Protein AF-0000000072272542 (afdb_homodimer)

pLDDT: mean 90.24, std 10.64, range [23.32, 98.63]

Sequence (536 aa):
MTAILLLPTVELMIVGALCGIVGVFAVLKGRVFFTESITHATFPGAILGVVIAGRNGLFLGALLMCVGMSWLMRRLTRLSTQTAQASAGVVLTVGFALGYFLNKWFAPLPIRIEGFLAGSVLSVRLIDVIVSAVVLVVVVGIVNSFHTSLMLYCFDEPGFVAAGGKQHRAEALILGMIVATVVCVIPAIGTILSIALIAAPAAGLKTVVASPRQLIVAAPVAGVVISLAGLFIAVYFKLSVGGTIAIVAGVFYCLCMSLSCLKSPRTTMTAILLLPTVELMIVGALCGIVGVFAVLKGRVFFTESITHATFPGAILGVVIAGRNGLFLGALLMCVGMSWLMRRLTRLSTQTAQASAGVVLTVGFALGYFLNKWFAPLPIRIEGFLAGSVLSVRLIDVIVSAVVLVVVVGIVNSFHTSLMLYCFDEPGFVAAGGKQHRAEALILGMIVATVVCVIPAIGTILSIALIAAPAAGLKTVVASPRQLIVAAPVAGVVISLAGLFIAVYFKLSVGGTIAIVAGVFYCLCMSLSCLKSPRTT

Radius of gyration: 22.28 Å; Cα contacts (8 Å, |Δi|>4): 931; chains: 2; bounding box: 59×62×60 Å

Organism: Corynebacterium diphtheriae (strain ATCC 700971 / NCTC 13129 / Biotype gravis) (NCBI:txid257309)

Secondary structure (DSSP, 8-state):
--GGGHHHHHHHHHHHHHHHHHHHHHHHTT-HHHHHHHHHHHHHHHHHHHHHHGGGGHHHHHHHHHHHHHHHHHHHHHH-SS-HHHHHHHHHHHHHHHHHHHHHHT-S-S--HHHHHH--GGG--HHHHHHHHHHHHHHHHHHHHSHHHHHHHHH-HHHHHHTT--HHHHHHHHHHHHHHHHHHHHHHHHHHHHHHHHHHHHHHHHTT-SSHHHHHHHHHHHHHHHHHHHHHHHHHTT--HHHHHHHHHHHHHHHHHHHHHHHS----/--GGGHHHHHHHHHHHHHHHHHHHHHHHTT-HHHHHHHHHHHHHHHHHHHHHHGGGGHHHHHHHHHHHHHHHHHHHHHH-SS-HHHHHHHHHHHHHHHHHHHHHHT-S-S--HHHHHH--GGG--HHHHHHHHHHHHHHHHHHHHSHHHHHHHHH-HHHHHHTT--HHHHHHHHHHHHHHHHHHHHHHHHHHHHHHHHHHHHHHHHTT-SSHHHHHHHHHHHHHHHHHHHHHHHHHTT--HHHHHHHHHHHHHHHHHHHHHHHS----

InterPro domains:
  IPR001626 ABC transporter, TroCD-like [PF00950] (11-257)
  IPR001626 ABC transporter, TroCD-like [PTHR30477] (12-260)
  IPR037294 ABC transporter, BtuC-like [G3DSA:1.10.3470.10] (4-260)
  IPR037294 ABC transporter, BtuC-like [SSF81345] (5-255)

Structure (mmCIF, N/CA/C/O backbone):
data_AF-0000000072272542-model_v1
#
loop_
_entity.id
_entity.type
_entity.pdbx_description
1 polymer 'ABC transport system membrane protein'
#
loop_
_atom_site.group_PDB
_atom_site.id
_atom_site.type_symbol
_atom_site.label_atom_id
_atom_site.label_alt_id
_atom_site.label_comp_id
_atom_site.label_asym_id
_atom_site.label_entity_id
_atom_site.label_seq_id
_atom_site.pdbx_PDB_ins_code
_atom_site.Cartn_x
_atom_site.Cartn_y
_atom_site.Cartn_z
_atom_site.occupancy
_atom_site.B_iso_or_equiv
_atom_site.auth_seq_id
_atom_site.auth_comp_id
_atom_site.auth_asym_id
_atom_site.auth_atom_id
_atom_site.pdbx_PDB_model_num
ATOM 1 N N . MET A 1 1 ? 31.711 -17.889 -0.58 1 45.99 1 MET A N 1
ATOM 2 C CA . MET A 1 1 ? 30.53 -17.468 -1.329 1 45.99 1 MET A CA 1
ATOM 3 C C . MET A 1 1 ? 30.507 -18.107 -2.713 1 45.99 1 MET A C 1
ATOM 5 O O . MET A 1 1 ? 31.489 -18.028 -3.454 1 45.99 1 MET A O 1
ATOM 9 N N . THR A 1 2 ? 29.698 -19.112 -3.013 1 60.68 2 THR A N 1
ATOM 10 C CA . THR A 1 2 ? 29.671 -19.786 -4.307 1 60.68 2 THR A CA 1
ATOM 11 C C . THR A 1 2 ? 29.432 -18.784 -5.433 1 60.68 2 THR A C 1
ATOM 13 O O . THR A 1 2 ? 28.866 -17.712 -5.208 1 60.68 2 THR A O 1
ATOM 16 N N . ALA A 1 3 ? 30.134 -18.97 -6.562 1 71.03 3 ALA A N 1
ATOM 17 C CA . ALA A 1 3 ? 30.036 -18.178 -7.786 1 71.03 3 ALA A CA 1
ATOM 18 C C . ALA A 1 3 ? 28.592 -17.766 -8.058 1 71.03 3 ALA A C 1
ATOM 20 O O . ALA A 1 3 ? 28.338 -16.673 -8.57 1 71.03 3 ALA A O 1
ATOM 21 N N . ILE A 1 4 ? 27.691 -18.439 -7.447 1 78.89 4 ILE A N 1
ATOM 22 C CA . ILE A 1 4 ? 26.275 -18.24 -7.739 1 78.89 4 ILE A CA 1
ATOM 23 C C . ILE A 1 4 ? 25.73 -17.093 -6.893 1 78.89 4 ILE A C 1
ATOM 25 O O . ILE A 1 4 ? 24.772 -16.424 -7.286 1 78.89 4 ILE A O 1
ATOM 29 N N . LEU A 1 5 ? 26.471 -16.726 -5.846 1 88.61 5 LEU A N 1
ATOM 30 C CA . LEU A 1 5 ? 25.927 -15.731 -4.928 1 88.61 5 LEU A CA 1
ATOM 31 C C . LEU A 1 5 ? 26.574 -14.37 -5.157 1 88.61 5 LEU A C 1
ATOM 33 O O . LEU A 1 5 ? 26.199 -13.384 -4.518 1 88.61 5 LEU A O 1
ATOM 37 N N . LEU A 1 6 ? 27.473 -14.236 -6.082 1 90.61 6 LEU A N 1
ATOM 38 C CA . LEU A 1 6 ? 28.19 -12.988 -6.313 1 90.61 6 LEU A CA 1
ATOM 39 C C . LEU A 1 6 ? 27.251 -11.912 -6.849 1 90.61 6 LEU A C 1
ATOM 41 O O . LEU A 1 6 ? 27.174 -10.815 -6.291 1 90.61 6 LEU A O 1
ATOM 45 N N . LEU A 1 7 ? 26.507 -12.226 -7.916 1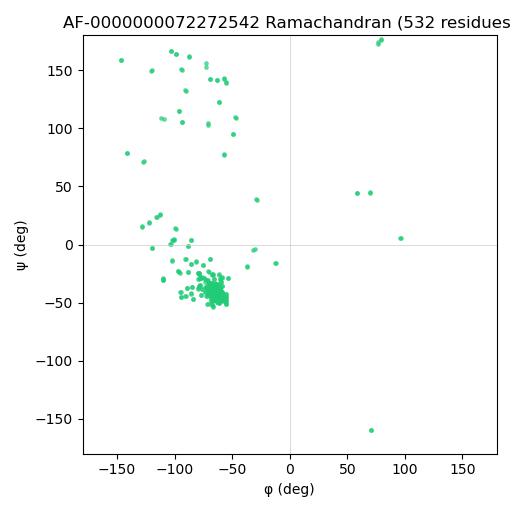 93.19 7 LEU A N 1
ATOM 46 C CA . LEU A 1 7 ? 25.648 -11.233 -8.553 1 93.19 7 LEU A CA 1
ATOM 47 C C . LEU A 1 7 ? 24.538 -10.789 -7.606 1 93.19 7 LEU A C 1
ATOM 49 O O . LEU A 1 7 ? 24.297 -9.59 -7.444 1 93.19 7 LEU A O 1
ATOM 53 N N . PRO A 1 8 ? 23.899 -11.764 -6.931 1 94.58 8 PRO A N 1
ATOM 54 C CA . PRO A 1 8 ? 22.88 -11.356 -5.961 1 94.58 8 PRO A CA 1
ATOM 55 C C . PRO A 1 8 ? 23.446 -10.491 -4.838 1 94.58 8 PRO A C 1
ATOM 57 O O . PRO A 1 8 ? 22.79 -9.548 -4.388 1 94.58 8 PRO A O 1
ATOM 60 N N . THR A 1 9 ? 24.618 -10.81 -4.405 1 96.64 9 THR A N 1
ATOM 61 C CA . THR A 1 9 ? 25.243 -10.049 -3.329 1 96.64 9 THR A CA 1
ATOM 62 C C . THR A 1 9 ? 25.527 -8.617 -3.773 1 96.64 9 THR A C 1
ATOM 64 O O . THR A 1 9 ? 25.222 -7.666 -3.051 1 96.64 9 THR A O 1
ATOM 67 N N . VAL A 1 10 ? 26.08 -8.443 -4.93 1 96.96 10 VAL A N 1
ATOM 68 C CA . VAL A 1 10 ? 26.385 -7.122 -5.469 1 96.96 10 VAL A CA 1
ATOM 69 C C . VAL A 1 10 ? 25.09 -6.343 -5.69 1 96.96 10 VAL A C 1
ATOM 71 O O . VAL A 1 10 ? 25.006 -5.159 -5.355 1 96.96 10 VAL A O 1
ATOM 74 N N . GLU A 1 11 ? 24.111 -6.989 -6.257 1 96.73 11 GLU A N 1
ATOM 75 C CA . GLU A 1 11 ? 22.812 -6.367 -6.494 1 96.73 11 GLU A CA 1
ATOM 76 C C . GLU A 1 11 ? 22.199 -5.857 -5.193 1 96.73 11 GLU A C 1
ATOM 78 O O . GLU A 1 11 ? 21.709 -4.727 -5.132 1 96.73 11 GLU A O 1
ATOM 83 N N . LEU A 1 12 ? 22.264 -6.658 -4.145 1 97.57 12 LEU A N 1
ATOM 84 C CA . LEU A 1 12 ? 21.641 -6.31 -2.873 1 97.57 12 LEU A CA 1
ATOM 85 C C . LEU A 1 12 ? 22.406 -5.186 -2.183 1 97.57 12 LEU A C 1
ATOM 87 O O . LEU A 1 12 ? 21.812 -4.365 -1.479 1 97.57 12 LEU A O 1
ATOM 91 N N . MET A 1 13 ? 23.694 -5.122 -2.406 1 98.24 13 MET A N 1
ATOM 92 C CA . MET A 1 13 ? 24.463 -3.999 -1.879 1 98.24 13 MET A CA 1
ATOM 93 C C . MET A 1 13 ? 24.053 -2.694 -2.554 1 98.24 13 MET A C 1
ATOM 95 O O . MET A 1 13 ? 23.848 -1.681 -1.883 1 98.24 13 MET A O 1
ATOM 99 N N . ILE A 1 14 ? 23.925 -2.748 -3.822 1 98.36 14 ILE A N 1
ATOM 100 C CA . ILE A 1 14 ? 23.574 -1.567 -4.604 1 98.36 14 ILE A CA 1
ATOM 101 C C . ILE A 1 14 ? 22.149 -1.132 -4.269 1 98.36 14 ILE A C 1
ATOM 103 O O . ILE A 1 14 ? 21.907 0.038 -3.962 1 98.36 14 ILE A O 1
ATOM 107 N N . VAL A 1 15 ? 21.249 -2.081 -4.258 1 98.1 15 VAL A N 1
ATOM 108 C CA . VAL A 1 15 ? 19.834 -1.805 -4.034 1 98.1 15 VAL A CA 1
ATOM 109 C C . VAL A 1 15 ? 19.618 -1.341 -2.596 1 98.1 15 VAL A C 1
ATOM 111 O O . VAL A 1 15 ? 18.814 -0.441 -2.341 1 98.1 15 VAL A O 1
ATOM 114 N N . GLY A 1 16 ? 20.322 -2.028 -1.676 1 98.48 16 GLY A N 1
ATOM 115 C CA . GLY A 1 16 ? 20.235 -1.599 -0.289 1 98.48 16 GLY A CA 1
ATOM 116 C C . GLY A 1 16 ? 20.655 -0.156 -0.083 1 98.48 16 GLY A C 1
ATOM 117 O O . GLY A 1 16 ? 19.984 0.596 0.626 1 98.48 16 GLY A O 1
ATOM 118 N N . ALA A 1 17 ? 21.726 0.205 -0.686 1 98.61 17 ALA A N 1
ATOM 119 C CA . ALA A 1 17 ? 22.22 1.576 -0.598 1 98.61 17 ALA A CA 1
ATOM 120 C C . ALA A 1 17 ? 21.256 2.551 -1.268 1 98.61 17 ALA A C 1
ATOM 122 O O . ALA A 1 17 ? 20.95 3.61 -0.714 1 98.61 17 ALA A O 1
ATOM 123 N N . LEU A 1 18 ? 20.84 2.181 -2.42 1 98.63 18 LEU A N 1
ATOM 124 C CA . LEU A 1 18 ? 19.952 3.021 -3.217 1 98.63 18 LEU A CA 1
ATOM 125 C C . LEU A 1 18 ? 18.635 3.266 -2.488 1 98.63 18 LEU A C 1
ATOM 127 O O . LEU A 1 18 ? 18.198 4.411 -2.355 1 98.63 18 LEU A O 1
ATOM 131 N N . CYS A 1 19 ? 17.999 2.248 -1.993 1 98.5 19 CYS A N 1
ATOM 132 C CA . CYS A 1 19 ? 16.737 2.358 -1.269 1 98.5 19 CYS A CA 1
ATOM 133 C C . CYS A 1 19 ? 16.922 3.123 0.036 1 98.5 19 CYS A C 1
ATOM 135 O O . CYS A 1 19 ? 16.041 3.88 0.446 1 98.5 19 CYS A O 1
ATOM 137 N N . GLY A 1 20 ? 18.067 2.896 0.651 1 98.1 20 GLY A N 1
ATOM 138 C CA . GLY A 1 20 ? 18.356 3.642 1.865 1 98.1 20 GLY A CA 1
ATOM 139 C C . GLY A 1 20 ? 18.394 5.143 1.649 1 98.1 20 GLY A C 1
ATOM 140 O O . GLY A 1 20 ? 17.814 5.903 2.428 1 98.1 20 GLY A O 1
ATOM 141 N N . ILE A 1 21 ? 19.026 5.589 0.604 1 97.78 21 ILE A N 1
ATOM 142 C CA . ILE A 1 21 ? 19.161 7.012 0.309 1 97.78 21 ILE A CA 1
ATOM 143 C C . ILE A 1 21 ? 17.796 7.598 -0.043 1 97.78 21 ILE A C 1
ATOM 145 O O . ILE A 1 21 ? 17.396 8.629 0.504 1 97.78 21 ILE A O 1
ATOM 149 N N . VAL A 1 22 ? 17.117 6.97 -0.906 1 97.78 22 VAL A N 1
ATOM 150 C CA . VAL A 1 22 ? 15.824 7.462 -1.371 1 97.78 22 VAL A CA 1
ATOM 151 C C . VAL A 1 22 ? 14.807 7.397 -0.234 1 97.78 22 VAL A C 1
ATOM 153 O O . VAL A 1 22 ? 13.934 8.261 -0.123 1 97.78 22 VAL A O 1
ATOM 156 N N . GLY A 1 23 ? 15.006 6.385 0.593 1 96.95 23 GLY A N 1
ATOM 157 C CA . GLY A 1 23 ? 14.137 6.224 1.748 1 96.95 23 GLY A CA 1
ATOM 158 C C . GLY A 1 23 ? 14.171 7.412 2.691 1 96.95 23 GLY A C 1
ATOM 159 O O . GLY A 1 23 ? 13.166 7.735 3.329 1 96.95 23 GLY A O 1
ATOM 160 N N . VAL A 1 24 ? 15.27 8.083 2.811 1 95.89 24 VAL A N 1
ATOM 161 C CA . VAL A 1 24 ? 15.399 9.257 3.668 1 95.89 24 VAL A CA 1
ATOM 162 C C . VAL A 1 24 ? 14.412 10.333 3.221 1 95.89 24 VAL A C 1
ATOM 164 O O . VAL A 1 24 ? 13.676 10.888 4.041 1 95.89 24 VAL A O 1
ATOM 167 N N . PHE A 1 25 ? 14.325 10.56 1.978 1 95.25 25 PHE A N 1
ATOM 168 C CA . PHE A 1 25 ? 13.454 11.603 1.448 1 95.25 25 PHE A CA 1
ATOM 169 C C . PHE A 1 25 ? 11.997 11.158 1.476 1 95.25 25 PHE A C 1
ATOM 171 O O . PHE A 1 25 ? 11.102 11.96 1.748 1 95.25 25 PHE A O 1
ATOM 178 N N . ALA A 1 26 ? 11.8 9.888 1.183 1 94.65 26 ALA A N 1
ATOM 179 C CA . ALA A 1 26 ? 10.438 9.36 1.217 1 94.65 26 ALA A CA 1
ATOM 180 C C . ALA A 1 26 ? 9.842 9.472 2.617 1 94.65 26 ALA A C 1
ATOM 182 O O . ALA A 1 26 ? 8.674 9.834 2.774 1 94.65 26 ALA A O 1
ATOM 183 N N . VAL A 1 27 ? 10.666 9.204 3.603 1 93.28 27 VAL A N 1
ATOM 184 C CA . VAL A 1 27 ? 10.209 9.205 4.989 1 93.28 27 VAL A CA 1
ATOM 185 C C . VAL A 1 27 ? 10.072 10.642 5.487 1 93.28 27 VAL A C 1
ATOM 187 O O . VAL A 1 27 ? 9.062 11 6.097 1 93.28 27 VAL A O 1
ATOM 190 N N . LEU A 1 28 ? 10.974 11.519 5.218 1 91.27 28 LEU A N 1
ATOM 191 C CA . LEU A 1 28 ? 10.979 12.883 5.737 1 91.27 28 LEU A CA 1
ATOM 192 C C . LEU A 1 28 ? 9.849 13.702 5.122 1 91.27 28 LEU A C 1
ATOM 194 O O . LEU A 1 28 ? 9.254 14.549 5.792 1 91.27 28 LEU A O 1
ATOM 198 N N . LYS A 1 29 ? 9.525 13.407 3.885 1 91.42 29 LYS A N 1
ATOM 199 C CA . LYS A 1 29 ? 8.514 14.228 3.224 1 91.42 29 LYS A CA 1
ATOM 200 C C . LYS A 1 29 ? 7.164 13.517 3.19 1 91.42 29 LYS A C 1
ATOM 202 O O . LYS A 1 29 ? 6.217 14 2.567 1 91.42 29 LYS A O 1
ATOM 207 N N . GLY A 1 30 ? 7.136 12.376 3.813 1 90.34 30 GLY A N 1
ATOM 208 C CA . GLY A 1 30 ? 5.859 11.687 3.916 1 90.34 30 GLY A CA 1
ATOM 209 C C . GLY A 1 30 ? 5.369 11.139 2.589 1 90.34 30 GLY A C 1
ATOM 210 O O . GLY A 1 30 ? 4.209 11.338 2.22 1 90.34 30 GLY A O 1
ATOM 211 N N . ARG A 1 31 ? 6.274 10.51 1.854 1 92.12 31 ARG A N 1
ATOM 212 C CA . ARG A 1 31 ? 5.933 10.002 0.53 1 92.12 31 ARG A CA 1
ATOM 213 C C . ARG A 1 31 ? 6.035 8.481 0.484 1 92.12 31 ARG A C 1
ATOM 215 O O . ARG A 1 31 ? 6.263 7.9 -0.579 1 92.12 31 ARG A O 1
ATOM 222 N N . VAL A 1 32 ? 5.921 7.825 1.627 1 93.93 32 VAL A N 1
ATOM 223 C CA . VAL A 1 32 ? 6.038 6.372 1.687 1 93.93 32 VAL A CA 1
ATOM 224 C C . VAL A 1 32 ? 4.844 5.728 0.985 1 93.93 32 VAL A C 1
ATOM 226 O O . VAL A 1 32 ? 5.005 4.767 0.23 1 93.93 32 VAL A O 1
ATOM 229 N N . PHE A 1 33 ? 3.668 6.291 1.235 1 92.37 33 PHE A N 1
ATOM 230 C CA . PHE A 1 33 ? 2.494 5.721 0.584 1 92.37 33 PHE A CA 1
ATOM 231 C C . PHE A 1 33 ? 2.515 6.004 -0.913 1 92.37 33 PHE A C 1
ATOM 233 O O . PHE A 1 33 ? 2.075 5.176 -1.713 1 92.37 33 PHE A O 1
ATOM 240 N N . PHE A 1 34 ? 2.994 7.165 -1.282 1 91.62 34 PHE A N 1
ATOM 241 C CA . PHE A 1 34 ? 3.217 7.441 -2.696 1 91.62 34 PHE A CA 1
ATOM 242 C C . PHE A 1 34 ? 4.116 6.381 -3.32 1 91.62 34 PHE A C 1
ATOM 244 O O . PHE A 1 34 ? 3.814 5.856 -4.394 1 91.62 34 PHE A O 1
ATOM 251 N N . THR A 1 35 ? 5.185 6.08 -2.668 1 94.07 35 THR A N 1
ATOM 252 C CA . THR A 1 35 ? 6.145 5.086 -3.134 1 94.07 35 THR A CA 1
ATOM 253 C C . THR A 1 35 ? 5.475 3.725 -3.303 1 94.07 35 THR A C 1
ATOM 255 O O . THR A 1 35 ? 5.64 3.07 -4.334 1 94.07 35 THR A O 1
ATOM 258 N N . GLU A 1 36 ? 4.731 3.34 -2.325 1 93.21 36 GLU A N 1
ATOM 259 C CA . GLU A 1 36 ? 4.003 2.076 -2.371 1 93.21 36 GLU A CA 1
ATOM 260 C C . GLU A 1 36 ? 3.04 2.036 -3.555 1 93.21 36 GLU A C 1
ATOM 262 O O . GLU A 1 36 ? 2.93 1.016 -4.238 1 93.21 36 GLU A O 1
ATOM 267 N N . SER A 1 37 ? 2.342 3.121 -3.764 1 93.44 37 SER A N 1
ATOM 268 C CA . SER A 1 37 ? 1.363 3.201 -4.844 1 93.44 37 SER A CA 1
ATOM 269 C C . SER A 1 37 ? 2.031 3.062 -6.208 1 93.44 37 SER A C 1
ATOM 271 O O . SER A 1 37 ? 1.521 2.364 -7.086 1 93.44 37 SER A O 1
ATOM 273 N N . ILE A 1 38 ? 3.165 3.64 -6.357 1 92.94 38 ILE A N 1
ATOM 274 C CA . ILE A 1 38 ? 3.835 3.664 -7.653 1 92.94 38 ILE A CA 1
ATOM 275 C C . ILE A 1 38 ? 4.424 2.288 -7.955 1 92.94 38 ILE A C 1
ATOM 277 O O . ILE A 1 38 ? 4.539 1.897 -9.119 1 92.94 38 ILE A O 1
ATOM 281 N N . THR A 1 39 ? 4.784 1.534 -6.95 1 92.83 39 THR A N 1
ATOM 282 C CA . THR A 1 39 ? 5.282 0.182 -7.177 1 92.83 39 THR A CA 1
ATOM 283 C C . THR A 1 39 ? 4.241 -0.663 -7.906 1 92.83 39 THR A C 1
ATOM 285 O O . THR A 1 39 ? 4.586 -1.489 -8.753 1 92.83 39 THR A O 1
ATOM 288 N N . HIS A 1 40 ? 3.028 -0.473 -7.635 1 91.72 40 HIS A N 1
ATOM 289 C CA . HIS A 1 40 ? 1.962 -1.231 -8.28 1 91.72 40 HIS A CA 1
ATOM 290 C C . HIS A 1 40 ? 1.677 -0.698 -9.68 1 91.72 40 HIS A C 1
ATOM 292 O O . HIS A 1 40 ? 1.235 -1.446 -10.555 1 91.72 40 HIS A O 1
ATOM 298 N N . ALA A 1 41 ? 1.996 0.547 -9.86 1 89.27 41 ALA A N 1
ATOM 299 C CA . ALA A 1 41 ? 1.854 1.146 -11.184 1 89.27 41 ALA A CA 1
ATOM 300 C C . ALA A 1 41 ? 2.903 0.601 -12.149 1 89.27 41 ALA A C 1
ATOM 302 O O . ALA A 1 41 ? 2.726 0.663 -13.368 1 89.27 41 ALA A O 1
ATOM 303 N N . THR A 1 42 ? 3.963 0.119 -11.647 1 92.66 42 THR A N 1
ATOM 304 C CA . THR A 1 42 ? 5.013 -0.443 -12.49 1 92.66 42 THR A CA 1
ATOM 305 C C . THR A 1 42 ? 4.531 -1.718 -13.176 1 92.66 42 THR A C 1
ATOM 307 O O . THR A 1 42 ? 4.992 -2.054 -14.269 1 92.66 42 THR A O 1
ATOM 310 N N . PHE A 1 43 ? 3.601 -2.407 -12.626 1 93.68 43 PHE A N 1
ATOM 311 C CA . PHE A 1 43 ? 3.224 -3.747 -13.06 1 93.68 43 PHE A CA 1
ATOM 312 C C . PHE A 1 43 ? 2.602 -3.711 -14.451 1 93.68 43 PHE A C 1
ATOM 314 O O . PHE A 1 43 ? 3.077 -4.387 -15.367 1 93.68 43 PHE A O 1
ATOM 321 N N . PRO A 1 44 ? 1.574 -2.88 -14.693 1 94.77 44 PRO A N 1
ATOM 322 C CA . PRO A 1 44 ? 1.005 -2.843 -16.042 1 94.77 44 PRO A CA 1
ATOM 323 C C . PRO A 1 44 ? 1.995 -2.33 -17.086 1 94.77 44 PRO A C 1
ATOM 325 O O . PRO A 1 44 ? 1.972 -2.776 -18.236 1 94.77 44 PRO A O 1
ATOM 328 N N . GLY A 1 45 ? 2.838 -1.414 -16.732 1 95.72 45 GLY A N 1
ATOM 329 C CA . GLY A 1 45 ? 3.862 -0.927 -17.642 1 95.72 45 GLY A CA 1
ATOM 330 C C . GLY A 1 45 ? 4.886 -1.984 -18.009 1 95.72 45 GLY A C 1
ATOM 331 O O . GLY A 1 45 ? 5.28 -2.097 -19.171 1 95.72 45 GLY A O 1
ATOM 332 N N . ALA A 1 46 ? 5.309 -2.722 -16.996 1 94.43 46 ALA A N 1
ATOM 333 C CA . ALA A 1 46 ? 6.251 -3.812 -17.236 1 94.43 46 ALA A CA 1
ATOM 334 C C . ALA A 1 46 ? 5.668 -4.837 -18.205 1 94.43 46 ALA A C 1
ATOM 336 O O . ALA A 1 46 ? 6.353 -5.289 -19.126 1 94.43 46 ALA A O 1
ATOM 337 N N . ILE A 1 47 ? 4.402 -5.198 -18.004 1 94.97 47 ILE A N 1
ATOM 338 C CA . ILE A 1 47 ? 3.733 -6.181 -18.849 1 94.97 47 ILE A CA 1
ATOM 339 C C . ILE A 1 47 ? 3.651 -5.659 -20.282 1 94.97 47 ILE A C 1
ATOM 341 O O . ILE A 1 47 ? 4.021 -6.36 -21.227 1 94.9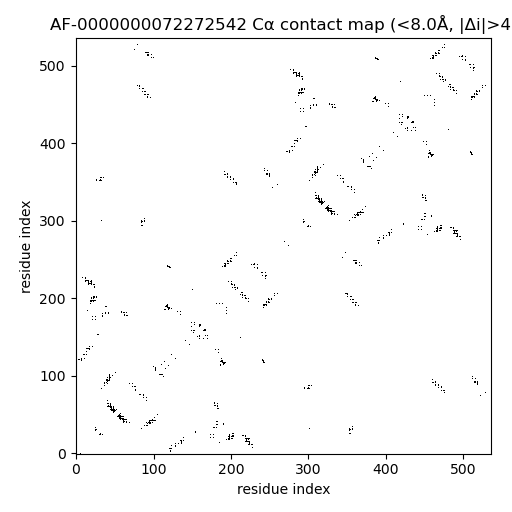7 47 ILE A O 1
ATOM 345 N N . LEU A 1 48 ? 3.22 -4.444 -20.424 1 95.12 48 LEU A N 1
ATOM 346 C CA . LEU A 1 48 ? 3.082 -3.867 -21.757 1 95.12 48 LEU A CA 1
ATOM 347 C C . LEU A 1 48 ? 4.442 -3.736 -22.436 1 95.12 48 LEU A C 1
ATOM 349 O O . LEU A 1 48 ? 4.56 -3.951 -23.644 1 95.12 48 LEU A O 1
ATOM 353 N N . GLY A 1 49 ? 5.423 -3.342 -21.69 1 95.3 49 GLY A N 1
ATOM 354 C CA . GLY A 1 49 ? 6.771 -3.266 -22.231 1 95.3 49 GLY A CA 1
ATOM 355 C C . GLY A 1 49 ? 7.274 -4.593 -22.767 1 95.3 49 GLY A C 1
ATOM 356 O O . GLY A 1 49 ? 7.845 -4.651 -23.859 1 95.3 49 GLY A O 1
ATOM 357 N N . VAL A 1 50 ? 7.039 -5.629 -22.032 1 93.69 50 VAL A N 1
ATOM 358 C CA . VAL A 1 50 ? 7.504 -6.955 -22.422 1 93.69 50 VAL A CA 1
ATOM 359 C C . VAL A 1 50 ? 6.715 -7.443 -23.635 1 93.69 50 VAL A C 1
ATOM 361 O O . VAL A 1 50 ? 7.272 -8.088 -24.527 1 93.69 50 VAL A O 1
ATOM 364 N N . VAL A 1 51 ? 5.443 -7.182 -23.649 1 94.23 51 VAL A N 1
ATOM 365 C CA . VAL A 1 51 ? 4.592 -7.611 -24.754 1 94.23 51 VAL A CA 1
ATOM 366 C C . VAL A 1 51 ? 5.025 -6.914 -26.041 1 94.23 51 VAL A C 1
ATOM 368 O O . VAL A 1 51 ? 5.058 -7.531 -27.108 1 94.23 51 VAL A O 1
ATOM 371 N N . ILE A 1 52 ? 5.413 -5.677 -25.97 1 94.37 52 ILE A N 1
ATOM 372 C CA . ILE A 1 52 ? 5.702 -4.867 -27.148 1 94.37 52 ILE A CA 1
ATOM 373 C C . ILE A 1 52 ? 7.148 -5.09 -27.586 1 94.37 52 ILE A C 1
ATOM 375 O O . ILE A 1 52 ? 7.427 -5.235 -28.779 1 94.37 52 ILE A O 1
ATOM 379 N N . ALA A 1 53 ? 8.068 -5.145 -26.64 1 93.71 53 ALA A N 1
ATOM 380 C CA . ALA A 1 53 ? 9.483 -5.125 -27.001 1 93.71 53 ALA A CA 1
ATOM 381 C C . ALA A 1 53 ? 10.231 -6.285 -26.351 1 93.71 53 ALA A C 1
ATOM 383 O O . ALA A 1 53 ? 11.463 -6.281 -26.288 1 93.71 53 ALA A O 1
ATOM 384 N N . GLY A 1 54 ? 9.484 -7.253 -25.866 1 88.58 54 GLY A N 1
ATOM 385 C CA . GLY A 1 54 ? 10.138 -8.369 -25.201 1 88.58 54 GLY A CA 1
ATOM 386 C C . GLY A 1 54 ? 10.735 -7.997 -23.857 1 88.58 54 GLY A C 1
ATOM 387 O O . GLY A 1 54 ? 10.295 -7.036 -23.222 1 88.58 54 GLY A O 1
ATOM 388 N N . ARG A 1 55 ? 11.66 -8.77 -23.389 1 84.5 55 ARG A N 1
ATOM 389 C CA . ARG A 1 55 ? 12.258 -8.6 -22.069 1 84.5 55 ARG A CA 1
ATOM 390 C C . ARG A 1 55 ? 12.961 -7.251 -21.955 1 84.5 55 ARG A C 1
ATOM 392 O O . ARG A 1 55 ? 13.012 -6.661 -20.874 1 84.5 55 ARG A O 1
ATOM 399 N N . ASN A 1 56 ? 13.389 -6.708 -23.051 1 84.92 56 ASN A N 1
ATOM 400 C CA . ASN A 1 56 ? 14.114 -5.442 -23.062 1 84.92 56 ASN A CA 1
ATOM 401 C C . ASN A 1 56 ? 13.178 -4.258 -22.833 1 84.92 56 ASN A C 1
ATOM 403 O O . ASN A 1 56 ? 13.63 -3.156 -22.515 1 84.92 56 ASN A O 1
ATOM 407 N N . GLY A 1 57 ? 11.952 -4.476 -23.015 1 92.29 57 GLY A N 1
ATOM 408 C CA . GLY A 1 57 ? 10.972 -3.411 -22.871 1 92.29 57 GLY A CA 1
ATOM 409 C C . GLY A 1 57 ? 10.455 -3.263 -21.452 1 92.29 57 GLY A C 1
ATOM 410 O O . GLY A 1 57 ? 9.688 -2.344 -21.158 1 92.29 57 GLY A O 1
ATOM 411 N N . LEU A 1 58 ? 10.907 -4.081 -20.602 1 92.2 58 LEU A N 1
ATOM 412 C CA . LEU A 1 58 ? 10.394 -4.136 -19.237 1 92.2 58 LEU A CA 1
ATOM 413 C C . LEU A 1 58 ? 10.619 -2.81 -18.519 1 92.2 58 LEU A C 1
ATOM 415 O O . LEU A 1 58 ? 9.669 -2.198 -18.024 1 92.2 58 LEU A O 1
ATOM 419 N N . PHE A 1 59 ? 11.831 -2.293 -18.554 1 93.67 59 PHE A N 1
ATOM 420 C CA . PHE A 1 59 ? 12.199 -1.099 -17.803 1 93.67 59 PHE A CA 1
ATOM 421 C C . PHE A 1 59 ? 11.544 0.14 -18.401 1 93.67 59 PHE A C 1
ATOM 423 O O . PHE A 1 59 ? 10.998 0.973 -17.674 1 93.67 59 PHE A O 1
ATOM 430 N N . LEU A 1 60 ? 11.548 0.202 -19.688 1 94.4 60 LEU A N 1
ATOM 431 C CA . LEU A 1 60 ? 10.965 1.364 -20.351 1 94.4 60 LEU A CA 1
ATOM 432 C C . LEU A 1 60 ? 9.453 1.398 -20.157 1 94.4 60 LEU A C 1
ATOM 434 O O . LEU A 1 60 ? 8.877 2.463 -19.92 1 94.4 60 LEU A O 1
ATOM 438 N N . GLY A 1 61 ? 8.84 0.264 -20.381 1 95.82 61 GLY A N 1
ATOM 439 C CA . GLY A 1 61 ? 7.407 0.191 -20.14 1 95.82 61 GLY A CA 1
ATOM 440 C C . GLY A 1 61 ? 7.021 0.569 -18.722 1 95.82 61 GLY A C 1
ATOM 441 O O . GLY A 1 61 ? 6.086 1.344 -18.514 1 95.82 61 GLY A O 1
ATOM 442 N N . ALA A 1 62 ? 7.727 0.058 -17.741 1 95.89 62 ALA A N 1
ATOM 443 C CA . ALA A 1 62 ? 7.488 0.366 -16.334 1 95.89 62 ALA A CA 1
ATOM 444 C C . ALA A 1 62 ? 7.682 1.855 -16.058 1 95.89 62 ALA A C 1
ATOM 446 O O . ALA A 1 62 ? 6.873 2.474 -15.362 1 95.89 62 ALA A O 1
ATOM 447 N N . LEU A 1 63 ? 8.747 2.402 -16.634 1 96.17 63 LEU A N 1
ATOM 448 C CA . LEU A 1 63 ? 9.05 3.815 -16.427 1 96.17 63 LEU A CA 1
ATOM 449 C C . LEU A 1 63 ? 7.935 4.696 -16.98 1 96.17 63 LEU A C 1
ATOM 451 O O . LEU A 1 63 ? 7.469 5.614 -16.302 1 96.17 63 LEU A O 1
ATOM 455 N N . LEU A 1 64 ? 7.508 4.452 -18.15 1 96.51 64 LEU A N 1
ATOM 456 C CA . LEU A 1 64 ? 6.479 5.258 -18.798 1 96.51 64 LEU A CA 1
ATOM 457 C C . LEU A 1 64 ? 5.17 5.196 -18.017 1 96.51 64 LEU A C 1
ATOM 459 O O . LEU A 1 64 ? 4.517 6.221 -17.81 1 96.51 64 LEU A O 1
ATOM 463 N N . MET A 1 65 ? 4.845 4.053 -17.615 1 95.84 65 MET A N 1
ATOM 464 C CA . MET A 1 65 ? 3.617 3.895 -16.841 1 95.84 65 MET A CA 1
ATOM 465 C C . MET A 1 65 ? 3.723 4.613 -15.5 1 95.84 65 MET A C 1
ATOM 467 O O . MET A 1 65 ? 2.765 5.245 -15.051 1 95.84 65 MET A O 1
ATOM 471 N N . CYS A 1 66 ? 4.828 4.517 -14.811 1 95.81 66 CYS A N 1
ATOM 472 C CA . CYS A 1 66 ? 5.025 5.164 -13.519 1 95.81 66 CYS A CA 1
ATOM 473 C C . CYS A 1 66 ? 4.956 6.681 -13.652 1 95.81 66 CYS A C 1
ATOM 475 O O . CYS A 1 66 ? 4.386 7.358 -12.795 1 95.81 66 CYS A O 1
ATOM 477 N N . VAL A 1 67 ? 5.564 7.182 -14.686 1 95.16 67 VAL A N 1
ATOM 478 C CA . VAL A 1 67 ? 5.519 8.621 -14.926 1 95.16 67 VAL A CA 1
ATOM 479 C C . VAL A 1 67 ? 4.077 9.06 -15.169 1 95.16 67 VAL A C 1
ATOM 481 O O . VAL A 1 67 ? 3.625 10.063 -14.613 1 95.16 67 VAL A O 1
ATOM 484 N N . GLY A 1 68 ? 3.367 8.323 -16.001 1 94.87 68 GLY A N 1
ATOM 485 C CA . GLY A 1 68 ? 1.967 8.626 -16.251 1 94.87 68 GLY A CA 1
ATOM 486 C C . GLY A 1 68 ? 1.113 8.582 -14.997 1 94.87 68 GLY A C 1
ATOM 487 O O . GLY A 1 68 ? 0.316 9.489 -14.75 1 94.87 68 GLY A O 1
ATOM 488 N N . MET A 1 69 ? 1.262 7.596 -14.168 1 92.32 69 MET A N 1
ATOM 489 C CA . MET A 1 69 ? 0.466 7.426 -12.956 1 92.32 69 MET A CA 1
ATOM 490 C C . MET A 1 69 ? 0.849 8.461 -11.904 1 92.32 69 MET A C 1
ATOM 492 O O . MET A 1 69 ? 0.001 8.908 -11.129 1 92.32 69 MET A O 1
ATOM 496 N N . SER A 1 70 ? 2.182 8.727 -11.832 1 91.63 70 SER A N 1
ATOM 497 C CA . SER A 1 70 ? 2.613 9.792 -10.933 1 91.63 70 SER A CA 1
ATOM 498 C C . SER A 1 70 ? 1.973 11.124 -11.307 1 91.63 70 SER A C 1
ATOM 500 O O . SER A 1 70 ? 1.578 11.897 -10.432 1 91.63 70 SER A O 1
ATOM 502 N N . TRP A 1 71 ? 1.952 11.376 -12.584 1 90.62 71 TRP A N 1
ATOM 503 C CA . TRP A 1 71 ? 1.293 12.584 -13.071 1 90.62 71 TRP A CA 1
ATOM 504 C C . TRP A 1 71 ? -0.19 12.576 -12.715 1 90.62 71 TRP A C 1
ATOM 506 O O . TRP A 1 71 ? -0.733 13.589 -12.268 1 90.62 71 TRP A O 1
ATOM 516 N N . LEU A 1 72 ? -0.835 11.5 -12.891 1 88.52 72 LEU A N 1
ATOM 517 C CA . LEU A 1 72 ? -2.246 11.357 -12.551 1 88.52 72 LEU A CA 1
ATOM 518 C C . LEU A 1 72 ? -2.474 11.601 -11.063 1 88.52 72 LEU A C 1
ATOM 520 O O . LEU A 1 72 ? -3.408 12.309 -10.681 1 88.52 72 LEU A O 1
ATOM 524 N N . MET A 1 73 ? -1.655 11.007 -10.282 1 86.85 73 MET A N 1
ATOM 525 C CA . MET A 1 73 ? -1.768 11.167 -8.835 1 86.85 73 MET A CA 1
ATOM 526 C C . MET A 1 73 ? -1.62 12.632 -8.437 1 86.85 73 MET A C 1
ATOM 528 O O . MET A 1 73 ? -2.358 13.125 -7.583 1 86.85 73 MET A O 1
ATOM 532 N N . ARG A 1 74 ? -0.661 13.262 -9.044 1 83.91 74 ARG A N 1
ATOM 533 C CA . ARG A 1 74 ? -0.449 14.68 -8.773 1 83.91 74 ARG A CA 1
ATOM 534 C C . ARG A 1 74 ? -1.674 15.501 -9.161 1 83.91 74 ARG A C 1
ATOM 536 O O . ARG A 1 74 ? -2.079 16.406 -8.428 1 83.91 74 ARG A O 1
ATOM 543 N N . ARG A 1 75 ? -2.181 15.256 -10.251 1 84.12 75 ARG A N 1
ATOM 544 C CA . ARG A 1 75 ? -3.369 15.963 -10.721 1 84.12 75 ARG A CA 1
ATOM 545 C C . ARG A 1 75 ? -4.552 15.724 -9.789 1 84.12 75 ARG A C 1
ATOM 547 O O . ARG A 1 75 ? -5.315 16.647 -9.496 1 84.12 75 ARG A O 1
ATOM 554 N N . LEU A 1 76 ? -4.705 14.542 -9.334 1 82.75 76 LEU A N 1
ATOM 555 C CA . LEU A 1 76 ? -5.811 14.175 -8.456 1 82.75 76 LEU A CA 1
ATOM 556 C C . LEU A 1 76 ? -5.674 14.854 -7.097 1 82.75 76 LEU A C 1
ATOM 558 O O . LEU A 1 76 ? -6.673 15.251 -6.493 1 82.75 76 LEU A O 1
ATOM 562 N N . THR A 1 77 ? -4.46 14.988 -6.618 1 78.22 77 THR A N 1
ATOM 563 C CA . THR A 1 77 ? -4.198 15.593 -5.316 1 78.22 77 THR A CA 1
ATOM 564 C C . THR A 1 77 ? -4.451 17.097 -5.358 1 78.22 77 THR A C 1
ATOM 566 O O . THR A 1 77 ? -4.84 17.695 -4.353 1 78.22 77 THR A O 1
ATOM 569 N N . ARG A 1 78 ? -4.155 17.761 -6.445 1 75.43 78 ARG A N 1
ATOM 570 C CA . ARG A 1 78 ? -4.34 19.202 -6.584 1 75.43 78 ARG A CA 1
ATOM 571 C C . ARG A 1 78 ? -5.821 19.564 -6.606 1 75.43 78 ARG A C 1
ATOM 573 O O . ARG A 1 78 ? -6.207 20.65 -6.168 1 75.43 78 ARG A O 1
ATOM 580 N N . LEU A 1 79 ? -6.547 18.772 -7.214 1 65.15 79 LEU A N 1
ATOM 581 C CA . LEU A 1 79 ? -7.968 19.055 -7.381 1 65.15 79 LEU A CA 1
ATOM 582 C C . LEU A 1 79 ? -8.718 18.864 -6.067 1 65.15 79 LEU A C 1
ATOM 584 O O . LEU A 1 79 ? -9.809 19.411 -5.885 1 65.15 79 LEU A O 1
ATOM 588 N N . SER A 1 80 ? -8.338 18.074 -5.288 1 54.67 80 SER A N 1
ATOM 589 C CA . SER A 1 80 ? -9.172 17.714 -4.146 1 54.67 80 SER A CA 1
ATOM 590 C C . SER A 1 80 ? -8.564 18.211 -2.839 1 54.67 80 SER A C 1
ATOM 592 O O . SER A 1 80 ? -7.34 18.255 -2.694 1 54.67 80 SER A O 1
ATOM 594 N N . THR A 1 81 ? -9.19 19.238 -2.227 1 51.41 81 THR A N 1
ATOM 595 C CA . THR A 1 81 ? -8.829 19.397 -0.823 1 51.41 81 THR A CA 1
ATOM 596 C C . THR A 1 81 ? -8.504 18.047 -0.191 1 51.41 81 THR A C 1
ATOM 598 O O . THR A 1 81 ? -8.388 17.94 1.032 1 51.41 81 THR A O 1
ATOM 601 N N . GLN A 1 82 ? -8.719 16.927 -1.03 1 55.23 82 GLN A N 1
ATOM 602 C CA . GLN A 1 82 ? -8.732 15.548 -0.555 1 55.23 82 GLN A CA 1
ATOM 603 C C . GLN A 1 82 ? -7.325 15.074 -0.203 1 55.23 82 GLN A C 1
ATOM 605 O O . GLN A 1 82 ? -6.337 15.643 -0.672 1 55.23 82 GLN A O 1
ATOM 610 N N . THR A 1 83 ? -7.305 14.013 0.728 1 63.3 83 THR A N 1
ATOM 611 C CA . THR A 1 83 ? -6.101 13.534 1.398 1 63.3 83 THR A CA 1
ATOM 612 C C . THR A 1 83 ? -5.198 12.789 0.419 1 63.3 83 THR A C 1
ATOM 614 O O . THR A 1 83 ? -5.683 12.114 -0.492 1 63.3 83 THR A O 1
ATOM 617 N N . ALA A 1 84 ? -4.155 13.228 -0.113 1 81.15 84 ALA A N 1
ATOM 618 C CA . ALA A 1 84 ? -3.026 12.612 -0.807 1 81.15 84 ALA A CA 1
ATOM 619 C C . ALA A 1 84 ? -3.031 11.097 -0.624 1 81.15 84 ALA A C 1
ATOM 621 O O . ALA A 1 84 ? -2.687 10.353 -1.546 1 81.15 84 ALA A O 1
ATOM 622 N N . GLN A 1 85 ? -3.763 10.61 0.313 1 87.15 85 GLN A N 1
ATOM 623 C CA . GLN A 1 85 ? -3.759 9.184 0.618 1 87.15 85 GLN A CA 1
ATOM 624 C C . GLN A 1 85 ? -4.798 8.439 -0.215 1 87.15 85 GLN A C 1
ATOM 626 O O . GLN A 1 85 ? -4.545 7.327 -0.683 1 87.15 85 GLN A O 1
ATOM 631 N N . ALA A 1 86 ? -5.929 9.096 -0.415 1 87.87 86 ALA A N 1
ATOM 632 C CA . ALA A 1 86 ? -6.974 8.45 -1.204 1 87.87 86 ALA A CA 1
ATOM 633 C C . ALA A 1 86 ? -6.542 8.289 -2.659 1 87.87 86 ALA A C 1
ATOM 635 O O . ALA A 1 86 ? -6.747 7.232 -3.26 1 87.87 86 ALA A O 1
ATOM 636 N N . SER A 1 87 ? -5.958 9.358 -3.205 1 89.91 87 SER A N 1
ATOM 637 C CA . SER A 1 87 ? -5.458 9.293 -4.574 1 89.91 87 SER A CA 1
ATOM 638 C C . SER A 1 87 ? -4.405 8.2 -4.728 1 89.91 87 SER A C 1
ATOM 640 O O . SER A 1 87 ? -4.415 7.456 -5.71 1 89.91 87 SER A O 1
ATOM 642 N N . ALA A 1 88 ? -3.561 8.077 -3.742 1 92.21 88 ALA A N 1
ATOM 643 C CA . ALA A 1 88 ? -2.53 7.042 -3.763 1 92.21 88 ALA A CA 1
ATOM 644 C C . ALA A 1 88 ? -3.15 5.649 -3.722 1 92.21 88 ALA A C 1
ATOM 646 O O . ALA A 1 88 ? -2.703 4.742 -4.429 1 92.21 88 ALA A O 1
ATOM 647 N N . GLY A 1 89 ? -4.189 5.514 -2.921 1 91.48 89 GLY A N 1
ATOM 648 C CA . GLY A 1 89 ? -4.887 4.241 -2.835 1 91.48 89 GLY A CA 1
ATOM 649 C C . GLY A 1 89 ? -5.545 3.832 -4.139 1 91.48 89 GLY A C 1
ATOM 650 O O . GLY A 1 89 ? -5.462 2.671 -4.546 1 91.48 89 GLY A O 1
ATOM 651 N N . VAL A 1 90 ? -6.132 4.741 -4.787 1 90.93 90 VAL A N 1
ATOM 652 C CA . VAL A 1 90 ? -6.818 4.463 -6.045 1 90.93 90 VAL A CA 1
ATOM 653 C C . VAL A 1 90 ? -5.796 4.127 -7.128 1 90.93 90 VAL A C 1
ATOM 655 O O . VAL A 1 90 ? -5.974 3.168 -7.883 1 90.93 90 VAL A O 1
ATOM 658 N N . VAL A 1 91 ? -4.764 4.906 -7.168 1 91.57 91 VAL A N 1
ATOM 659 C CA . VAL A 1 91 ? -3.724 4.67 -8.164 1 91.57 91 VAL A CA 1
ATOM 660 C C . VAL A 1 91 ? -3.096 3.296 -7.94 1 91.57 91 VAL A C 1
ATOM 662 O O . VAL A 1 91 ? -2.84 2.561 -8.896 1 91.57 91 VAL A O 1
ATOM 665 N N . LEU A 1 92 ? -2.845 2.966 -6.711 1 93.86 92 LEU A N 1
ATOM 666 C CA . LEU A 1 92 ? -2.295 1.665 -6.347 1 93.86 92 LEU A CA 1
ATOM 667 C C . LEU A 1 92 ? -3.184 0.536 -6.86 1 93.86 92 LEU A C 1
ATOM 669 O O . LEU A 1 92 ? -2.704 -0.383 -7.527 1 93.86 92 LEU A O 1
ATOM 673 N N . THR A 1 93 ? -4.467 0.623 -6.64 1 92.52 93 THR A N 1
ATOM 674 C CA . THR A 1 93 ? -5.39 -0.458 -6.97 1 92.52 93 THR A CA 1
ATOM 675 C C . THR A 1 93 ? -5.601 -0.548 -8.479 1 92.52 93 THR A C 1
ATOM 677 O O . THR A 1 93 ? -5.647 -1.644 -9.04 1 92.52 93 THR A O 1
ATOM 680 N N . VAL A 1 94 ? -5.716 0.602 -9.114 1 91.98 94 VAL A N 1
ATOM 681 C CA . VAL A 1 94 ? -5.893 0.613 -10.562 1 91.98 94 VAL A CA 1
ATOM 682 C C . VAL A 1 94 ? -4.638 0.068 -11.24 1 91.98 94 VAL A C 1
ATOM 684 O O . VAL A 1 94 ? -4.728 -0.709 -12.193 1 91.98 94 VAL A O 1
ATOM 687 N N . GLY A 1 95 ? -3.545 0.548 -10.792 1 93.72 95 GLY A N 1
ATOM 688 C CA . GLY A 1 95 ? -2.295 0.051 -11.344 1 93.72 95 GLY A CA 1
ATOM 689 C C . GLY A 1 95 ? -2.159 -1.456 -11.25 1 93.72 95 GLY A C 1
ATOM 690 O O . GLY A 1 95 ? -1.9 -2.126 -12.252 1 93.72 95 GLY A O 1
ATOM 691 N N . PHE A 1 96 ? -2.37 -1.984 -10.081 1 93.1 96 PHE A N 1
ATOM 692 C CA . PHE A 1 96 ? -2.216 -3.421 -9.884 1 93.1 96 PHE A CA 1
ATOM 693 C C . PHE A 1 96 ? -3.287 -4.19 -10.649 1 93.1 96 PHE A C 1
ATOM 695 O O . PHE A 1 96 ? -2.999 -5.218 -11.264 1 93.1 96 PHE A O 1
ATOM 702 N N . ALA A 1 97 ? -4.546 -3.735 -10.597 1 93.22 97 ALA A N 1
ATOM 703 C CA . ALA A 1 97 ? -5.647 -4.398 -11.291 1 93.22 97 ALA A CA 1
ATOM 704 C C . ALA A 1 97 ? -5.396 -4.449 -12.795 1 93.22 97 ALA A C 1
ATOM 706 O O . ALA A 1 97 ? -5.635 -5.475 -13.436 1 93.22 97 ALA A O 1
ATOM 707 N N . LEU A 1 98 ? -4.963 -3.381 -13.334 1 93.21 98 LEU A N 1
ATOM 708 C CA . LEU A 1 98 ? -4.648 -3.341 -14.758 1 93.21 98 LEU A CA 1
ATOM 709 C C . LEU A 1 98 ? -3.516 -4.307 -15.091 1 93.21 98 LEU A C 1
ATOM 711 O O . LEU A 1 98 ? -3.568 -5.004 -16.106 1 93.21 98 LEU A O 1
ATOM 715 N N . GLY A 1 99 ? -2.481 -4.274 -14.303 1 92.89 99 GLY A N 1
ATOM 716 C CA . GLY A 1 99 ? -1.403 -5.23 -14.498 1 92.89 99 GLY A CA 1
ATOM 717 C C . GLY A 1 99 ? -1.867 -6.673 -14.438 1 92.89 99 GLY A C 1
ATOM 718 O O . GLY A 1 99 ? -1.473 -7.492 -15.272 1 92.89 99 GLY A O 1
ATOM 719 N N . TYR A 1 100 ? -2.627 -6.935 -13.423 1 88.93 100 TYR A N 1
ATOM 720 C CA . TYR A 1 100 ? -3.183 -8.275 -13.263 1 88.93 100 TYR A CA 1
ATOM 721 C C . TYR A 1 100 ? -4.007 -8.672 -14.481 1 88.93 100 TYR A C 1
ATOM 723 O O . TYR A 1 100 ? -3.879 -9.789 -14.988 1 88.93 100 TYR A O 1
ATOM 731 N N . PHE A 1 101 ? -4.838 -7.791 -14.96 1 87.88 101 PHE A N 1
ATOM 732 C CA . PHE A 1 101 ? -5.674 -8.018 -16.133 1 87.88 101 PHE A CA 1
ATOM 733 C C . PHE A 1 101 ? -4.817 -8.281 -17.366 1 87.88 101 PHE A C 1
ATOM 735 O O . PHE A 1 101 ? -5.039 -9.256 -18.086 1 87.88 101 PHE A O 1
ATOM 742 N N . LEU A 1 102 ? -3.871 -7.483 -17.605 1 90.75 102 LEU A N 1
ATOM 743 C CA . LEU A 1 102 ? -3.013 -7.618 -18.777 1 90.75 102 LEU A CA 1
ATOM 744 C C . LEU A 1 102 ? -2.199 -8.906 -18.71 1 90.75 102 LEU A C 1
ATOM 746 O O . LEU A 1 102 ? -1.963 -9.55 -19.735 1 90.75 102 LEU A O 1
ATOM 750 N N . ASN A 1 103 ? -1.765 -9.226 -17.5 1 90.35 103 ASN A N 1
ATOM 751 C CA . ASN A 1 103 ? -1.006 -10.457 -17.305 1 90.35 103 ASN A CA 1
ATOM 752 C C . ASN A 1 103 ? -1.825 -11.687 -17.684 1 90.35 103 ASN A C 1
ATOM 754 O O . ASN A 1 103 ? -1.3 -12.627 -18.283 1 90.35 103 ASN A O 1
ATOM 758 N N . LYS A 1 104 ? -3.052 -11.698 -17.393 1 85.57 104 LYS A N 1
ATOM 759 C CA . LYS A 1 104 ? -3.939 -12.808 -17.731 1 85.57 104 LYS A CA 1
ATOM 760 C C . LYS A 1 104 ? -4.335 -12.766 -19.204 1 85.57 104 LYS A C 1
ATOM 762 O O . LYS A 1 104 ? -4.427 -13.808 -19.857 1 85.57 104 LYS A O 1
ATOM 767 N N . TRP A 1 105 ? -4.487 -11.626 -19.713 1 86.19 105 TRP A N 1
ATOM 768 C CA . TRP A 1 105 ? -4.935 -11.447 -21.09 1 86.19 105 TRP A CA 1
ATOM 769 C C . TRP A 1 105 ? -3.864 -11.906 -22.075 1 86.19 105 TRP A C 1
ATOM 771 O O . TRP A 1 105 ? -4.174 -12.54 -23.086 1 86.19 105 TRP A O 1
ATOM 781 N N . PHE A 1 106 ? -2.624 -11.624 -21.784 1 89.46 106 PHE A N 1
ATOM 782 C CA . PHE A 1 106 ? -1.54 -11.922 -22.713 1 89.46 106 PHE A CA 1
ATOM 783 C C . PHE A 1 106 ? -0.835 -13.216 -22.325 1 89.46 106 PHE A C 1
ATOM 785 O O . PHE A 1 106 ? 0.252 -13.512 -22.827 1 89.46 106 PHE A O 1
ATOM 792 N N . ALA A 1 107 ? -1.377 -13.975 -21.491 1 83.55 107 ALA A N 1
ATOM 793 C CA . ALA A 1 107 ? -0.761 -15.222 -21.046 1 83.55 107 ALA A CA 1
ATOM 794 C C . ALA A 1 107 ? -0.467 -16.14 -22.229 1 83.55 107 ALA A C 1
ATOM 796 O O . ALA A 1 107 ? -1.203 -16.145 -23.218 1 83.55 107 ALA A O 1
ATOM 797 N N . PRO A 1 108 ? 0.568 -16.749 -22.068 1 82.91 108 PRO A N 1
ATOM 798 C CA . PRO A 1 108 ? 1.555 -16.888 -20.995 1 82.91 108 PRO A CA 1
ATOM 799 C C . PRO A 1 108 ? 2.673 -15.852 -21.083 1 82.91 108 PRO A C 1
ATOM 801 O O . PRO A 1 108 ? 3.125 -15.518 -22.181 1 82.91 108 PRO A O 1
ATOM 804 N N . LEU A 1 109 ? 3.007 -15.217 -20.052 1 84.11 109 LEU A N 1
ATOM 805 C CA . LEU A 1 109 ? 4.096 -14.249 -19.987 1 84.11 109 LEU A CA 1
ATOM 806 C C . LEU A 1 109 ? 5.15 -14.683 -18.974 1 84.11 109 LEU A C 1
ATOM 808 O O . LEU A 1 109 ? 4.85 -15.435 -18.044 1 84.11 109 LEU A O 1
ATOM 812 N N . PRO A 1 110 ? 6.362 -14.311 -19.214 1 78.4 110 PRO A N 1
ATOM 813 C CA . PRO A 1 110 ? 7.43 -14.649 -18.272 1 78.4 110 PRO A CA 1
ATOM 814 C C . PRO A 1 110 ? 7.316 -13.889 -16.952 1 78.4 110 PRO A C 1
ATOM 816 O O . PRO A 1 110 ? 7.978 -14.243 -15.973 1 78.4 110 PRO A O 1
ATOM 819 N N . ILE A 1 111 ? 6.563 -12.973 -16.898 1 79.49 111 ILE A N 1
ATOM 820 C CA . ILE A 1 111 ? 6.378 -12.203 -15.673 1 79.49 111 ILE A CA 1
ATOM 821 C C . ILE A 1 111 ? 5.204 -12.771 -14.879 1 79.49 111 ILE A C 1
ATOM 823 O O . ILE A 1 111 ? 4.047 -12.623 -15.279 1 79.49 111 ILE A O 1
ATOM 827 N N . ARG A 1 112 ? 5.555 -13.445 -13.83 1 83.94 112 ARG A N 1
ATOM 828 C CA . ARG A 1 112 ? 4.534 -13.964 -12.925 1 83.94 112 ARG A CA 1
ATOM 829 C C . ARG A 1 112 ? 4.285 -13 -11.771 1 83.94 112 ARG A C 1
ATOM 831 O O . ARG A 1 112 ? 5.191 -12.278 -11.351 1 83.94 112 ARG A O 1
ATOM 838 N N . ILE A 1 113 ? 3.1 -12.993 -11.229 1 84.43 113 ILE A N 1
ATOM 839 C CA . ILE A 1 113 ? 2.693 -12.105 -10.146 1 84.43 113 ILE A CA 1
ATOM 840 C C . ILE A 1 113 ? 3.594 -12.324 -8.933 1 84.43 113 ILE A C 1
ATOM 842 O O . ILE A 1 113 ? 4.009 -11.364 -8.279 1 84.43 113 ILE A O 1
ATOM 846 N N . GLU A 1 114 ? 3.886 -13.537 -8.686 1 84.92 114 GLU A N 1
ATOM 847 C CA . GLU A 1 114 ? 4.745 -13.862 -7.551 1 84.92 114 GLU A CA 1
ATOM 848 C C . GLU A 1 114 ? 6.13 -13.24 -7.712 1 84.92 114 GLU A C 1
ATOM 850 O O . GLU A 1 114 ? 6.707 -12.74 -6.744 1 84.92 114 GLU A O 1
ATOM 855 N N . GLY A 1 115 ? 6.645 -13.375 -8.931 1 84.94 115 GLY A N 1
ATOM 856 C CA . GLY A 1 115 ? 7.933 -12.762 -9.215 1 84.94 115 GLY A CA 1
ATOM 857 C C . GLY A 1 115 ? 7.917 -11.251 -9.081 1 84.94 115 GLY A C 1
ATOM 858 O O . GLY A 1 115 ? 8.897 -10.652 -8.634 1 84.94 115 GLY A O 1
ATOM 859 N N . PHE A 1 116 ? 6.834 -10.655 -9.421 1 87.26 116 PHE A N 1
ATOM 860 C CA . PHE A 1 116 ? 6.681 -9.208 -9.322 1 87.26 116 PHE A CA 1
ATOM 861 C C . PHE A 1 116 ? 6.596 -8.77 -7.865 1 87.26 116 PHE A C 1
ATOM 863 O O . PHE A 1 116 ? 7.124 -7.719 -7.496 1 87.26 116 PHE A O 1
ATOM 870 N N . LEU A 1 117 ? 6.011 -9.56 -7.029 1 85.75 117 LEU A N 1
ATOM 871 C CA . LEU A 1 117 ? 5.809 -9.208 -5.628 1 85.75 117 LEU A CA 1
ATOM 872 C C . LEU A 1 117 ? 7.051 -9.526 -4.803 1 85.75 117 LEU A C 1
ATOM 874 O O . LEU A 1 117 ? 7.499 -8.701 -4.004 1 85.75 117 LEU A O 1
ATOM 878 N N . ALA A 1 118 ? 7.591 -10.709 -4.996 1 86.68 118 ALA A N 1
ATOM 879 C CA . ALA A 1 118 ? 8.655 -11.193 -4.12 1 86.68 118 ALA A CA 1
ATOM 880 C C . ALA A 1 118 ? 10.019 -11.069 -4.792 1 86.68 118 ALA A C 1
ATOM 882 O O . ALA A 1 118 ? 11.055 -11.142 -4.127 1 86.68 118 ALA A O 1
ATOM 883 N N . GLY A 1 119 ? 10.02 -10.847 -6.049 1 83.25 119 GLY A N 1
ATOM 884 C CA . GLY A 1 119 ? 11.264 -10.695 -6.788 1 83.25 119 GLY A CA 1
ATOM 885 C C . GLY A 1 119 ? 11.964 -12.014 -7.055 1 83.25 119 GLY A C 1
ATOM 886 O O . GLY A 1 119 ? 11.479 -13.073 -6.651 1 83.25 119 GLY A O 1
ATOM 887 N N . SER A 1 120 ? 13.051 -12.015 -7.823 1 85.95 120 SER A N 1
ATOM 888 C CA . SER A 1 120 ? 13.94 -13.127 -8.143 1 85.95 120 SER A CA 1
ATOM 889 C C . SER A 1 120 ? 15.395 -12.773 -7.851 1 85.95 120 SER A C 1
ATOM 891 O O . SER A 1 120 ? 16.223 -12.727 -8.763 1 85.95 120 SER A O 1
ATOM 893 N N . VAL A 1 121 ? 15.636 -12.705 -6.595 1 88.39 121 VAL A N 1
ATOM 894 C CA . VAL A 1 121 ? 16.917 -12.16 -6.157 1 88.39 121 VAL A CA 1
ATOM 895 C C . VAL A 1 121 ? 18.049 -13.091 -6.586 1 88.39 121 VAL A C 1
ATOM 897 O O . VAL A 1 121 ? 19.106 -12.631 -7.024 1 88.39 121 VAL A O 1
ATOM 900 N N . LEU A 1 122 ? 17.85 -14.396 -6.571 1 89.45 122 LEU A N 1
ATOM 901 C CA . LEU A 1 122 ? 18.895 -15.373 -6.859 1 89.45 122 LEU A CA 1
ATOM 902 C C . LEU A 1 122 ? 19.076 -15.547 -8.363 1 89.45 122 LEU A C 1
ATOM 904 O O . LEU A 1 122 ? 20.084 -16.097 -8.812 1 89.45 122 LEU A O 1
ATOM 908 N N . SER A 1 123 ? 18.108 -15.056 -9.139 1 87.73 123 SER A N 1
ATOM 909 C CA . SER A 1 123 ? 18.183 -15.194 -10.59 1 87.73 123 SER A CA 1
ATOM 910 C C . SER A 1 123 ? 18.382 -13.841 -11.264 1 87.73 123 SER A C 1
ATOM 912 O O . SER A 1 123 ? 17.939 -13.634 -12.396 1 87.73 123 SER A O 1
ATOM 914 N N . VAL A 1 124 ? 18.936 -12.988 -10.538 1 90.83 124 VAL A N 1
ATOM 915 C CA . VAL A 1 124 ? 19.167 -11.644 -11.056 1 90.83 124 VAL A CA 1
ATOM 916 C C . VAL A 1 124 ? 20.123 -11.706 -12.245 1 90.83 124 VAL A C 1
ATOM 918 O O . VAL A 1 124 ? 21.093 -12.468 -12.231 1 90.83 124 VAL A O 1
ATOM 921 N N . ARG A 1 125 ? 19.884 -10.909 -13.222 1 89.52 125 ARG A N 1
ATOM 922 C CA . ARG A 1 125 ? 20.718 -10.838 -14.417 1 89.52 125 ARG A CA 1
ATOM 923 C C . ARG A 1 125 ? 21.698 -9.672 -14.333 1 89.52 125 ARG A C 1
ATOM 925 O O . ARG A 1 125 ? 21.491 -8.734 -13.56 1 89.52 125 ARG A O 1
ATOM 932 N N . LEU A 1 126 ? 22.692 -9.68 -15.152 1 93.01 126 LEU A N 1
ATOM 933 C CA . LEU A 1 126 ? 23.701 -8.627 -15.192 1 93.01 126 LEU A CA 1
ATOM 934 C C . LEU A 1 126 ? 23.072 -7.284 -15.547 1 93.01 126 LEU A C 1
ATOM 936 O O . LEU A 1 126 ? 23.484 -6.244 -15.027 1 93.01 126 LEU A O 1
ATOM 940 N N . ILE A 1 127 ? 22.092 -7.244 -16.383 1 91.97 127 ILE A N 1
ATOM 941 C CA . ILE A 1 127 ? 21.444 -6.007 -16.805 1 91.97 127 ILE A CA 1
ATOM 942 C C . ILE A 1 127 ? 20.753 -5.352 -15.611 1 91.97 127 ILE A C 1
ATOM 944 O O . ILE A 1 127 ? 20.706 -4.124 -15.51 1 91.97 127 ILE A O 1
ATOM 948 N N . ASP A 1 128 ? 20.177 -6.151 -14.772 1 92.58 128 ASP A N 1
ATOM 949 C CA . ASP A 1 128 ? 19.55 -5.613 -13.568 1 92.58 128 ASP A CA 1
ATOM 950 C C . ASP A 1 128 ? 20.568 -4.874 -12.702 1 92.58 128 ASP A C 1
ATOM 952 O O . ASP A 1 128 ? 20.286 -3.787 -12.195 1 92.58 128 ASP A O 1
ATOM 956 N N . VAL A 1 129 ? 21.756 -5.474 -12.549 1 95.22 129 VAL A N 1
ATOM 957 C CA . VAL A 1 129 ? 22.818 -4.899 -11.729 1 95.22 129 VAL A CA 1
ATOM 958 C C . VAL A 1 129 ? 23.299 -3.589 -12.35 1 95.22 129 VAL A C 1
ATOM 960 O O . VAL A 1 129 ? 23.49 -2.595 -11.646 1 95.22 129 VAL A O 1
ATOM 963 N N . ILE A 1 130 ? 23.456 -3.573 -13.603 1 96.27 130 ILE A N 1
ATOM 964 C CA . ILE A 1 130 ? 23.96 -2.401 -14.309 1 96.27 130 ILE A CA 1
ATOM 965 C C . ILE A 1 130 ? 22.956 -1.256 -14.191 1 96.27 130 ILE A C 1
ATOM 967 O O . ILE A 1 130 ? 23.332 -0.122 -13.886 1 96.27 130 ILE A O 1
ATOM 971 N N . VAL A 1 131 ? 21.713 -1.524 -14.4 1 95.85 131 VAL A N 1
ATOM 972 C CA . VAL A 1 131 ? 20.674 -0.501 -14.347 1 95.85 131 VAL A CA 1
ATOM 973 C C . VAL A 1 131 ? 20.6 0.088 -12.94 1 95.85 131 VAL A C 1
ATOM 975 O O . VAL A 1 131 ? 20.559 1.309 -12.773 1 95.85 131 VAL A O 1
ATOM 978 N N . SER A 1 132 ? 20.572 -0.776 -11.926 1 97.1 132 SER A N 1
ATOM 979 C CA . SER A 1 132 ? 20.525 -0.298 -10.548 1 97.1 132 SER A CA 1
ATOM 980 C C . SER A 1 132 ? 21.762 0.527 -10.207 1 97.1 132 SER A C 1
ATOM 982 O O . SER A 1 132 ? 21.672 1.519 -9.481 1 97.1 132 SER A O 1
ATOM 984 N N . ALA A 1 133 ? 22.924 0.098 -10.706 1 98.06 133 ALA A N 1
ATOM 985 C CA . ALA A 1 133 ? 24.163 0.829 -10.452 1 98.06 133 ALA A CA 1
ATOM 986 C C . ALA A 1 133 ? 24.113 2.224 -11.068 1 98.06 133 ALA A C 1
ATOM 988 O O . ALA A 1 133 ? 24.544 3.199 -10.449 1 98.06 133 ALA A O 1
ATOM 989 N N . VAL A 1 134 ? 23.633 2.299 -12.247 1 98.18 134 VAL A N 1
ATOM 990 C CA . VAL A 1 134 ? 23.525 3.583 -12.931 1 98.18 134 VAL A CA 1
ATOM 991 C C . VAL A 1 134 ? 22.583 4.503 -12.157 1 98.18 134 VAL A C 1
ATOM 993 O O . VAL A 1 134 ? 22.887 5.68 -11.948 1 98.18 134 VAL A O 1
ATOM 996 N N . VAL A 1 135 ? 21.458 3.984 -11.718 1 98.26 135 VAL A N 1
ATOM 997 C CA . VAL A 1 135 ? 20.493 4.784 -10.971 1 98.26 135 VAL A CA 1
ATOM 998 C C . VAL A 1 135 ? 21.103 5.224 -9.643 1 98.26 135 VAL A C 1
ATOM 1000 O O . VAL A 1 135 ? 20.89 6.355 -9.198 1 98.26 135 VAL A O 1
ATOM 1003 N N . LEU A 1 136 ? 21.867 4.314 -9.005 1 98.55 136 LEU A N 1
ATOM 1004 C CA . LEU A 1 136 ? 22.533 4.678 -7.76 1 98.55 136 LEU A CA 1
ATOM 1005 C C . LEU A 1 136 ? 23.479 5.855 -7.973 1 98.55 136 LEU A C 1
ATOM 1007 O O . LEU A 1 136 ? 23.485 6.803 -7.185 1 98.55 136 LEU A O 1
ATOM 1011 N N . VAL A 1 137 ? 24.269 5.789 -8.991 1 98.38 137 VAL A N 1
ATOM 1012 C CA . VAL A 1 137 ? 25.224 6.851 -9.289 1 98.38 137 VAL A CA 1
ATOM 1013 C C . VAL A 1 137 ? 24.48 8.161 -9.535 1 98.38 137 VAL A C 1
ATOM 1015 O O . VAL A 1 137 ? 24.886 9.215 -9.039 1 98.38 137 VAL A O 1
ATOM 1018 N N . VAL A 1 138 ? 23.395 8.109 -10.261 1 98.29 138 VAL A N 1
ATOM 1019 C CA . VAL A 1 138 ? 22.606 9.294 -10.58 1 98.29 138 VAL A CA 1
ATOM 1020 C C . VAL A 1 138 ? 22.001 9.871 -9.302 1 98.29 138 VAL A C 1
ATOM 1022 O O . VAL A 1 138 ? 22.051 11.083 -9.076 1 98.29 138 VAL A O 1
ATOM 1025 N N . VAL A 1 139 ? 21.435 9.017 -8.475 1 98.24 139 VAL A N 1
ATOM 1026 C CA . VAL A 1 139 ? 20.794 9.458 -7.241 1 98.24 139 VAL A CA 1
ATOM 1027 C C . VAL A 1 139 ? 21.836 10.069 -6.306 1 98.24 139 VAL A C 1
ATOM 1029 O O . VAL A 1 139 ? 21.603 11.124 -5.711 1 98.24 139 VAL A O 1
ATOM 1032 N N . VAL A 1 140 ? 22.994 9.422 -6.159 1 97.75 140 VAL A N 1
ATOM 1033 C CA . VAL A 1 140 ? 24.07 9.959 -5.333 1 97.75 140 VAL A CA 1
ATOM 1034 C C . VAL A 1 140 ? 24.52 11.31 -5.884 1 97.75 140 VAL A C 1
ATOM 1036 O O . VAL A 1 140 ? 24.772 12.246 -5.121 1 97.75 140 VAL A O 1
ATOM 1039 N N . GLY A 1 141 ? 24.63 11.373 -7.2 1 97.78 141 GLY A N 1
ATOM 1040 C CA . GLY A 1 141 ? 24.987 12.635 -7.83 1 97.78 141 GLY A CA 1
ATOM 1041 C C . GLY A 1 141 ? 23.998 13.747 -7.539 1 97.78 141 GLY A C 1
ATOM 1042 O O . GLY A 1 141 ? 24.394 14.868 -7.212 1 97.78 141 GLY A O 1
ATOM 1043 N N . ILE A 1 142 ? 22.734 13.5 -7.612 1 97.24 142 ILE A N 1
ATOM 1044 C CA . ILE A 1 142 ? 21.683 14.479 -7.36 1 97.24 142 ILE A CA 1
ATOM 1045 C C . ILE A 1 142 ? 21.722 14.913 -5.896 1 97.24 142 ILE A C 1
ATOM 1047 O O . ILE A 1 142 ? 21.675 16.108 -5.595 1 97.24 142 ILE A O 1
ATOM 1051 N N . VAL A 1 143 ? 21.856 13.96 -4.992 1 96.05 143 VAL A N 1
ATOM 1052 C CA . VAL A 1 143 ? 21.839 14.25 -3.562 1 96.05 143 VAL A CA 1
ATOM 1053 C C . VAL A 1 143 ? 23.076 15.062 -3.185 1 96.05 143 VAL A C 1
ATOM 1055 O O . VAL A 1 143 ? 22.995 15.989 -2.376 1 96.05 143 VAL A O 1
ATOM 1058 N N . ASN A 1 144 ? 24.216 14.714 -3.767 1 95.01 144 ASN A N 1
ATOM 1059 C CA . ASN A 1 144 ? 25.434 15.469 -3.492 1 95.01 144 ASN A CA 1
ATOM 1060 C C . ASN A 1 144 ? 25.353 16.887 -4.05 1 95.01 144 ASN A C 1
ATOM 1062 O O . ASN A 1 144 ? 25.848 17.831 -3.431 1 95.01 144 ASN A O 1
ATOM 1066 N N . SER A 1 145 ? 24.725 17.085 -5.166 1 95.41 145 SER A N 1
ATOM 1067 C CA . SER A 1 145 ? 24.645 18.384 -5.826 1 95.41 145 SER A CA 1
ATOM 1068 C C . SER A 1 145 ? 23.589 19.271 -5.175 1 95.41 145 SER A C 1
ATOM 1070 O O . SER A 1 145 ? 23.734 20.494 -5.141 1 95.41 145 SER A O 1
ATOM 1072 N N . PHE A 1 146 ? 22.56 18.641 -4.628 1 94.25 146 PHE A N 1
ATOM 1073 C CA . PHE A 1 146 ? 21.441 19.424 -4.116 1 94.25 146 PHE A CA 1
ATOM 1074 C C . PHE A 1 146 ? 21.214 19.141 -2.636 1 94.25 146 PHE A C 1
ATOM 1076 O O . PHE A 1 146 ? 20.107 19.323 -2.126 1 94.25 146 PHE A O 1
ATOM 1083 N N . HIS A 1 147 ? 22.154 18.63 -1.979 1 89.29 147 HIS A N 1
ATOM 1084 C CA . HIS A 1 147 ? 22.006 18.165 -0.604 1 89.29 147 HIS A CA 1
ATOM 1085 C C . HIS A 1 147 ? 21.478 19.275 0.299 1 89.29 147 HIS A C 1
ATOM 1087 O O . HIS A 1 147 ? 20.548 19.056 1.079 1 89.29 147 HIS A O 1
ATOM 1093 N N . THR A 1 148 ? 21.997 20.504 0.22 1 88.45 148 THR A N 1
ATOM 1094 C CA . THR A 1 148 ? 21.577 21.614 1.068 1 88.45 148 THR A CA 1
ATOM 1095 C C . THR A 1 148 ? 20.14 22.021 0.753 1 88.45 148 THR A C 1
ATOM 1097 O O . THR A 1 148 ? 19.329 22.205 1.663 1 88.45 148 THR A O 1
ATOM 1100 N N . SER A 1 149 ? 19.88 22.031 -0.51 1 91.94 149 SER A N 1
ATOM 1101 C CA . SER A 1 149 ? 18.552 22.441 -0.953 1 91.94 149 SER A CA 1
ATOM 1102 C C . SER A 1 149 ? 17.497 21.41 -0.565 1 91.94 149 SER A C 1
ATOM 1104 O O . SER A 1 149 ? 16.425 21.766 -0.071 1 91.94 149 SER A O 1
ATOM 1106 N N . LEU A 1 150 ? 17.823 20.163 -0.739 1 94.09 150 LEU A N 1
ATOM 1107 C CA . LEU A 1 150 ? 16.871 19.095 -0.453 1 94.09 150 LEU A CA 1
ATOM 1108 C C . LEU A 1 150 ? 16.641 18.96 1.048 1 94.09 150 LEU A C 1
ATOM 1110 O O . LEU A 1 150 ? 15.505 18.779 1.493 1 94.09 150 LEU A O 1
ATOM 1114 N N . MET A 1 151 ? 17.667 19.103 1.771 1 90.42 151 MET A N 1
ATOM 1115 C CA . MET A 1 151 ? 17.528 18.999 3.22 1 90.42 151 MET A CA 1
ATOM 1116 C C . MET A 1 151 ? 16.733 20.176 3.776 1 90.42 151 MET A C 1
ATOM 1118 O O . MET A 1 151 ? 15.888 20 4.656 1 90.42 151 MET A O 1
ATOM 1122 N N . LEU A 1 152 ? 17.021 21.357 3.252 1 90.86 152 LEU A N 1
ATOM 1123 C CA . LEU A 1 152 ? 16.265 22.53 3.677 1 90.86 152 LEU A CA 1
ATOM 1124 C C . LEU A 1 152 ? 14.787 22.379 3.331 1 90.86 152 LEU A C 1
ATOM 1126 O O . LEU A 1 152 ? 13.919 22.744 4.127 1 90.86 152 LEU A O 1
ATOM 1130 N N . TYR A 1 153 ? 14.538 21.839 2.205 1 92.81 153 TYR A N 1
ATOM 1131 C CA . TYR A 1 153 ? 13.162 21.605 1.782 1 92.81 153 TYR A CA 1
ATOM 1132 C C . TYR A 1 153 ? 12.468 20.614 2.709 1 92.81 153 TYR A C 1
ATOM 1134 O O . TYR A 1 153 ? 11.298 20.794 3.055 1 92.81 153 TYR A O 1
ATOM 1142 N N . CYS A 1 154 ? 13.152 19.613 3.146 1 89.86 154 CYS A N 1
ATOM 1143 C CA . CYS A 1 154 ? 12.575 18.557 3.969 1 89.86 154 CYS A CA 1
ATOM 1144 C C . CYS A 1 154 ? 12.381 19.029 5.405 1 89.86 154 CYS A C 1
ATOM 1146 O O . CYS A 1 154 ? 11.402 18.663 6.057 1 89.86 154 CYS A O 1
ATOM 1148 N N . PHE A 1 155 ? 13.167 19.961 5.921 1 86.75 155 PHE A N 1
ATOM 1149 C CA . PHE A 1 155 ? 13.145 20.282 7.344 1 86.75 155 PHE A CA 1
ATOM 1150 C C . PHE A 1 155 ? 12.544 21.662 7.578 1 86.75 155 PHE A C 1
ATOM 1152 O O . PHE A 1 155 ? 12.01 21.938 8.655 1 86.75 155 PHE A O 1
ATOM 1159 N N . ASP A 1 156 ? 12.741 22.571 6.559 1 88.41 156 ASP A N 1
ATOM 1160 C CA . ASP A 1 156 ? 12.246 23.939 6.685 1 88.41 156 ASP A CA 1
ATOM 1161 C C . ASP A 1 156 ? 11.703 24.451 5.353 1 88.41 156 ASP A C 1
ATOM 1163 O O . ASP A 1 156 ? 12.324 25.298 4.708 1 88.41 156 ASP A O 1
ATOM 1167 N N . GLU A 1 157 ? 10.485 23.952 5.141 1 89.22 157 GLU A N 1
ATOM 1168 C CA . GLU A 1 157 ? 9.895 24.277 3.846 1 89.22 157 GLU A CA 1
ATOM 1169 C C . GLU A 1 157 ? 9.681 25.781 3.699 1 89.22 157 GLU A C 1
ATOM 1171 O O . GLU A 1 157 ? 10.012 26.362 2.664 1 89.22 157 GLU A O 1
ATOM 1176 N N . PRO A 1 158 ? 9.153 26.448 4.719 1 89.94 158 PRO A N 1
ATOM 1177 C CA . PRO A 1 158 ? 9.036 27.903 4.595 1 89.94 158 PRO A CA 1
ATOM 1178 C C . PRO A 1 158 ? 10.382 28.586 4.365 1 89.94 158 PRO A C 1
ATOM 1180 O O . PRO A 1 158 ? 10.478 29.511 3.554 1 89.94 158 PRO A O 1
ATOM 1183 N N . GLY A 1 159 ? 11.374 28.129 5.081 1 92.1 159 GLY A N 1
ATOM 1184 C CA . GLY A 1 159 ? 12.707 28.676 4.886 1 92.1 159 GLY A CA 1
ATOM 1185 C C . GLY A 1 159 ? 13.26 28.421 3.497 1 92.1 159 GLY A C 1
ATOM 1186 O O . GLY A 1 159 ? 13.924 29.284 2.919 1 92.1 159 GLY A O 1
ATOM 1187 N N . PHE A 1 160 ? 12.929 27.282 2.999 1 93.4 160 PHE A N 1
ATOM 1188 C CA . PHE A 1 160 ? 13.35 26.916 1.652 1 93.4 160 PHE A CA 1
ATOM 1189 C C . PHE A 1 160 ? 12.74 27.856 0.619 1 93.4 160 PHE A C 1
ATOM 1191 O O . PHE A 1 160 ? 13.434 28.331 -0.282 1 93.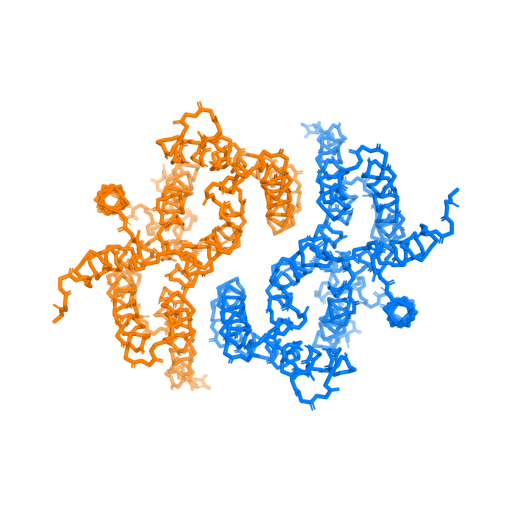4 160 PHE A O 1
ATOM 1198 N N . VAL A 1 161 ? 11.51 28.173 0.777 1 92.6 161 VAL A N 1
ATOM 1199 C CA . VAL A 1 161 ? 10.814 29.066 -0.144 1 92.6 161 VAL A CA 1
ATOM 1200 C C . VAL A 1 161 ? 11.335 30.492 0.026 1 92.6 161 VAL A C 1
ATOM 1202 O O . VAL A 1 161 ? 11.552 31.202 -0.959 1 92.6 161 VAL A O 1
ATOM 1205 N N . ALA A 1 162 ? 11.519 30.893 1.239 1 93.72 162 ALA A N 1
ATOM 1206 C CA . ALA A 1 162 ? 12.029 32.228 1.542 1 93.72 162 ALA A CA 1
ATOM 1207 C C . ALA A 1 162 ? 13.413 32.437 0.934 1 93.72 162 ALA A C 1
ATOM 1209 O O . ALA A 1 162 ? 13.761 33.552 0.537 1 93.72 162 ALA A O 1
ATOM 1210 N N . ALA A 1 163 ? 14.127 31.396 0.82 1 94.06 163 ALA A N 1
ATOM 1211 C CA . ALA A 1 163 ? 15.484 31.473 0.286 1 94.06 163 ALA A CA 1
ATOM 1212 C C . ALA A 1 163 ? 15.478 31.411 -1.239 1 94.06 163 ALA A C 1
ATOM 1214 O O . ALA A 1 163 ? 16.537 31.393 -1.87 1 94.06 163 ALA A O 1
ATOM 1215 N N . GLY A 1 164 ? 14.292 31.379 -1.822 1 92.06 164 GLY A N 1
ATOM 1216 C CA . GLY A 1 164 ? 14.157 31.405 -3.27 1 92.06 164 GLY A CA 1
ATOM 1217 C C . GLY A 1 164 ? 13.996 30.026 -3.88 1 92.06 164 GLY A C 1
ATOM 1218 O O . GLY A 1 164 ? 14.056 29.87 -5.101 1 92.06 164 GLY A O 1
ATOM 1219 N N . GLY A 1 165 ? 13.895 29.13 -3.012 1 92.51 165 GLY A N 1
ATOM 1220 C CA . GLY A 1 165 ? 13.718 27.776 -3.512 1 92.51 165 GLY A CA 1
ATOM 1221 C C . GLY A 1 165 ? 12.365 27.552 -4.16 1 92.51 165 GLY A C 1
ATOM 1222 O O . GLY A 1 165 ? 11.365 28.138 -3.741 1 92.51 165 GLY A O 1
ATOM 1223 N N . LYS A 1 166 ? 12.427 26.784 -5.203 1 94.42 166 LYS A N 1
ATOM 1224 C CA . LYS A 1 166 ? 11.183 26.422 -5.875 1 94.42 166 LYS A CA 1
ATOM 1225 C C . LYS A 1 166 ? 10.677 25.063 -5.399 1 94.42 166 LYS A C 1
ATOM 1227 O O . LYS A 1 166 ? 11.244 24.026 -5.749 1 94.42 166 LYS A O 1
ATOM 1232 N N . GLN A 1 167 ? 9.622 25.023 -4.788 1 91.96 167 GLN A N 1
ATOM 1233 C CA . GLN A 1 167 ? 9.05 23.821 -4.19 1 91.96 167 GLN A CA 1
ATOM 1234 C C . GLN A 1 167 ? 8.812 22.743 -5.244 1 91.96 167 GLN A C 1
ATOM 1236 O O . GLN A 1 167 ? 9.117 21.57 -5.019 1 91.96 167 GLN A O 1
ATOM 1241 N N . HIS A 1 168 ? 8.329 23.184 -6.35 1 90.92 168 HIS A N 1
ATOM 1242 C CA . HIS A 1 168 ? 7.965 22.232 -7.394 1 90.92 168 HIS A CA 1
ATOM 1243 C C . HIS A 1 168 ? 9.192 21.494 -7.918 1 90.92 168 HIS A C 1
ATOM 1245 O O . HIS A 1 168 ? 9.111 20.313 -8.264 1 90.92 168 HIS A O 1
ATOM 1251 N N . ARG A 1 169 ? 10.298 22.133 -7.957 1 93.65 169 ARG A N 1
ATOM 1252 C CA . ARG A 1 169 ? 11.524 21.502 -8.436 1 93.65 169 ARG A CA 1
ATOM 1253 C C . ARG A 1 169 ? 12.048 20.487 -7.426 1 93.65 169 ARG A C 1
ATOM 1255 O O . ARG A 1 169 ? 12.466 19.39 -7.801 1 93.65 169 ARG A O 1
ATOM 1262 N N . ALA A 1 170 ? 12.045 20.869 -6.173 1 94.81 170 ALA A N 1
ATOM 1263 C CA . ALA A 1 170 ? 12.497 19.96 -5.123 1 94.81 170 ALA A CA 1
ATOM 1264 C C . ALA A 1 170 ? 11.607 18.723 -5.048 1 94.81 170 ALA A C 1
ATOM 1266 O O . ALA A 1 170 ? 12.104 17.599 -4.945 1 94.81 170 ALA A O 1
ATOM 1267 N N . GLU A 1 171 ? 10.382 18.951 -5.183 1 93.03 171 GLU A N 1
ATOM 1268 C CA . GLU A 1 171 ? 9.417 17.857 -5.163 1 93.03 171 GLU A CA 1
ATOM 1269 C C . GLU A 1 171 ? 9.602 16.936 -6.366 1 93.03 171 GLU A C 1
ATOM 1271 O O . GLU A 1 171 ? 9.555 15.712 -6.23 1 93.03 171 GLU A O 1
ATOM 1276 N N . ALA A 1 172 ? 9.772 17.541 -7.458 1 93.58 172 ALA A N 1
ATOM 1277 C CA . ALA A 1 172 ? 9.97 16.768 -8.681 1 93.58 172 ALA A CA 1
ATOM 1278 C C . ALA A 1 172 ? 11.227 15.907 -8.588 1 93.58 172 ALA A C 1
ATOM 1280 O O . ALA A 1 172 ? 11.25 14.775 -9.076 1 93.58 172 ALA A O 1
ATOM 1281 N N . LEU A 1 173 ? 12.249 16.44 -8.013 1 95.94 173 LEU A N 1
ATOM 1282 C CA . LEU A 1 173 ? 13.498 15.705 -7.85 1 95.94 173 LEU A CA 1
ATOM 1283 C C . LEU A 1 173 ? 13.308 14.509 -6.922 1 95.94 173 LEU A C 1
ATOM 1285 O O . LEU A 1 173 ? 13.775 13.407 -7.219 1 95.94 173 LEU A O 1
ATOM 1289 N N . ILE A 1 174 ? 12.637 14.732 -5.841 1 95.62 174 ILE A N 1
ATOM 1290 C CA . ILE A 1 174 ? 12.394 13.67 -4.872 1 95.62 174 ILE A CA 1
ATOM 1291 C C . ILE A 1 174 ? 11.53 12.582 -5.504 1 95.62 174 ILE A C 1
ATOM 1293 O O . ILE A 1 174 ? 11.871 11.398 -5.447 1 95.62 174 ILE A O 1
ATOM 1297 N N . LEU A 1 175 ? 10.474 13 -6.164 1 95.32 175 LEU A N 1
ATOM 1298 C CA . LEU A 1 175 ? 9.567 12.044 -6.79 1 95.32 175 LEU A CA 1
ATOM 1299 C C . LEU A 1 175 ? 10.255 11.313 -7.938 1 95.32 175 LEU A C 1
ATOM 1301 O O . LEU A 1 175 ? 10.029 10.119 -8.143 1 95.32 175 LEU A O 1
ATOM 1305 N N . GLY A 1 176 ? 11.052 12.057 -8.655 1 96.84 176 GLY A N 1
ATOM 1306 C CA . GLY A 1 176 ? 11.824 11.442 -9.723 1 96.84 176 GLY A CA 1
ATOM 1307 C C . GLY A 1 176 ? 12.774 10.367 -9.23 1 96.84 176 GLY A C 1
ATOM 1308 O O . GLY A 1 176 ? 12.896 9.308 -9.848 1 96.84 176 GLY A O 1
ATOM 1309 N N . MET A 1 177 ? 13.463 10.609 -8.147 1 97.73 177 MET A N 1
ATOM 1310 C CA . MET A 1 177 ? 14.365 9.623 -7.556 1 97.73 177 MET A CA 1
ATOM 1311 C C . MET A 1 177 ? 13.595 8.392 -7.09 1 97.73 177 MET A C 1
ATOM 1313 O O . MET A 1 177 ? 14.054 7.263 -7.27 1 97.73 177 MET A O 1
ATOM 1317 N N . ILE A 1 178 ? 12.44 8.584 -6.542 1 97.12 178 ILE A N 1
ATOM 1318 C CA . ILE A 1 178 ? 11.61 7.482 -6.068 1 97.12 178 ILE A CA 1
ATOM 1319 C C . ILE A 1 178 ? 11.183 6.613 -7.249 1 97.12 178 ILE A C 1
ATOM 1321 O O . ILE A 1 178 ? 11.341 5.39 -7.218 1 97.12 178 ILE A O 1
ATOM 1325 N N . VAL A 1 179 ? 10.714 7.248 -8.307 1 97.23 179 VAL A N 1
ATOM 1326 C CA . VAL A 1 179 ? 10.229 6.541 -9.488 1 97.23 179 VAL A CA 1
ATOM 1327 C C . VAL A 1 179 ? 11.369 5.747 -10.12 1 97.23 179 VAL A C 1
ATOM 1329 O O . VAL A 1 179 ? 11.221 4.557 -10.408 1 97.23 179 VAL A O 1
ATOM 1332 N N . ALA A 1 180 ? 12.486 6.415 -10.289 1 97.44 180 ALA A N 1
ATOM 1333 C CA . ALA A 1 180 ? 13.641 5.755 -10.891 1 97.44 180 ALA A CA 1
ATOM 1334 C C . ALA A 1 180 ? 14.08 4.552 -10.06 1 97.44 180 ALA A C 1
ATOM 1336 O O . ALA A 1 180 ? 14.426 3.504 -10.609 1 97.44 180 ALA A O 1
ATOM 1337 N N . THR A 1 181 ? 14.074 4.692 -8.807 1 97.87 181 THR A N 1
ATOM 1338 C CA . THR A 1 181 ? 14.493 3.626 -7.904 1 97.87 181 THR A CA 1
ATOM 1339 C C . THR A 1 181 ? 13.533 2.442 -7.984 1 97.87 181 THR A C 1
ATOM 1341 O O . THR A 1 181 ? 13.962 1.3 -8.162 1 97.87 181 THR A O 1
ATOM 1344 N N . VAL A 1 182 ? 12.247 2.688 -7.925 1 96.9 182 VAL A N 1
ATOM 1345 C CA . VAL A 1 182 ? 11.234 1.638 -7.924 1 96.9 182 VAL A CA 1
ATOM 1346 C C . VAL A 1 182 ? 11.294 0.861 -9.238 1 96.9 182 VAL A C 1
ATOM 1348 O O . VAL A 1 182 ? 11.277 -0.372 -9.238 1 96.9 182 VAL A O 1
ATOM 1351 N N . VAL A 1 183 ? 11.447 1.558 -10.317 1 96.02 183 VAL A N 1
ATOM 1352 C CA . VAL A 1 183 ? 11.452 0.952 -11.644 1 96.02 183 VAL A CA 1
ATOM 1353 C C . VAL A 1 183 ? 12.652 0.018 -11.782 1 96.02 183 VAL A C 1
ATOM 1355 O O . VAL A 1 183 ? 12.539 -1.068 -12.355 1 96.02 183 VAL A O 1
ATOM 1358 N N . CYS A 1 184 ? 13.767 0.349 -11.235 1 95.13 184 CYS A N 1
ATOM 1359 C CA . CYS A 1 184 ? 14.978 -0.42 -11.504 1 95.13 184 CYS A CA 1
ATOM 1360 C C . CYS A 1 184 ? 15.118 -1.578 -10.523 1 95.13 184 CYS A C 1
ATOM 1362 O O . CYS A 1 184 ? 15.787 -2.569 -10.819 1 95.13 184 CYS A O 1
ATOM 1364 N N . VAL A 1 185 ? 14.487 -1.468 -9.347 1 95.26 185 VAL A N 1
ATOM 1365 C CA . VAL A 1 185 ? 14.795 -2.476 -8.339 1 95.26 185 VAL A CA 1
ATOM 1366 C C . VAL A 1 185 ? 13.727 -3.567 -8.356 1 95.26 185 VAL A C 1
ATOM 1368 O O . VAL A 1 185 ? 13.981 -4.7 -7.939 1 95.26 185 VAL A O 1
ATOM 1371 N N . ILE A 1 186 ? 12.578 -3.36 -8.818 1 92.97 186 ILE A N 1
ATOM 1372 C CA . ILE A 1 186 ? 11.434 -4.252 -8.67 1 92.97 186 ILE A CA 1
ATOM 1373 C C . ILE A 1 186 ? 11.69 -5.55 -9.433 1 92.97 186 ILE A C 1
ATOM 1375 O O . ILE A 1 186 ? 11.419 -6.64 -8.925 1 92.97 186 ILE A O 1
ATOM 1379 N N . PRO A 1 187 ? 12.278 -5.501 -10.678 1 89.38 187 PRO A N 1
ATOM 1380 C CA . PRO A 1 187 ? 12.534 -6.771 -11.362 1 89.38 187 PRO A CA 1
ATOM 1381 C C . PRO A 1 187 ? 13.444 -7.699 -10.561 1 89.38 187 PRO A C 1
ATOM 1383 O O . PRO A 1 187 ? 13.302 -8.923 -10.634 1 89.38 187 PRO A O 1
ATOM 1386 N N . ALA A 1 188 ? 14.292 -7.112 -9.759 1 90.02 188 ALA A N 1
ATOM 1387 C CA . ALA A 1 188 ? 15.268 -7.914 -9.026 1 90.02 188 ALA A CA 1
ATOM 1388 C C . ALA A 1 188 ? 14.717 -8.342 -7.668 1 90.02 188 ALA A C 1
ATOM 1390 O O . ALA A 1 188 ? 14.843 -9.505 -7.278 1 90.02 188 ALA A O 1
ATOM 1391 N N . ILE A 1 189 ? 14.081 -7.356 -6.981 1 92.79 189 ILE A N 1
ATOM 1392 C CA . ILE A 1 189 ? 13.822 -7.683 -5.583 1 92.79 189 ILE A CA 1
ATOM 1393 C C . ILE A 1 189 ? 12.319 -7.647 -5.315 1 92.79 189 ILE A C 1
ATOM 1395 O O . ILE A 1 189 ? 11.873 -7.947 -4.205 1 92.79 189 ILE A O 1
ATOM 1399 N N . GLY A 1 190 ? 11.552 -7.289 -6.299 1 91.92 190 GLY A N 1
ATOM 1400 C CA . GLY A 1 190 ? 10.106 -7.296 -6.143 1 91.92 190 GLY A CA 1
ATOM 1401 C C . GLY A 1 190 ? 9.581 -6.086 -5.392 1 91.92 190 GLY A C 1
ATOM 1402 O O . GLY A 1 190 ? 10.36 -5.297 -4.854 1 91.92 190 GLY A O 1
ATOM 1403 N N . THR A 1 191 ? 8.242 -5.949 -5.251 1 91.56 191 THR A N 1
ATOM 1404 C CA . THR A 1 191 ? 7.614 -4.764 -4.679 1 91.56 191 THR A CA 1
ATOM 1405 C C . THR A 1 191 ? 7.691 -4.793 -3.155 1 91.56 191 THR A C 1
ATOM 1407 O O . THR A 1 191 ? 7.9 -3.758 -2.519 1 91.56 191 THR A O 1
ATOM 1410 N N . ILE A 1 192 ? 7.539 -5.951 -2.568 1 89.11 192 ILE A N 1
ATOM 1411 C CA . ILE A 1 192 ? 7.496 -6.082 -1.115 1 89.11 192 ILE A CA 1
ATOM 1412 C C . ILE A 1 192 ? 8.832 -5.649 -0.518 1 89.11 192 ILE A C 1
ATOM 1414 O O . ILE A 1 192 ? 8.872 -4.821 0.395 1 89.11 192 ILE A O 1
ATOM 1418 N N . LEU A 1 193 ? 9.847 -6.189 -1.079 1 92.98 193 LEU A N 1
ATOM 1419 C CA . LEU A 1 193 ? 11.173 -5.904 -0.542 1 92.98 193 LEU A CA 1
ATOM 1420 C C . LEU A 1 193 ? 11.575 -4.46 -0.822 1 92.98 193 LEU A C 1
ATOM 1422 O O . LEU A 1 193 ? 12.265 -3.835 -0.014 1 92.98 193 LEU A O 1
ATOM 1426 N N . SER A 1 194 ? 11.161 -3.924 -1.906 1 95.57 194 SER A N 1
ATOM 1427 C CA . SER A 1 194 ? 11.497 -2.542 -2.235 1 95.57 194 SER A CA 1
ATOM 1428 C C . SER A 1 194 ? 10.954 -1.577 -1.187 1 95.57 194 SER A C 1
ATOM 1430 O O . SER A 1 194 ? 11.685 -0.717 -0.69 1 95.57 194 SER A O 1
ATOM 1432 N N . ILE A 1 195 ? 9.713 -1.736 -0.838 1 94.51 195 ILE A N 1
ATOM 1433 C CA . ILE A 1 195 ? 9.106 -0.845 0.144 1 94.51 195 ILE A CA 1
ATOM 1434 C C . ILE A 1 195 ? 9.75 -1.068 1.511 1 94.51 195 ILE A C 1
ATOM 1436 O O . ILE A 1 195 ? 9.939 -0.121 2.277 1 94.51 195 ILE A O 1
ATOM 1440 N N . ALA A 1 196 ? 10.093 -2.302 1.839 1 95.98 196 ALA A N 1
ATOM 1441 C CA . ALA A 1 196 ? 10.744 -2.608 3.11 1 95.98 196 ALA A CA 1
ATOM 1442 C C . ALA A 1 196 ? 12.071 -1.866 3.241 1 95.98 196 ALA A C 1
ATOM 1444 O O . ALA A 1 196 ? 12.357 -1.271 4.283 1 95.98 196 ALA A O 1
ATOM 1445 N N . LEU A 1 197 ? 12.811 -1.874 2.193 1 97.5 197 LEU A N 1
ATOM 1446 C CA . LEU A 1 197 ? 14.15 -1.296 2.232 1 97.5 197 LEU A CA 1
ATOM 1447 C C . LEU A 1 197 ? 14.09 0.223 2.113 1 97.5 197 LEU A C 1
ATOM 1449 O O . LEU A 1 197 ? 15.004 0.921 2.559 1 97.5 197 LEU A O 1
ATOM 1453 N N . ILE A 1 198 ? 13.038 0.714 1.53 1 97.12 198 ILE A N 1
ATOM 1454 C CA . ILE A 1 198 ? 12.897 2.161 1.405 1 97.12 198 ILE A CA 1
ATOM 1455 C C . ILE A 1 198 ? 12.416 2.749 2.729 1 97.12 198 ILE A C 1
ATOM 1457 O O . ILE A 1 198 ? 12.897 3.799 3.161 1 97.12 198 ILE A O 1
ATOM 1461 N N . ALA A 1 199 ? 11.59 2.061 3.427 1 95.63 199 ALA A N 1
ATOM 1462 C CA . ALA A 1 199 ? 10.923 2.625 4.597 1 95.63 199 ALA A CA 1
ATOM 1463 C C . ALA A 1 199 ? 11.689 2.299 5.876 1 95.63 199 ALA A C 1
ATOM 1465 O O . ALA A 1 199 ? 12.002 3.194 6.665 1 95.63 199 ALA A O 1
ATOM 1466 N N . ALA A 1 200 ? 12.113 1.124 6.07 1 96.05 200 ALA A N 1
ATOM 1467 C CA . ALA A 1 200 ? 12.528 0.618 7.376 1 96.05 200 ALA A CA 1
ATOM 1468 C C . ALA A 1 200 ? 13.848 1.245 7.813 1 96.05 200 ALA A C 1
ATOM 1470 O O . ALA A 1 200 ? 13.96 1.757 8.929 1 96.05 200 ALA A O 1
ATOM 1471 N N . PRO A 1 201 ? 14.884 1.216 6.94 1 96.77 201 PRO A N 1
ATOM 1472 C CA . PRO A 1 201 ? 16.153 1.766 7.422 1 96.77 201 PRO A CA 1
ATOM 1473 C C . PRO A 1 201 ? 16.056 3.247 7.781 1 96.77 201 PRO A C 1
ATOM 1475 O O . PRO A 1 201 ? 16.502 3.656 8.856 1 96.77 201 PRO A O 1
ATOM 1478 N N . ALA A 1 202 ? 15.471 4.016 6.864 1 95.49 202 ALA A N 1
ATOM 1479 C CA . ALA A 1 202 ? 15.368 5.458 7.078 1 95.49 202 ALA A CA 1
ATOM 1480 C C . ALA A 1 202 ? 14.444 5.774 8.25 1 95.49 202 ALA A C 1
ATOM 1482 O O . ALA A 1 202 ? 14.776 6.598 9.105 1 95.49 202 ALA A O 1
ATOM 1483 N N . ALA A 1 203 ? 13.341 5.147 8.342 1 93.3 203 ALA A N 1
ATOM 1484 C CA . ALA A 1 203 ? 12.376 5.399 9.409 1 93.3 203 ALA A CA 1
ATOM 1485 C C . ALA A 1 203 ? 12.928 4.961 10.763 1 93.3 203 ALA A C 1
ATOM 1487 O O . ALA A 1 203 ? 12.695 5.621 11.778 1 93.3 203 ALA A O 1
ATOM 1488 N N . GLY A 1 204 ? 13.56 3.833 10.758 1 93.43 204 GLY A N 1
ATOM 1489 C CA . GLY A 1 204 ? 14.16 3.361 11.996 1 93.43 204 GLY A CA 1
ATOM 1490 C C . GLY A 1 204 ? 15.239 4.286 12.526 1 93.43 204 GLY A C 1
ATOM 1491 O O . GLY A 1 204 ? 15.228 4.65 13.704 1 93.43 204 GLY A O 1
ATOM 1492 N N . LEU A 1 205 ? 16.105 4.699 11.713 1 94.33 205 LEU A N 1
ATOM 1493 C CA . LEU A 1 205 ? 17.27 5.468 12.135 1 94.33 205 LEU A CA 1
ATOM 1494 C C . LEU A 1 205 ? 16.898 6.926 12.383 1 94.33 205 LEU A C 1
ATOM 1496 O O . LEU A 1 205 ? 17.616 7.645 13.082 1 94.33 205 LEU A O 1
ATOM 1500 N N . LYS A 1 206 ? 15.813 7.376 11.726 1 90.29 206 LYS A N 1
ATOM 1501 C CA . LYS A 1 206 ? 15.367 8.752 11.928 1 90.29 206 LYS A CA 1
ATOM 1502 C C . LYS A 1 206 ? 15.163 9.051 13.411 1 90.29 206 LYS A C 1
ATOM 1504 O O . LYS A 1 206 ? 15.376 10.18 13.857 1 90.29 206 LYS A O 1
ATOM 1509 N N . THR A 1 207 ? 14.838 8.045 14.177 1 84.74 207 THR A N 1
ATOM 1510 C CA . THR A 1 207 ? 14.533 8.23 15.591 1 84.74 207 THR A CA 1
ATOM 1511 C C . THR A 1 207 ? 15.793 8.086 16.44 1 84.74 207 THR A C 1
ATOM 1513 O O . THR A 1 207 ? 15.801 8.453 17.616 1 84.74 207 THR A O 1
ATOM 1516 N N . VAL A 1 208 ? 16.792 7.603 15.809 1 87.75 208 VAL A N 1
ATOM 1517 C CA . VAL A 1 208 ? 17.977 7.25 16.585 1 87.75 208 VAL A CA 1
ATOM 1518 C C . VAL A 1 208 ? 19.108 8.226 16.274 1 87.75 208 VAL A C 1
ATOM 1520 O O . VAL A 1 208 ? 19.955 8.497 17.128 1 87.75 208 VAL A O 1
ATOM 1523 N N . VAL A 1 209 ? 19.059 8.719 15.072 1 88.01 209 VAL A N 1
ATOM 1524 C CA . VAL A 1 209 ? 20.17 9.569 14.66 1 88.01 209 VAL A CA 1
ATOM 1525 C C . VAL A 1 209 ? 19.895 11.014 15.068 1 88.01 209 VAL A C 1
ATOM 1527 O O . VAL A 1 209 ? 18.74 11.402 15.263 1 88.01 209 VAL A O 1
ATOM 1530 N N . ALA A 1 210 ? 20.934 11.85 15.108 1 81.89 210 ALA A N 1
ATOM 1531 C CA . ALA A 1 210 ? 20.878 13.18 15.709 1 81.89 210 ALA A CA 1
ATOM 1532 C C . ALA A 1 210 ? 20.609 14.249 14.654 1 81.89 210 ALA A C 1
ATOM 1534 O O . ALA A 1 210 ? 20.15 15.347 14.976 1 81.89 210 ALA A O 1
ATOM 1535 N N . SER A 1 211 ? 20.969 13.901 13.394 1 86.49 211 SER A N 1
ATOM 1536 C CA . SER A 1 211 ? 20.843 14.937 12.375 1 86.49 211 SER A CA 1
ATOM 1537 C C . SER A 1 211 ? 20.465 14.341 11.023 1 86.49 211 SER A C 1
ATOM 1539 O O . SER A 1 211 ? 20.717 13.162 10.767 1 86.49 211 SER A O 1
ATOM 1541 N N . PRO A 1 212 ? 19.935 15.111 10.201 1 85.25 212 PRO A N 1
ATOM 1542 C CA . PRO A 1 212 ? 19.596 14.669 8.846 1 85.25 212 PRO A CA 1
ATOM 1543 C C . PRO A 1 212 ? 20.821 14.246 8.039 1 85.25 212 PRO A C 1
ATOM 1545 O O . PRO A 1 212 ? 20.734 13.338 7.208 1 85.25 212 PRO A O 1
ATOM 1548 N N . ARG A 1 213 ? 21.914 14.91 8.284 1 87.4 213 ARG A N 1
ATOM 1549 C CA . ARG A 1 213 ? 23.146 14.557 7.586 1 87.4 213 ARG A CA 1
ATOM 1550 C C . ARG A 1 213 ? 23.597 13.146 7.952 1 87.4 213 ARG A C 1
ATOM 1552 O O . ARG A 1 213 ? 24.078 12.401 7.096 1 87.4 213 ARG A O 1
ATOM 1559 N N . GLN A 1 214 ? 23.436 12.794 9.164 1 93.29 214 GLN A N 1
ATOM 1560 C CA . GLN A 1 214 ? 23.768 11.445 9.611 1 93.29 214 GLN A CA 1
ATOM 1561 C C . GLN A 1 214 ? 22.805 10.418 9.022 1 93.29 214 GLN A C 1
ATOM 1563 O O . GLN A 1 214 ? 23.203 9.295 8.707 1 93.29 214 GLN A O 1
ATOM 1568 N N . LEU A 1 215 ? 21.623 10.85 8.879 1 94.06 215 LEU A N 1
ATOM 1569 C CA . LEU A 1 215 ? 20.602 9.944 8.365 1 94.06 215 LEU A CA 1
ATOM 1570 C C . LEU A 1 215 ? 20.893 9.562 6.917 1 94.06 215 LEU A C 1
ATOM 1572 O O . LEU A 1 215 ? 20.722 8.404 6.53 1 94.06 215 LEU A O 1
ATOM 1576 N N . ILE A 1 216 ? 21.403 10.566 6.167 1 94.32 216 ILE A N 1
ATOM 1577 C CA . ILE A 1 216 ? 21.652 10.367 4.743 1 94.32 216 ILE A CA 1
ATOM 1578 C C . ILE A 1 216 ? 22.775 9.35 4.553 1 94.32 216 ILE A C 1
ATOM 1580 O O . ILE A 1 216 ? 22.807 8.631 3.552 1 94.32 216 ILE A O 1
ATOM 1584 N N . VAL A 1 217 ? 23.626 9.213 5.5 1 95.12 217 VAL A N 1
ATOM 1585 C CA . VAL A 1 217 ? 24.751 8.287 5.413 1 95.12 217 VAL A CA 1
ATOM 1586 C C . VAL A 1 217 ? 24.381 6.962 6.076 1 95.12 217 VAL A C 1
ATOM 1588 O O . VAL A 1 217 ? 24.692 5.89 5.551 1 95.12 217 VAL A O 1
ATOM 1591 N N . ALA A 1 218 ? 23.726 7.005 7.164 1 97.55 218 ALA A N 1
ATOM 1592 C CA . ALA A 1 218 ? 23.442 5.821 7.972 1 97.55 218 ALA A CA 1
ATOM 1593 C C . ALA A 1 218 ? 22.382 4.946 7.309 1 97.55 218 ALA A C 1
ATOM 1595 O O . ALA A 1 218 ? 22.425 3.719 7.419 1 97.55 218 ALA A O 1
ATOM 1596 N N . ALA A 1 219 ? 21.413 5.559 6.683 1 97.8 219 ALA A N 1
ATOM 1597 C CA . ALA A 1 219 ? 20.294 4.806 6.123 1 97.8 219 ALA A CA 1
ATOM 1598 C C . ALA A 1 219 ? 20.765 3.867 5.015 1 97.8 219 ALA A C 1
ATOM 1600 O O . ALA A 1 219 ? 20.424 2.682 5.012 1 97.8 219 ALA A O 1
ATOM 1601 N N . PRO A 1 220 ? 21.584 4.404 4.068 1 98.28 220 PRO A N 1
ATOM 1602 C CA . PRO A 1 220 ? 22.09 3.481 3.049 1 98.28 220 PRO A CA 1
ATOM 1603 C C . PRO A 1 220 ? 22.967 2.378 3.635 1 98.28 220 PRO A C 1
ATOM 1605 O O . PRO A 1 220 ? 22.936 1.24 3.157 1 98.28 220 PRO A O 1
ATOM 1608 N N . VAL A 1 221 ? 23.725 2.678 4.571 1 98.45 221 VAL A N 1
ATOM 1609 C CA . VAL A 1 221 ? 24.56 1.67 5.217 1 98.45 221 VAL A CA 1
ATOM 1610 C C . VAL A 1 221 ? 23.677 0.607 5.867 1 98.45 221 VAL A C 1
ATOM 1612 O O . VAL A 1 221 ? 23.932 -0.591 5.725 1 98.45 221 VAL A O 1
ATOM 1615 N N . ALA A 1 222 ? 22.698 1.014 6.58 1 98.42 222 ALA A N 1
ATOM 1616 C CA . ALA A 1 222 ? 21.754 0.082 7.192 1 98.42 222 ALA A CA 1
ATOM 1617 C C . ALA A 1 222 ? 21.056 -0.765 6.132 1 98.42 222 ALA A C 1
ATOM 1619 O O . ALA A 1 222 ? 20.827 -1.96 6.335 1 98.42 222 ALA A O 1
ATOM 1620 N N . GLY A 1 223 ? 20.651 -0.09 5.01 1 98.58 223 GLY A N 1
ATOM 1621 C CA . GLY A 1 223 ? 20.047 -0.835 3.917 1 98.58 223 GLY A CA 1
ATOM 1622 C C . GLY A 1 223 ? 20.92 -1.968 3.413 1 98.58 223 GLY A C 1
ATOM 1623 O O . GLY A 1 223 ? 20.432 -3.073 3.17 1 98.58 223 GLY A O 1
ATOM 1624 N N . VAL A 1 224 ? 22.2 -1.675 3.291 1 98.62 224 VAL A N 1
ATOM 1625 C CA . VAL A 1 224 ? 23.151 -2.68 2.826 1 98.62 224 VAL A CA 1
ATOM 1626 C C . VAL A 1 224 ? 23.282 -3.788 3.868 1 98.62 224 VAL A C 1
ATOM 1628 O O . VAL A 1 224 ? 23.255 -4.974 3.529 1 98.62 224 VAL A O 1
ATOM 1631 N N . VAL A 1 225 ? 23.392 -3.445 5.083 1 98.58 225 VAL A N 1
ATOM 1632 C CA . VAL A 1 225 ? 23.572 -4.412 6.161 1 98.58 225 VAL A CA 1
ATOM 1633 C C . VAL A 1 225 ? 22.336 -5.302 6.269 1 98.58 225 VAL A C 1
ATOM 1635 O O . VAL A 1 225 ? 22.452 -6.522 6.409 1 98.58 225 VAL A O 1
ATOM 1638 N N . ILE A 1 226 ? 21.198 -4.726 6.227 1 98.45 226 ILE A N 1
ATOM 1639 C CA . ILE A 1 226 ? 19.94 -5.461 6.298 1 98.45 226 ILE A CA 1
ATOM 1640 C C . ILE A 1 226 ? 19.846 -6.439 5.13 1 98.45 226 ILE A C 1
ATOM 1642 O O . ILE A 1 226 ? 19.469 -7.599 5.312 1 98.45 226 ILE A O 1
ATOM 1646 N N . SER A 1 227 ? 20.175 -5.953 3.934 1 98.07 227 SER A N 1
ATOM 1647 C CA . SER A 1 227 ? 20.097 -6.775 2.731 1 98.07 227 SER A CA 1
ATOM 1648 C C . SER A 1 227 ? 21.049 -7.964 2.811 1 98.07 227 SER A C 1
ATOM 1650 O O . SER A 1 227 ? 20.672 -9.09 2.481 1 98.07 227 SER A O 1
ATOM 1652 N N . LEU A 1 228 ? 22.27 -7.688 3.254 1 97.66 228 LEU A N 1
ATOM 1653 C CA . LEU A 1 228 ? 23.269 -8.748 3.333 1 97.66 228 LEU A CA 1
ATOM 1654 C C . LEU A 1 228 ? 22.933 -9.73 4.451 1 97.66 228 LEU A C 1
ATOM 1656 O O . LEU A 1 228 ? 23.079 -10.943 4.282 1 97.66 228 LEU A O 1
ATOM 1660 N N . ALA A 1 229 ? 22.542 -9.229 5.574 1 97.83 229 ALA A N 1
ATOM 1661 C CA . ALA A 1 229 ? 22.133 -10.104 6.67 1 97.83 229 ALA A CA 1
ATOM 1662 C C . ALA A 1 229 ? 20.978 -11.008 6.247 1 97.83 229 ALA A C 1
ATOM 1664 O O . ALA A 1 229 ? 20.994 -12.212 6.514 1 97.83 229 ALA A O 1
ATOM 1665 N N . GLY A 1 230 ? 19.995 -10.377 5.615 1 96.47 230 GLY A N 1
ATOM 1666 C CA . GLY A 1 230 ? 18.862 -11.156 5.138 1 96.47 230 GLY A CA 1
ATOM 1667 C C . GLY A 1 230 ? 19.248 -12.204 4.112 1 96.47 230 GLY A C 1
ATOM 1668 O O . GLY A 1 230 ? 18.728 -13.321 4.133 1 96.47 230 GLY A O 1
ATOM 1669 N N . LEU A 1 231 ? 20.134 -11.839 3.202 1 95.94 231 LEU A N 1
ATOM 1670 C CA . LEU A 1 231 ? 20.591 -12.773 2.18 1 95.94 231 LEU A CA 1
ATOM 1671 C C . LEU A 1 231 ? 21.278 -13.979 2.812 1 95.94 231 LEU A C 1
ATOM 1673 O O . LEU A 1 231 ? 20.975 -15.123 2.467 1 95.94 231 LEU A O 1
ATOM 1677 N N . PHE A 1 232 ? 22.135 -13.76 3.729 1 95.68 232 PHE A N 1
ATOM 1678 C CA . PHE A 1 232 ? 22.894 -14.839 4.349 1 95.68 232 PHE A CA 1
ATOM 1679 C C . PHE A 1 232 ? 21.983 -15.732 5.183 1 95.68 232 PHE A C 1
ATOM 1681 O O . PHE A 1 232 ? 22.112 -16.958 5.155 1 95.68 232 PHE A O 1
ATOM 1688 N N . ILE A 1 233 ? 21.074 -15.148 5.888 1 95.55 233 ILE A N 1
ATOM 1689 C CA . ILE A 1 233 ? 20.113 -15.919 6.669 1 95.55 233 ILE A CA 1
ATOM 1690 C C . ILE A 1 233 ? 19.248 -16.763 5.735 1 95.55 233 ILE A C 1
ATOM 1692 O O . ILE A 1 233 ? 19.004 -17.942 6.001 1 95.55 233 ILE A O 1
ATOM 1696 N N . ALA A 1 234 ? 18.815 -16.116 4.64 1 93.56 234 ALA A N 1
ATOM 1697 C CA . ALA A 1 234 ? 17.938 -16.8 3.693 1 93.56 234 ALA A CA 1
ATOM 1698 C C . ALA A 1 234 ? 18.64 -17.998 3.061 1 93.56 234 ALA A C 1
ATOM 1700 O O . ALA A 1 234 ? 18.049 -19.072 2.926 1 93.56 234 ALA A O 1
ATOM 1701 N N . VAL A 1 235 ? 19.89 -17.854 2.676 1 91.91 235 VAL A N 1
ATOM 1702 C CA . VAL A 1 235 ? 20.648 -18.912 2.017 1 91.91 235 VAL A CA 1
ATOM 1703 C C . VAL A 1 235 ? 20.958 -20.025 3.016 1 91.91 235 VAL A C 1
ATOM 1705 O O . VAL A 1 235 ? 20.857 -21.209 2.686 1 91.91 235 VAL A O 1
ATOM 1708 N N . TYR A 1 236 ? 21.278 -19.63 4.113 1 92.82 236 TYR A N 1
ATOM 1709 C CA . TYR A 1 236 ? 21.636 -20.611 5.132 1 92.82 236 TYR A CA 1
ATOM 1710 C C . TYR A 1 236 ? 20.434 -21.469 5.509 1 92.82 236 TYR A C 1
ATOM 1712 O O . TYR A 1 236 ? 20.556 -22.687 5.661 1 92.82 236 TYR A O 1
ATOM 1720 N N . PHE A 1 237 ? 19.307 -20.926 5.633 1 91.74 237 PHE A N 1
ATOM 1721 C CA . PHE A 1 237 ? 18.127 -21.648 6.096 1 91.74 237 PHE A CA 1
ATOM 1722 C C . PHE A 1 237 ? 17.24 -22.045 4.921 1 91.74 237 PHE A C 1
ATOM 1724 O O . PHE A 1 237 ? 16.121 -22.523 5.116 1 91.74 237 PHE A O 1
ATOM 1731 N N . LYS A 1 238 ? 17.693 -21.772 3.671 1 89.52 238 LYS A N 1
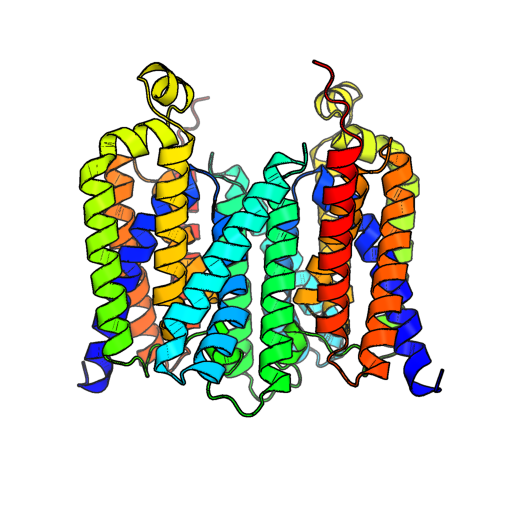ATOM 1732 C CA . LYS A 1 238 ? 16.961 -22.134 2.461 1 89.52 238 LYS A CA 1
ATOM 1733 C C . LYS A 1 238 ? 15.569 -21.508 2.453 1 89.52 238 LYS A C 1
ATOM 1735 O O . LYS A 1 238 ? 14.573 -22.199 2.227 1 89.52 238 LYS A O 1
ATOM 1740 N N . LEU A 1 239 ? 15.59 -20.249 2.819 1 89.48 239 LEU A N 1
ATOM 1741 C CA . LEU A 1 239 ? 14.354 -19.474 2.847 1 89.48 239 LEU A CA 1
ATOM 1742 C C . LEU A 1 239 ? 14.266 -18.548 1.639 1 89.48 239 LEU A C 1
ATOM 1744 O O . LEU A 1 239 ? 15.24 -18.391 0.899 1 89.48 239 LEU A O 1
ATOM 1748 N N . SER A 1 240 ? 13.032 -18.011 1.423 1 87.42 240 SER A N 1
ATOM 1749 C CA . SER A 1 240 ? 12.874 -16.984 0.399 1 87.42 240 SER A CA 1
ATOM 1750 C C . SER A 1 240 ? 13.714 -15.751 0.718 1 87.42 240 SER A C 1
ATOM 1752 O O . SER A 1 240 ? 13.589 -15.172 1.799 1 87.42 240 SER A O 1
ATOM 1754 N N . VAL A 1 241 ? 14.564 -15.377 -0.157 1 90.09 241 VAL A N 1
ATOM 1755 C CA . VAL A 1 241 ? 15.508 -14.289 0.078 1 90.09 241 VAL A CA 1
ATOM 1756 C C . VAL A 1 241 ? 14.748 -12.983 0.3 1 90.09 241 VAL A C 1
ATOM 1758 O O . VAL A 1 241 ? 14.991 -12.275 1.28 1 90.09 241 VAL A O 1
ATOM 1761 N N . GLY A 1 242 ? 13.803 -12.639 -0.566 1 89.25 242 GLY A N 1
ATOM 1762 C CA . GLY A 1 242 ? 13.028 -11.415 -0.447 1 89.25 242 GLY A CA 1
ATOM 1763 C C . GLY A 1 242 ? 12.257 -11.322 0.857 1 89.25 242 GLY A C 1
ATOM 1764 O O . GLY A 1 242 ? 12.294 -10.292 1.533 1 89.25 242 GLY A O 1
ATOM 1765 N N . GLY A 1 243 ? 11.592 -12.381 1.17 1 90.16 243 GLY A N 1
ATOM 1766 C CA . GLY A 1 243 ? 10.836 -12.405 2.412 1 90.16 243 GLY A CA 1
ATOM 1767 C C . GLY A 1 243 ? 11.708 -12.259 3.644 1 90.16 243 GLY A C 1
ATOM 1768 O O . GLY A 1 243 ? 11.362 -11.524 4.571 1 90.16 243 GLY A O 1
ATOM 1769 N N . THR A 1 244 ? 12.801 -12.918 3.677 1 93.17 244 THR A N 1
ATOM 1770 C CA . THR A 1 244 ? 13.695 -12.881 4.829 1 93.17 244 THR A CA 1
ATOM 1771 C C . THR A 1 244 ? 14.273 -11.482 5.02 1 93.17 244 THR A C 1
ATOM 1773 O O . THR A 1 244 ? 14.336 -10.979 6.144 1 93.17 244 THR A O 1
ATOM 1776 N N . ILE A 1 245 ? 14.676 -10.855 3.975 1 95.88 245 ILE A N 1
ATOM 1777 C CA . ILE A 1 245 ? 15.231 -9.509 4.066 1 95.88 245 ILE A CA 1
ATOM 1778 C C . ILE A 1 245 ? 14.167 -8.546 4.59 1 95.88 245 ILE A C 1
ATOM 1780 O O . ILE A 1 245 ? 14.457 -7.684 5.422 1 95.88 245 ILE A O 1
ATOM 1784 N N . ALA A 1 246 ? 12.967 -8.686 4.111 1 95.24 246 ALA A N 1
ATOM 1785 C CA . ALA A 1 246 ? 11.875 -7.827 4.561 1 95.24 246 ALA A CA 1
ATOM 1786 C C . ALA A 1 246 ? 11.631 -7.988 6.058 1 95.24 246 ALA A C 1
ATOM 1788 O O . ALA A 1 246 ? 11.382 -7.007 6.762 1 95.24 246 ALA A O 1
ATOM 1789 N N . ILE A 1 247 ? 11.703 -9.191 6.529 1 94.59 247 ILE A N 1
ATOM 1790 C CA . ILE A 1 247 ? 11.507 -9.456 7.95 1 94.59 247 ILE A CA 1
ATOM 1791 C C . ILE A 1 247 ? 12.654 -8.846 8.752 1 94.59 247 ILE A C 1
ATOM 1793 O O . ILE A 1 247 ? 12.431 -8.233 9.798 1 94.59 247 ILE A O 1
ATOM 1797 N N . VAL A 1 248 ? 13.826 -8.992 8.263 1 97.12 248 VAL A N 1
ATOM 1798 C CA . VAL A 1 248 ? 14.988 -8.407 8.924 1 97.12 248 VAL A CA 1
ATOM 1799 C C . VAL A 1 248 ? 14.838 -6.888 8.984 1 97.12 248 VAL A C 1
ATOM 1801 O O . VAL A 1 248 ? 15.173 -6.265 9.994 1 97.12 248 VAL A O 1
ATOM 1804 N N . ALA A 1 249 ? 14.367 -6.304 7.916 1 97.29 249 ALA A N 1
ATOM 1805 C CA . ALA A 1 249 ? 14.117 -4.865 7.882 1 97.29 249 ALA A CA 1
ATOM 1806 C C . ALA A 1 249 ? 13.102 -4.46 8.948 1 97.29 249 ALA A C 1
ATOM 1808 O O . ALA A 1 249 ? 13.276 -3.443 9.623 1 97.29 249 ALA A O 1
ATOM 1809 N N . GLY A 1 250 ? 12.07 -5.254 9.045 1 95.16 250 GLY A N 1
ATOM 1810 C CA . GLY A 1 250 ? 11.068 -4.99 10.065 1 95.16 250 GLY A CA 1
ATOM 1811 C C . GLY A 1 250 ? 11.614 -5.09 11.477 1 95.16 250 GLY A C 1
ATOM 1812 O O . GLY A 1 250 ? 11.304 -4.254 12.328 1 95.16 250 GLY A O 1
ATOM 1813 N N . VAL A 1 251 ? 12.358 -6.075 11.712 1 95.55 251 VAL A N 1
ATOM 1814 C CA . VAL A 1 251 ? 12.972 -6.262 13.023 1 95.55 251 VAL A CA 1
ATOM 1815 C C . VAL A 1 251 ? 13.896 -5.087 13.334 1 95.55 251 VAL A C 1
ATOM 1817 O O . VAL A 1 251 ? 13.904 -4.576 14.456 1 95.55 251 VAL A O 1
ATOM 1820 N N . PHE A 1 252 ? 14.676 -4.703 12.365 1 96.51 252 PHE A N 1
ATOM 1821 C CA . PHE A 1 252 ? 15.554 -3.55 12.521 1 96.51 252 PHE A CA 1
ATOM 1822 C C . PHE A 1 252 ? 14.756 -2.311 12.914 1 96.51 252 PHE A C 1
ATOM 1824 O O . PHE A 1 252 ? 15.129 -1.596 13.845 1 96.51 252 PHE A O 1
ATOM 1831 N N . TYR A 1 253 ? 13.708 -2.038 12.215 1 94.73 253 TYR A N 1
ATOM 1832 C CA . TYR A 1 253 ? 12.847 -0.894 12.494 1 94.73 253 TYR A CA 1
ATOM 1833 C C . TYR A 1 253 ? 12.313 -0.947 13.92 1 94.73 253 TYR A C 1
ATOM 1835 O O . TYR A 1 253 ? 12.34 0.055 14.638 1 94.73 253 TYR A O 1
ATOM 1843 N N . CYS A 1 254 ? 11.846 -2.103 14.323 1 91.49 254 CYS A N 1
ATOM 1844 C CA . CYS A 1 254 ? 11.294 -2.271 15.663 1 91.49 254 CYS A CA 1
ATOM 1845 C C . CYS A 1 254 ? 12.365 -2.053 16.725 1 91.49 254 CYS A C 1
ATOM 1847 O O . CYS A 1 254 ? 12.094 -1.466 17.774 1 91.49 254 CYS A O 1
ATOM 1849 N N . LEU A 1 255 ? 13.497 -2.523 16.488 1 92.74 255 LEU A N 1
ATOM 1850 C CA . LEU A 1 255 ? 14.598 -2.345 17.428 1 92.74 255 LEU A CA 1
ATOM 1851 C C . LEU A 1 255 ? 14.954 -0.869 17.575 1 92.74 255 LEU A C 1
ATOM 1853 O O . LEU A 1 255 ? 15.176 -0.388 18.688 1 92.74 255 LEU A O 1
ATOM 1857 N N . CYS A 1 256 ? 15.045 -0.157 16.495 1 92.49 256 CYS A N 1
ATOM 1858 C CA . CYS A 1 256 ? 15.351 1.269 16.528 1 92.49 256 CYS A CA 1
ATOM 1859 C C . CYS A 1 256 ? 14.283 2.038 17.297 1 92.49 256 CYS A C 1
ATOM 1861 O O . CYS A 1 256 ? 14.599 2.953 18.06 1 92.49 256 CYS A O 1
ATOM 1863 N N . MET A 1 257 ? 13.058 1.632 17.052 1 88.17 257 MET A N 1
ATOM 1864 C CA . MET A 1 257 ? 11.959 2.302 17.741 1 88.17 257 MET A CA 1
ATOM 1865 C C . MET A 1 257 ? 12.026 2.052 19.244 1 88.17 257 MET A C 1
ATOM 1867 O O . MET A 1 257 ? 11.74 2.949 20.04 1 88.17 257 MET A O 1
ATOM 1871 N N . SER A 1 258 ? 12.366 0.874 19.601 1 86.27 258 SER A N 1
ATOM 1872 C CA . SER A 1 258 ? 12.494 0.538 21.015 1 86.27 258 SER A CA 1
ATOM 1873 C C . SER A 1 258 ? 13.644 1.303 21.663 1 86.27 258 SER A C 1
ATOM 1875 O O . SER A 1 258 ? 13.55 1.708 22.824 1 86.27 258 SER A O 1
ATOM 1877 N N . LEU A 1 259 ? 14.67 1.525 20.96 1 86.33 259 LEU A N 1
ATOM 1878 C CA . LEU A 1 259 ? 15.826 2.253 21.473 1 86.33 259 LEU A CA 1
ATOM 1879 C C . LEU A 1 259 ? 15.508 3.736 21.63 1 86.33 259 LEU A C 1
ATOM 1881 O O . LEU A 1 259 ? 16.035 4.396 22.529 1 86.33 259 LEU A O 1
ATOM 1885 N N . SER A 1 260 ? 14.748 4.236 20.733 1 81.94 260 SER A N 1
ATOM 1886 C CA . SER A 1 260 ? 14.375 5.645 20.803 1 81.94 260 SER A CA 1
ATOM 1887 C C . SER A 1 260 ? 13.527 5.933 22.037 1 81.94 260 SER A C 1
ATOM 1889 O O . SER A 1 260 ? 13.558 7.043 22.573 1 81.94 260 SER A O 1
ATOM 1891 N N . CYS A 1 261 ? 12.704 5.031 22.396 1 76.2 261 CYS A N 1
ATOM 1892 C CA . CYS A 1 261 ? 11.884 5.18 23.593 1 76.2 261 CYS A CA 1
ATOM 1893 C C . CYS A 1 261 ? 12.749 5.199 24.848 1 76.2 261 CYS A C 1
ATOM 1895 O O . CYS A 1 261 ? 12.383 5.815 25.85 1 76.2 261 CYS A O 1
ATOM 1897 N N . LEU A 1 262 ? 13.794 4.503 24.657 1 70.48 262 LEU A N 1
ATOM 1898 C CA . LEU A 1 262 ? 14.681 4.453 25.814 1 70.48 262 LEU A CA 1
ATOM 1899 C C . LEU A 1 262 ? 15.491 5.739 25.934 1 70.48 262 LEU A C 1
ATOM 1901 O O . LEU A 1 262 ? 15.895 6.123 27.034 1 70.48 262 LEU A O 1
ATOM 1905 N N . LYS A 1 263 ? 15.803 6.452 24.839 1 63.92 263 LYS A N 1
ATOM 1906 C CA . LYS A 1 263 ? 16.606 7.671 24.849 1 63.92 263 LYS A CA 1
ATOM 1907 C C . LYS A 1 263 ? 15.744 8.894 25.154 1 63.92 263 LYS A C 1
ATOM 1909 O O . LYS A 1 263 ? 16.267 9.972 25.444 1 63.92 263 LYS A O 1
ATOM 1914 N N . SER A 1 264 ? 14.462 8.992 24.677 1 56.81 264 SER A N 1
ATOM 1915 C CA . SER A 1 264 ? 13.661 10.161 25.026 1 56.81 264 SER A CA 1
ATOM 1916 C C . SER A 1 264 ? 13.697 10.428 26.527 1 56.81 264 SER A C 1
ATOM 1918 O O . SER A 1 264 ? 13.309 9.572 27.325 1 56.81 264 SER A O 1
ATOM 1920 N N . PRO A 1 265 ? 14.526 11.235 26.914 1 45.74 265 PRO A N 1
ATOM 1921 C CA . PRO A 1 265 ? 14.503 11.665 28.314 1 45.74 265 PRO A CA 1
ATOM 1922 C C . PRO A 1 265 ? 13.101 12.034 28.794 1 45.74 265 PRO A C 1
ATOM 1924 O O . PRO A 1 265 ? 12.302 12.573 28.024 1 45.74 265 PRO A O 1
ATOM 1927 N N . ARG A 1 266 ? 12.381 11.264 29.677 1 39.24 266 ARG A N 1
ATOM 1928 C CA . ARG A 1 266 ? 11.367 11.774 30.594 1 39.24 266 ARG A CA 1
ATOM 1929 C C . ARG A 1 266 ? 11.654 13.223 30.976 1 39.24 266 ARG A C 1
ATOM 1931 O O . ARG A 1 266 ? 12.374 13.485 31.941 1 39.24 266 ARG A O 1
ATOM 1938 N N . THR A 1 267 ? 12.097 14.225 30.337 1 29.94 267 THR A N 1
ATOM 1939 C CA . THR A 1 267 ? 11.962 15.473 31.081 1 29.94 267 THR A CA 1
ATOM 1940 C C . THR A 1 267 ? 10.504 15.723 31.457 1 29.94 267 THR A C 1
ATOM 1942 O O . THR A 1 267 ? 9.658 15.926 30.583 1 29.94 267 THR A O 1
ATOM 1945 N N . THR A 1 268 ? 10.028 15.084 32.416 1 23.4 268 THR A N 1
ATOM 1946 C CA . THR A 1 268 ? 9.299 15.891 33.388 1 23.4 268 THR A CA 1
ATOM 1947 C C . THR A 1 268 ? 10.012 17.218 33.632 1 23.4 268 THR A C 1
ATOM 1949 O O . THR A 1 268 ? 11.231 17.25 33.813 1 23.4 268 THR A O 1
ATOM 1952 N N . MET B 1 1 ? -30.024 -14.023 -14.703 1 46.16 1 MET B N 1
ATOM 1953 C CA . MET B 1 1 ? -28.833 -14.252 -13.89 1 46.16 1 MET B CA 1
ATOM 1954 C C . MET B 1 1 ? -28.69 -15.729 -13.538 1 46.16 1 MET B C 1
ATOM 1956 O O . MET B 1 1 ? -29.63 -16.345 -13.034 1 46.16 1 MET B O 1
ATOM 1960 N N . THR B 1 2 ? -27.793 -16.501 -14.12 1 60.99 2 THR B N 1
ATOM 1961 C CA . THR B 1 2 ? -27.651 -17.927 -13.852 1 60.99 2 THR B CA 1
ATOM 1962 C C . THR B 1 2 ? -27.44 -18.179 -12.361 1 60.99 2 THR B C 1
ATOM 1964 O O . THR B 1 2 ? -26.952 -17.305 -11.642 1 60.99 2 THR B O 1
ATOM 1967 N N . ALA B 1 3 ? -28.097 -19.238 -11.842 1 71.3 3 ALA B N 1
ATOM 1968 C CA . ALA B 1 3 ? -28.009 -19.702 -10.459 1 71.3 3 ALA B CA 1
ATOM 1969 C C . ALA B 1 3 ? -26.592 -19.545 -9.917 1 71.3 3 ALA B C 1
ATOM 1971 O O . ALA B 1 3 ? -26.402 -19.25 -8.735 1 71.3 3 ALA B O 1
ATOM 1972 N N . ILE B 1 4 ? -25.67 -19.42 -10.787 1 79.19 4 ILE B N 1
ATOM 1973 C CA . ILE B 1 4 ? -24.263 -19.413 -10.402 1 79.19 4 ILE B CA 1
ATOM 1974 C C . ILE B 1 4 ? -23.842 -17.999 -10.009 1 79.19 4 ILE B C 1
ATOM 1976 O O . ILE B 1 4 ? -22.923 -17.818 -9.207 1 79.19 4 ILE B O 1
ATOM 1980 N N . LEU B 1 5 ? -24.648 -17.014 -10.405 1 88.66 5 LEU B N 1
ATOM 1981 C CA . LEU B 1 5 ? -24.222 -15.637 -10.178 1 88.66 5 LEU B CA 1
ATOM 1982 C C . LEU B 1 5 ? -24.962 -15.027 -8.992 1 88.66 5 LEU B C 1
ATOM 1984 O O . LEU B 1 5 ? -24.689 -13.889 -8.604 1 88.66 5 LEU B O 1
ATOM 1988 N N . LEU B 1 6 ? -25.826 -15.736 -8.343 1 90.66 6 LEU B N 1
ATOM 1989 C CA . LEU B 1 6 ? -26.629 -15.203 -7.247 1 90.66 6 LEU B CA 1
ATOM 1990 C C . LEU B 1 6 ? -25.755 -14.884 -6.039 1 90.66 6 LEU B C 1
ATOM 1992 O O . LEU B 1 6 ? -25.784 -13.763 -5.525 1 90.66 6 LEU B O 1
ATOM 1996 N N . LEU B 1 7 ? -24.95 -15.857 -5.59 1 93.18 7 LEU B N 1
ATOM 1997 C CA . LEU B 1 7 ? -24.144 -15.673 -4.389 1 93.18 7 LEU B CA 1
ATOM 1998 C C . LEU B 1 7 ? -23.112 -14.569 -4.59 1 93.18 7 LEU B C 1
ATOM 2000 O O . LEU B 1 7 ? -22.973 -13.681 -3.746 1 93.18 7 LEU B O 1
ATOM 2004 N N . PRO B 1 8 ? -22.419 -14.587 -5.748 1 94.52 8 PRO B N 1
ATOM 2005 C CA . PRO B 1 8 ? -21.475 -13.495 -5.995 1 94.52 8 PRO B CA 1
ATOM 2006 C C . PRO B 1 8 ? -22.153 -12.127 -6.036 1 94.52 8 PRO B C 1
ATOM 2008 O O . PRO B 1 8 ? -21.59 -11.14 -5.555 1 94.52 8 PRO B O 1
ATOM 2011 N N . THR B 1 9 ? -23.319 -12.081 -6.597 1 96.61 9 THR B N 1
ATOM 2012 C CA . THR B 1 9 ? -24.044 -10.819 -6.692 1 96.61 9 THR B CA 1
ATOM 2013 C C . THR B 1 9 ? -24.419 -10.305 -5.305 1 96.61 9 THR B C 1
ATOM 2015 O O . THR B 1 9 ? -24.218 -9.128 -4.998 1 96.61 9 THR B O 1
ATOM 2018 N N . VAL B 1 10 ? -24.938 -11.138 -4.472 1 96.94 10 VAL B N 1
ATOM 2019 C CA . VAL B 1 10 ? -25.323 -10.767 -3.114 1 96.94 10 VAL B CA 1
ATOM 2020 C C . VAL B 1 10 ? -24.084 -10.357 -2.32 1 96.94 10 VAL B C 1
ATOM 2022 O O . VAL B 1 10 ? -24.105 -9.357 -1.599 1 96.94 10 VAL B O 1
ATOM 2025 N N . GLU B 1 11 ? -23.038 -11.117 -2.432 1 96.71 11 GLU B N 1
ATOM 2026 C CA . GLU B 1 11 ? -21.781 -10.816 -1.753 1 96.71 11 GLU B CA 1
ATOM 2027 C C . GLU B 1 11 ? -21.263 -9.434 -2.14 1 96.71 11 GLU B C 1
ATOM 2029 O O . GLU B 1 11 ? -20.863 -8.65 -1.276 1 96.71 11 GLU B O 1
ATOM 2034 N N . LEU B 1 12 ? -21.306 -9.121 -3.425 1 97.57 12 LEU B N 1
ATOM 2035 C CA . LEU B 1 12 ? -20.764 -7.86 -3.921 1 97.57 12 LEU B CA 1
ATOM 2036 C C . LEU B 1 12 ? -21.641 -6.687 -3.496 1 97.57 12 LEU B C 1
ATOM 2038 O O . LEU B 1 12 ? -21.14 -5.584 -3.267 1 97.57 12 LEU B O 1
ATOM 2042 N N . MET B 1 13 ? -22.916 -6.917 -3.353 1 98.24 13 MET B N 1
ATOM 2043 C CA . MET B 1 13 ? -23.79 -5.872 -2.829 1 98.24 13 MET B CA 1
ATOM 2044 C C . MET B 1 13 ? -23.455 -5.56 -1.374 1 98.24 13 MET B C 1
ATOM 2046 O O . MET B 1 13 ? -23.358 -4.393 -0.991 1 98.24 13 MET B O 1
ATOM 2050 N N . ILE B 1 14 ? -23.277 -6.579 -0.624 1 98.36 14 ILE B N 1
ATOM 2051 C CA . ILE B 1 14 ? -22.988 -6.432 0.799 1 98.36 14 ILE B CA 1
ATOM 2052 C C . ILE B 1 14 ? -21.616 -5.788 0.983 1 98.36 14 ILE B C 1
ATOM 2054 O O . ILE B 1 14 ? -21.477 -4.807 1.717 1 98.36 14 ILE B O 1
ATOM 2058 N N . VAL B 1 15 ? -20.648 -6.297 0.267 1 98.1 15 VAL B N 1
ATOM 2059 C CA . VAL B 1 15 ? -19.268 -5.838 0.392 1 98.1 15 VAL B CA 1
ATOM 2060 C C . VAL B 1 15 ? -19.15 -4.408 -0.13 1 98.1 15 VAL B C 1
ATOM 2062 O O . VAL B 1 15 ? -18.432 -3.588 0.447 1 98.1 15 VAL B O 1
ATOM 2065 N N . GLY B 1 16 ? -19.834 -4.164 -1.27 1 98.48 16 GLY B N 1
ATOM 2066 C CA . GLY B 1 16 ? -19.838 -2.807 -1.792 1 98.48 16 GLY B CA 1
ATOM 2067 C C . GLY B 1 16 ? -20.377 -1.789 -0.804 1 98.48 16 GLY B C 1
ATOM 2068 O O . GLY B 1 16 ? -19.796 -0.715 -0.633 1 98.48 16 GLY B O 1
ATOM 2069 N N . ALA B 1 17 ? -21.439 -2.126 -0.18 1 98.61 17 ALA B N 1
ATOM 2070 C CA . ALA B 1 17 ? -22.043 -1.249 0.82 1 98.61 17 ALA B C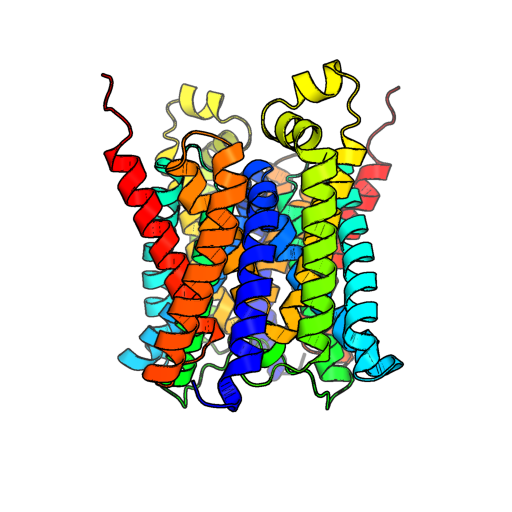A 1
ATOM 2071 C C . ALA B 1 17 ? -21.132 -1.093 2.034 1 98.61 17 ALA B C 1
ATOM 2073 O O . ALA B 1 17 ? -20.93 0.018 2.529 1 98.61 17 ALA B O 1
ATOM 2074 N N . LEU B 1 18 ? -20.644 -2.192 2.475 1 98.62 18 LEU B N 1
ATOM 2075 C CA . LEU B 1 18 ? -19.793 -2.225 3.659 1 98.62 18 LEU B CA 1
ATOM 2076 C C . LEU B 1 18 ? -18.529 -1.399 3.444 1 98.62 18 LEU B C 1
ATOM 2078 O O . LEU B 1 18 ? -18.186 -0.554 4.274 1 98.62 18 LEU B O 1
ATOM 2082 N N . CYS B 1 19 ? -17.841 -1.592 2.359 1 98.49 19 CYS B N 1
ATOM 2083 C CA . CYS B 1 19 ? -16.622 -0.857 2.04 1 98.49 19 CYS B CA 1
ATOM 2084 C C . CYS B 1 19 ? -16.918 0.622 1.822 1 98.49 19 CYS B C 1
ATOM 2086 O O . CYS B 1 19 ? -16.112 1.481 2.186 1 98.49 19 CYS B O 1
ATOM 2088 N N . GLY B 1 20 ? -18.067 0.879 1.23 1 98.11 20 GLY B N 1
ATOM 2089 C CA . GLY B 1 20 ? -18.462 2.267 1.05 1 98.11 20 GLY B CA 1
ATOM 2090 C C . GLY B 1 20 ? -18.604 3.022 2.359 1 98.11 20 GLY B C 1
ATOM 2091 O O . GLY B 1 20 ? -18.113 4.145 2.49 1 98.11 20 GLY B O 1
ATOM 2092 N N . ILE B 1 21 ? -19.223 2.428 3.332 1 97.77 21 ILE B N 1
ATOM 2093 C CA . ILE B 1 21 ? -19.456 3.066 4.624 1 97.77 21 ILE B CA 1
ATOM 2094 C C . ILE B 1 21 ? -18.128 3.256 5.352 1 97.77 21 ILE B C 1
ATOM 2096 O O . ILE B 1 21 ? -17.83 4.351 5.837 1 97.77 21 ILE B O 1
ATOM 2100 N N . VAL B 1 22 ? -17.376 2.25 5.422 1 97.79 22 VAL B N 1
ATOM 2101 C CA . VAL B 1 22 ? -16.106 2.289 6.14 1 97.79 22 VAL B CA 1
ATOM 2102 C C . VAL B 1 22 ? -15.133 3.219 5.42 1 97.79 22 VAL B C 1
ATOM 2104 O O . VAL B 1 22 ? -14.335 3.909 6.059 1 97.79 22 VAL B O 1
ATOM 2107 N N . GLY B 1 23 ? -15.281 3.23 4.103 1 96.98 23 GLY B N 1
ATOM 2108 C CA . GLY B 1 23 ? -14.449 4.103 3.292 1 96.98 23 GLY B CA 1
ATOM 2109 C C . GLY B 1 23 ? -14.613 5.572 3.634 1 96.98 23 GLY B C 1
ATOM 2110 O O . GLY B 1 23 ? -13.662 6.35 3.53 1 96.98 23 GLY B O 1
ATOM 2111 N N . VAL B 1 24 ? -15.768 5.989 4.046 1 95.91 24 VAL B N 1
ATOM 2112 C CA . VAL B 1 24 ? -16.021 7.375 4.427 1 95.91 24 VAL B CA 1
ATOM 2113 C C . VAL B 1 24 ? -15.105 7.769 5.583 1 95.91 24 VAL B C 1
ATOM 2115 O O . VAL B 1 24 ? -14.446 8.81 5.533 1 95.91 24 VAL B O 1
ATOM 2118 N N . PHE B 1 25 ? -14.986 6.944 6.535 1 95.27 25 PHE B N 1
ATOM 2119 C CA . PHE B 1 25 ? -14.181 7.243 7.713 1 95.27 25 PHE B CA 1
ATOM 2120 C C . PHE B 1 25 ? -12.695 7.104 7.402 1 95.27 25 PHE B C 1
ATOM 2122 O O . PHE B 1 25 ? -11.877 7.884 7.895 1 95.27 25 PHE B O 1
ATOM 2129 N N . ALA B 1 26 ? -12.394 6.106 6.597 1 94.68 26 ALA B N 1
ATOM 2130 C CA . ALA B 1 26 ? -10.997 5.916 6.215 1 94.68 26 ALA B CA 1
ATOM 2131 C C . ALA B 1 26 ? -10.467 7.127 5.453 1 94.68 26 ALA B C 1
ATOM 2133 O O . ALA B 1 26 ? -9.338 7.567 5.683 1 94.68 26 ALA B O 1
ATOM 2134 N N . VAL B 1 27 ? -11.305 7.667 4.604 1 93.35 27 VAL B N 1
ATOM 2135 C CA . VAL B 1 27 ? -10.904 8.789 3.761 1 93.35 27 VAL B CA 1
ATOM 2136 C C . VAL B 1 27 ? -10.9 10.077 4.582 1 93.35 27 VAL B C 1
ATOM 2138 O O . VAL B 1 27 ? -9.946 10.855 4.522 1 93.35 27 VAL B O 1
ATOM 2141 N N . LEU B 1 28 ? -11.856 10.338 5.399 1 91.3 28 LEU B N 1
ATOM 2142 C CA . LEU B 1 28 ? -11.987 11.585 6.145 1 91.3 28 LEU B CA 1
ATOM 2143 C C . LEU B 1 28 ? -10.901 11.699 7.209 1 91.3 28 LEU B C 1
ATOM 2145 O O . LEU B 1 28 ? -10.4 12.793 7.475 1 91.3 28 LEU B O 1
ATOM 2149 N N . LYS B 1 29 ? -10.51 10.579 7.76 1 91.44 29 LYS B N 1
ATOM 2150 C CA . LYS B 1 29 ? -9.54 10.646 8.849 1 91.44 29 LYS B CA 1
ATOM 2151 C C . LYS B 1 29 ? -8.138 10.295 8.359 1 91.44 29 LYS B C 1
ATOM 2153 O O . LYS B 1 29 ? -7.206 10.178 9.157 1 91.44 29 LYS B O 1
ATOM 2158 N N . GLY B 1 30 ? -8.048 10.085 7.082 1 90.37 30 GLY B N 1
ATOM 2159 C CA . GLY B 1 30 ? -6.728 9.847 6.52 1 90.37 30 GLY B CA 1
ATOM 2160 C C . GLY B 1 30 ? -6.137 8.511 6.93 1 90.37 30 GLY B C 1
ATOM 2161 O O . GLY B 1 30 ? -4.98 8.44 7.348 1 90.37 30 GLY B O 1
ATOM 2162 N N . ARG B 1 31 ? -6.963 7.473 6.872 1 92.12 31 ARG B N 1
ATOM 2163 C CA . ARG B 1 31 ? -6.526 6.151 7.31 1 92.12 31 ARG B CA 1
ATOM 2164 C C . ARG B 1 31 ? -6.505 5.167 6.144 1 92.12 31 ARG B C 1
ATOM 2166 O O . ARG B 1 31 ? -6.636 3.958 6.344 1 92.12 31 ARG B O 1
ATOM 2173 N N . VAL B 1 32 ? -6.381 5.653 4.923 1 94.05 32 VAL B N 1
ATOM 2174 C CA . VAL B 1 32 ? -6.387 4.792 3.745 1 94.05 32 VAL B CA 1
ATOM 2175 C C . VAL B 1 32 ? -5.119 3.941 3.721 1 94.05 32 VAL B C 1
ATOM 2177 O O . VAL B 1 32 ? -5.173 2.744 3.429 1 94.05 32 VAL B O 1
ATOM 2180 N N . PHE B 1 33 ? -4.007 4.579 4.046 1 92.51 33 PHE B N 1
ATOM 2181 C CA . PHE B 1 33 ? -2.768 3.811 4.046 1 92.51 33 PHE B CA 1
ATOM 2182 C C . PHE B 1 33 ? -2.751 2.811 5.197 1 92.51 33 PHE B C 1
ATOM 2184 O O . PHE B 1 33 ? -2.218 1.708 5.06 1 92.51 33 PHE B O 1
ATOM 2191 N N . PHE B 1 34 ? -3.301 3.204 6.321 1 91.61 34 PHE B N 1
ATOM 2192 C CA . PHE B 1 34 ? -3.488 2.249 7.407 1 91.61 34 PHE B CA 1
ATOM 2193 C C . PHE B 1 34 ? -4.28 1.037 6.931 1 91.61 34 PHE B C 1
ATOM 2195 O O . PHE B 1 34 ? -3.898 -0.104 7.197 1 91.61 34 PHE B O 1
ATOM 2202 N N . THR B 1 35 ? -5.344 1.279 6.257 1 94.13 35 THR B N 1
ATOM 2203 C CA . THR B 1 35 ? -6.206 0.226 5.732 1 94.13 35 THR B CA 1
ATOM 2204 C C . THR B 1 35 ? -5.427 -0.696 4.798 1 94.13 35 THR B C 1
ATOM 2206 O O . THR B 1 35 ? -5.501 -1.92 4.921 1 94.13 35 THR B O 1
ATOM 2209 N N . GLU B 1 36 ? -4.695 -0.118 3.909 1 93.27 36 GLU B N 1
ATOM 2210 C CA . GLU B 1 36 ? -3.873 -0.879 2.974 1 93.27 36 GLU B CA 1
ATOM 2211 C C . GLU B 1 36 ? -2.864 -1.754 3.711 1 93.27 36 GLU B C 1
ATOM 2213 O O . GLU B 1 36 ? -2.651 -2.911 3.342 1 93.27 36 GLU B O 1
ATOM 2218 N N . SER B 1 37 ? -2.245 -1.189 4.718 1 93.46 37 SER B N 1
ATOM 2219 C CA . SER B 1 37 ? -1.232 -1.908 5.484 1 93.46 37 SER B CA 1
ATOM 2220 C C . SER B 1 37 ? -1.832 -3.113 6.2 1 93.46 37 SER B C 1
ATOM 2222 O O . SER B 1 37 ? -1.236 -4.192 6.217 1 93.46 37 SER B O 1
ATOM 2224 N N . ILE B 1 38 ? -2.997 -2.96 6.707 1 93.01 38 ILE B N 1
ATOM 2225 C CA . ILE B 1 38 ? -3.613 -4.011 7.51 1 93.01 38 ILE B CA 1
ATOM 2226 C C . ILE B 1 38 ? -4.081 -5.147 6.604 1 93.01 38 ILE B C 1
ATOM 2228 O O . ILE B 1 38 ? -4.12 -6.307 7.02 1 93.01 38 ILE B O 1
ATOM 2232 N N . THR B 1 39 ? -4.427 -4.856 5.373 1 93.02 39 THR B N 1
ATOM 2233 C CA . THR B 1 39 ? -4.812 -5.912 4.443 1 93.02 39 THR B CA 1
ATOM 2234 C C . THR B 1 39 ? -3.684 -6.925 4.277 1 93.02 39 THR B C 1
ATOM 2236 O O . THR B 1 39 ? -3.934 -8.126 4.149 1 93.02 39 THR B O 1
ATOM 2239 N N . HIS B 1 40 ? -2.496 -6.506 4.303 1 91.84 40 HIS B N 1
ATOM 2240 C CA . HIS B 1 40 ? -1.352 -7.398 4.148 1 91.84 40 HIS B CA 1
ATOM 2241 C C . HIS B 1 40 ? -1.053 -8.14 5.447 1 91.84 40 HIS B C 1
ATOM 2243 O O . HIS B 1 40 ? -0.523 -9.253 5.423 1 91.84 40 HIS B O 1
ATOM 2249 N N . ALA B 1 41 ? -1.448 -7.535 6.521 1 89.51 41 ALA B N 1
ATOM 2250 C CA . ALA B 1 41 ? -1.301 -8.19 7.818 1 89.51 41 ALA B CA 1
ATOM 2251 C C . ALA B 1 41 ? -2.268 -9.362 7.953 1 89.51 41 ALA B C 1
ATOM 2253 O O . ALA B 1 41 ? -2.047 -10.268 8.761 1 89.51 41 ALA B O 1
ATOM 2254 N N . THR B 1 42 ? -3.315 -9.345 7.227 1 92.79 42 THR B N 1
ATOM 2255 C CA . THR B 1 42 ? -4.286 -10.432 7.273 1 92.79 42 THR B CA 1
ATOM 2256 C C . THR B 1 42 ? -3.684 -11.719 6.717 1 92.79 42 THR B C 1
ATOM 2258 O O . THR B 1 42 ? -4.076 -12.817 7.118 1 92.79 42 THR B O 1
ATOM 2261 N N . PHE B 1 43 ? -2.738 -11.648 5.87 1 93.78 43 PHE B N 1
ATOM 2262 C CA . PHE B 1 43 ? -2.242 -12.785 5.104 1 93.78 43 PHE B CA 1
ATOM 2263 C C . PHE B 1 43 ? -1.571 -13.802 6.018 1 93.78 43 PHE B C 1
ATOM 2265 O O . PHE B 1 43 ? -1.959 -14.972 6.045 1 93.78 43 PHE B O 1
ATOM 2272 N N . PRO B 1 44 ? -0.59 -13.396 6.848 1 94.77 44 PRO B N 1
ATOM 2273 C CA . PRO B 1 44 ? 0.027 -14.384 7.736 1 94.77 44 PRO B CA 1
ATOM 2274 C C . PRO B 1 44 ? -0.956 -14.957 8.755 1 94.77 44 PRO B C 1
ATOM 2276 O O . PRO B 1 44 ? -0.857 -16.131 9.121 1 94.77 44 PRO B O 1
ATOM 2279 N N . GLY B 1 45 ? -1.883 -14.177 9.222 1 95.78 45 GLY B N 1
ATOM 2280 C CA . GLY B 1 45 ? -2.904 -14.664 10.137 1 95.78 45 GLY B CA 1
ATOM 2281 C C . GLY B 1 45 ? -3.83 -15.688 9.507 1 95.78 45 GLY B C 1
ATOM 2282 O O . GLY B 1 45 ? -4.166 -16.696 10.132 1 95.78 45 GLY B O 1
ATOM 2283 N N . ALA B 1 46 ? -4.234 -15.392 8.286 1 94.51 46 ALA B N 1
ATOM 2284 C CA . ALA B 1 46 ? -5.083 -16.33 7.555 1 94.51 46 ALA B CA 1
ATOM 2285 C C . ALA B 1 46 ? -4.387 -17.676 7.378 1 94.51 46 ALA B C 1
ATOM 2287 O O . ALA B 1 46 ? -5 -18.729 7.573 1 94.51 46 ALA B O 1
ATOM 2288 N N . ILE B 1 47 ? -3.105 -17.642 7.009 1 94.94 47 ILE B N 1
ATOM 2289 C CA . ILE B 1 47 ? -2.332 -18.859 6.789 1 94.94 47 ILE B CA 1
ATOM 2290 C C . ILE B 1 47 ? -2.231 -19.649 8.092 1 94.94 47 ILE B C 1
ATOM 2292 O O . ILE B 1 47 ? -2.508 -20.85 8.121 1 94.94 47 ILE B O 1
ATOM 2296 N N . LEU B 1 48 ? -1.893 -18.968 9.149 1 95.12 48 LEU B N 1
ATOM 2297 C CA . LEU B 1 48 ? -1.747 -19.64 10.436 1 95.12 48 LEU B CA 1
ATOM 2298 C C . LEU B 1 48 ? -3.084 -20.197 10.913 1 95.12 48 LEU B C 1
ATOM 2300 O O . LEU B 1 48 ? -3.138 -21.285 11.491 1 95.12 48 LEU B O 1
ATOM 2304 N N . GLY B 1 49 ? -4.113 -19.445 10.717 1 95.33 49 GLY B N 1
ATOM 2305 C CA . GLY B 1 49 ? -5.439 -19.927 11.067 1 95.33 49 GLY B CA 1
ATOM 2306 C C . GLY B 1 49 ? -5.818 -21.207 10.347 1 95.33 49 GLY B C 1
ATOM 2307 O O . GLY B 1 49 ? -6.341 -22.14 10.961 1 95.33 49 GLY B O 1
ATOM 2308 N N . VAL B 1 50 ? -5.541 -21.264 9.078 1 93.67 50 VAL B N 1
ATOM 2309 C CA . VAL B 1 50 ? -5.889 -22.426 8.267 1 93.67 50 VAL B CA 1
ATOM 2310 C C . VAL B 1 50 ? -5.018 -23.615 8.667 1 93.67 50 VAL B C 1
ATOM 2312 O O . VAL B 1 50 ? -5.488 -24.755 8.696 1 93.67 50 VAL B O 1
ATOM 2315 N N . VAL B 1 51 ? -3.764 -23.357 8.935 1 94.22 51 VAL B N 1
ATOM 2316 C CA . VAL B 1 51 ? -2.84 -24.42 9.315 1 94.22 51 VAL B CA 1
ATOM 2317 C C . VAL B 1 51 ? -3.272 -25.03 10.647 1 94.22 51 VAL B C 1
ATOM 2319 O O . VAL B 1 51 ? -3.221 -26.249 10.825 1 94.22 51 VAL B O 1
ATOM 2322 N N . ILE B 1 52 ? -3.753 -24.237 11.556 1 94.33 52 ILE B N 1
ATOM 2323 C CA . ILE B 1 52 ? -4.056 -24.68 12.913 1 94.33 52 ILE B CA 1
ATOM 2324 C C . ILE B 1 52 ? -5.462 -25.273 12.959 1 94.33 52 ILE B C 1
ATOM 2326 O O . ILE B 1 52 ? -5.683 -26.314 13.582 1 94.33 52 ILE B O 1
ATOM 2330 N N . ALA B 1 53 ? -6.412 -24.65 12.289 1 93.68 53 ALA B N 1
ATOM 2331 C CA . ALA B 1 53 ? -7.809 -25.031 12.479 1 93.68 53 ALA B CA 1
ATOM 2332 C C . ALA B 1 53 ? -8.491 -25.299 11.14 1 93.68 53 ALA B C 1
ATOM 2334 O O . ALA B 1 53 ? -9.721 -25.334 11.059 1 93.68 53 ALA B O 1
ATOM 2335 N N . GLY B 1 54 ? -7.697 -25.465 10.113 1 88.6 54 GLY B N 1
ATOM 2336 C CA . GLY B 1 54 ? -8.29 -25.686 8.804 1 88.6 54 GLY B CA 1
ATOM 2337 C C . GLY B 1 54 ? -8.962 -24.45 8.236 1 88.6 54 GLY B C 1
ATOM 2338 O O . GLY B 1 54 ? -8.627 -23.326 8.614 1 88.6 54 GLY B O 1
ATOM 2339 N N . ARG B 1 55 ? -9.838 -24.634 7.301 1 84.51 55 ARG B N 1
ATOM 2340 C CA . ARG B 1 55 ? -10.495 -23.541 6.592 1 84.51 55 ARG B CA 1
ATOM 2341 C C . ARG B 1 55 ? -11.306 -22.675 7.552 1 84.51 55 ARG B C 1
ATOM 2343 O O . ARG B 1 55 ? -11.445 -21.469 7.341 1 84.51 55 ARG B O 1
ATOM 2350 N N . ASN B 1 56 ? -11.729 -23.231 8.639 1 85.05 56 ASN B N 1
ATOM 2351 C CA . ASN B 1 56 ? -12.55 -22.515 9.61 1 85.05 56 ASN B CA 1
ATOM 2352 C C . ASN B 1 56 ? -11.72 -21.532 10.429 1 85.05 56 ASN B C 1
ATOM 2354 O O . ASN B 1 56 ? -12.269 -20.639 11.078 1 85.05 56 ASN B O 1
ATOM 2358 N N . GLY B 1 57 ? -10.475 -21.7 10.417 1 92.39 57 GLY B N 1
ATOM 2359 C CA . GLY B 1 57 ? -9.588 -20.851 11.195 1 92.39 57 GLY B CA 1
ATOM 2360 C C . GLY B 1 57 ? -9.141 -19.61 10.446 1 92.39 57 GLY B C 1
ATOM 2361 O O . GLY B 1 57 ? -8.462 -18.749 11.01 1 92.39 57 GLY B O 1
ATOM 2362 N N . LEU B 1 58 ? -9.562 -19.491 9.263 1 92.28 58 LEU B N 1
ATOM 2363 C CA . LEU B 1 58 ? -9.1 -18.418 8.389 1 92.28 58 LEU B CA 1
ATOM 2364 C C . LEU B 1 58 ? -9.456 -17.053 8.97 1 92.28 58 LEU B C 1
ATOM 2366 O O . LEU B 1 58 ? -8.577 -16.213 9.175 1 92.28 58 LEU B O 1
ATOM 2370 N N . PHE B 1 59 ? -10.7 -16.861 9.347 1 93.74 59 PHE B N 1
ATOM 2371 C CA . PHE B 1 59 ? -11.19 -15.564 9.799 1 93.74 59 PHE B CA 1
ATOM 2372 C C . PHE B 1 59 ? -10.61 -15.213 11.164 1 93.74 59 PHE B C 1
ATOM 2374 O O . PHE B 1 59 ? -10.163 -14.085 11.383 1 93.74 59 PHE B O 1
ATOM 2381 N N . LEU B 1 60 ? -10.567 -16.176 12.012 1 94.52 60 LEU B N 1
ATOM 2382 C CA . LEU B 1 60 ? -10.051 -15.928 13.353 1 94.52 60 LEU B CA 1
ATOM 2383 C C . LEU B 1 60 ? -8.555 -15.634 13.314 1 94.52 60 LEU B C 1
ATOM 2385 O O . LEU B 1 60 ? -8.075 -14.743 14.019 1 94.52 60 LEU B O 1
ATOM 2389 N N . GLY B 1 61 ? -7.85 -16.464 12.597 1 95.87 61 GLY B N 1
ATOM 2390 C CA . GLY B 1 61 ? -6.426 -16.207 12.445 1 95.87 61 GLY B CA 1
ATOM 2391 C C . GLY B 1 61 ? -6.126 -14.835 11.871 1 95.87 61 GLY B C 1
ATOM 2392 O O . GLY B 1 61 ? -5.262 -14.119 12.381 1 95.87 61 GLY B O 1
ATOM 2393 N N . ALA B 1 62 ? -6.831 -14.441 10.83 1 95.95 62 ALA B N 1
ATOM 2394 C CA . ALA B 1 62 ? -6.672 -13.13 10.206 1 95.95 62 ALA B CA 1
ATOM 2395 C C . ALA B 1 62 ? -6.993 -12.01 11.192 1 95.95 62 ALA B C 1
ATOM 2397 O O . ALA B 1 62 ? -6.262 -11.02 11.276 1 95.95 62 ALA B O 1
ATOM 2398 N N . LEU B 1 63 ? -8.069 -12.207 11.937 1 96.19 63 LEU B N 1
ATOM 2399 C CA . LEU B 1 63 ? -8.491 -11.197 12.901 1 96.19 63 LEU B CA 1
ATOM 2400 C C . LEU B 1 63 ? -7.429 -10.996 13.978 1 96.19 63 LEU B C 1
ATOM 2402 O O . LEU B 1 63 ? -7.064 -9.861 14.291 1 96.19 63 LEU B O 1
ATOM 2406 N N . LEU B 1 64 ? -6.942 -12.023 14.539 1 96.5 64 LEU B N 1
ATOM 2407 C CA . LEU B 1 64 ? -5.953 -11.949 15.61 1 96.5 64 LEU B CA 1
ATOM 2408 C C . LEU B 1 64 ? -4.676 -11.271 15.124 1 96.5 64 LEU B C 1
ATOM 2410 O O . LEU B 1 64 ? -4.115 -10.423 15.821 1 96.5 64 LEU B O 1
ATOM 2414 N N . MET B 1 65 ? -4.274 -11.636 13.99 1 95.85 65 MET B N 1
ATOM 2415 C CA . MET B 1 65 ? -3.069 -11.03 13.431 1 95.85 65 MET B CA 1
ATOM 2416 C C . MET B 1 65 ? -3.284 -9.546 13.154 1 95.85 65 MET B C 1
ATOM 2418 O O . MET B 1 65 ? -2.399 -8.727 13.409 1 95.85 65 MET B O 1
ATOM 2422 N N . CYS B 1 66 ? -4.408 -9.156 12.6 1 95.89 66 CYS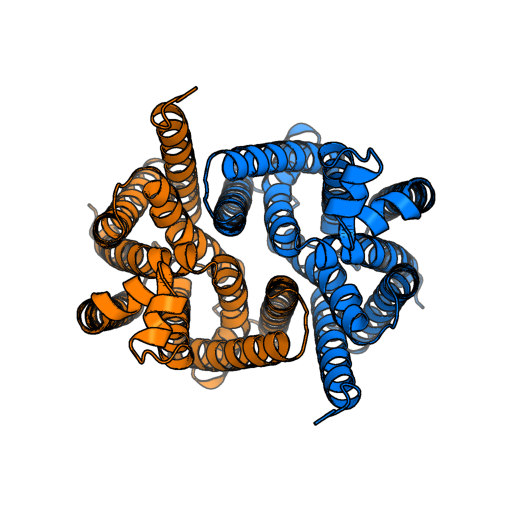 B N 1
ATOM 2423 C CA . CYS B 1 66 ? -4.705 -7.761 12.293 1 95.89 66 CYS B CA 1
ATOM 2424 C C . CYS B 1 66 ? -4.756 -6.922 13.565 1 95.89 66 CYS B C 1
ATOM 2426 O O . CYS B 1 66 ? -4.278 -5.787 13.584 1 95.89 66 CYS B O 1
ATOM 2428 N N . VAL B 1 67 ? -5.358 -7.469 14.574 1 95.16 67 VAL B N 1
ATOM 2429 C CA . VAL B 1 67 ? -5.422 -6.765 15.851 1 95.16 67 VAL B CA 1
ATOM 2430 C C . VAL B 1 67 ? -4.012 -6.568 16.403 1 95.16 67 VAL B C 1
ATOM 2432 O O . VAL B 1 67 ? -3.664 -5.476 16.859 1 95.16 67 VAL B O 1
ATOM 2435 N N . GLY B 1 68 ? -3.212 -7.615 16.377 1 94.83 68 GLY B N 1
ATOM 2436 C CA . GLY B 1 68 ? -1.833 -7.511 16.827 1 94.83 68 GLY B CA 1
ATOM 2437 C C . GLY B 1 68 ? -1.026 -6.491 16.046 1 94.83 68 GLY B C 1
ATOM 2438 O O . GLY B 1 68 ? -0.313 -5.675 16.633 1 94.83 68 GLY B O 1
ATOM 2439 N N . MET B 1 69 ? -1.13 -6.466 14.749 1 92.29 69 MET B N 1
ATOM 2440 C CA . MET B 1 69 ? -0.369 -5.56 13.893 1 92.29 69 MET B CA 1
ATOM 2441 C C . MET B 1 69 ? -0.874 -4.128 14.033 1 92.29 69 MET B C 1
ATOM 2443 O O . MET B 1 69 ? -0.095 -3.178 13.933 1 92.29 69 MET B O 1
ATOM 2447 N N . SER B 1 70 ? -2.231 -4.016 14.154 1 91.49 70 SER B N 1
ATOM 2448 C CA . SER B 1 70 ? -2.78 -2.688 14.409 1 91.49 70 SER B CA 1
ATOM 2449 C C . SER B 1 70 ? -2.236 -2.105 15.709 1 91.49 70 SER B C 1
ATOM 2451 O O . SER B 1 70 ? -1.936 -0.912 15.783 1 91.49 70 SER B O 1
ATOM 2453 N N . TRP B 1 71 ? -2.178 -2.939 16.688 1 90.48 71 TRP B N 1
ATOM 2454 C CA . TRP B 1 71 ? -1.6 -2.521 17.961 1 90.48 71 TRP B CA 1
ATOM 2455 C C . TRP B 1 71 ? -0.135 -2.134 17.793 1 90.48 71 TRP B C 1
ATOM 2457 O O . TRP B 1 71 ? 0.31 -1.116 18.329 1 90.48 71 TRP B O 1
ATOM 2467 N N . LEU B 1 72 ? 0.594 -2.886 17.091 1 88.16 72 LEU B N 1
ATOM 2468 C CA . LEU B 1 72 ? 1.999 -2.599 16.821 1 88.16 72 LEU B CA 1
ATOM 2469 C C . LEU B 1 72 ? 2.153 -1.267 16.096 1 88.16 72 LEU B C 1
ATOM 2471 O O . LEU B 1 72 ? 3.015 -0.459 16.449 1 88.16 72 LEU B O 1
ATOM 2475 N N . MET B 1 73 ? 1.355 -1.084 15.114 1 86.55 73 MET B N 1
ATOM 2476 C CA . MET B 1 73 ? 1.405 0.157 14.345 1 86.55 73 MET B CA 1
ATOM 2477 C C . MET B 1 73 ? 1.126 1.362 15.238 1 86.55 73 MET B C 1
ATOM 2479 O O . MET B 1 73 ? 1.792 2.392 15.122 1 86.55 73 MET B O 1
ATOM 2483 N N . ARG B 1 74 ? 0.141 1.196 16.075 1 83.65 74 ARG B N 1
ATOM 2484 C CA . ARG B 1 74 ? -0.194 2.267 17.008 1 83.65 74 ARG B CA 1
ATOM 2485 C C . ARG B 1 74 ? 0.977 2.569 17.938 1 83.65 74 ARG B C 1
ATOM 2487 O O . ARG B 1 74 ? 1.28 3.734 18.205 1 83.65 74 ARG B O 1
ATOM 2494 N N . ARG B 1 75 ? 1.541 1.607 18.446 1 83.92 75 ARG B N 1
ATOM 2495 C CA . ARG B 1 75 ? 2.685 1.771 19.336 1 83.92 75 ARG B CA 1
ATOM 2496 C C . ARG B 1 75 ? 3.849 2.442 18.615 1 83.92 75 ARG B C 1
ATOM 2498 O O . ARG B 1 75 ? 4.529 3.299 19.184 1 83.92 75 ARG B O 1
ATOM 2505 N N . LEU B 1 76 ? 4.076 2.07 17.41 1 82.36 76 LEU B N 1
ATOM 2506 C CA . LEU B 1 76 ? 5.174 2.613 16.618 1 82.36 76 LEU B CA 1
ATOM 2507 C C . LEU B 1 76 ? 4.933 4.084 16.293 1 82.36 76 LEU B C 1
ATOM 2509 O O . LEU B 1 76 ? 5.875 4.879 16.262 1 82.36 76 LEU B O 1
ATOM 2513 N N . THR B 1 77 ? 3.7 4.449 16.06 1 77.82 77 THR B N 1
ATOM 2514 C CA . THR B 1 77 ? 3.344 5.82 15.71 1 77.82 77 THR B CA 1
ATOM 2515 C C . THR B 1 77 ? 3.476 6.738 16.922 1 77.82 77 THR B C 1
ATOM 2517 O O . THR B 1 77 ? 3.779 7.924 16.778 1 77.82 77 THR B O 1
ATOM 2520 N N . ARG B 1 78 ? 3.159 6.283 18.098 1 74.96 78 ARG B N 1
ATOM 2521 C CA . ARG B 1 78 ? 3.232 7.082 19.317 1 74.96 78 ARG B CA 1
ATOM 2522 C C . ARG B 1 78 ? 4.679 7.41 19.67 1 74.96 78 ARG B C 1
ATOM 2524 O O . ARG B 1 78 ? 4.958 8.458 20.256 1 74.96 78 ARG B O 1
ATOM 2531 N N . LEU B 1 79 ? 5.482 6.509 19.46 1 64.68 79 LEU B N 1
ATOM 2532 C CA . LEU B 1 79 ? 6.882 6.671 19.837 1 64.68 79 LEU B CA 1
ATOM 2533 C C . LEU B 1 79 ? 7.592 7.634 18.892 1 64.68 79 LEU B C 1
ATOM 2535 O O . LEU B 1 79 ? 8.621 8.214 19.247 1 64.68 79 LEU B O 1
ATOM 2539 N N . SER B 1 80 ? 7.267 7.703 17.764 1 53.77 80 SER B N 1
ATOM 2540 C CA . SER B 1 80 ? 8.094 8.415 16.796 1 53.77 80 SER B CA 1
ATOM 2541 C C . SER B 1 80 ? 7.432 9.716 16.354 1 53.77 80 SER B C 1
ATOM 2543 O O . SER B 1 80 ? 6.206 9.789 16.246 1 53.77 80 SER B O 1
ATOM 2545 N N . THR B 1 81 ? 7.97 10.866 16.812 1 51.28 81 THR B N 1
ATOM 2546 C CA . THR B 1 81 ? 7.597 12.039 16.029 1 51.28 81 THR B CA 1
ATOM 2547 C C . THR B 1 81 ? 7.35 11.66 14.572 1 51.28 81 THR B C 1
ATOM 2549 O O . THR B 1 81 ? 7.268 12.532 13.704 1 51.28 81 THR B O 1
ATOM 2552 N N . GLN B 1 82 ? 7.618 10.289 14.255 1 55.26 82 GLN B N 1
ATOM 2553 C CA . GLN B 1 82 ? 7.696 9.764 12.896 1 55.26 82 GLN B CA 1
ATOM 2554 C C . GLN B 1 82 ? 6.312 9.686 12.256 1 55.26 82 GLN B C 1
ATOM 2556 O O . GLN B 1 82 ? 5.3 9.638 12.958 1 55.26 82 GLN B O 1
ATOM 2561 N N . THR B 1 83 ? 6.337 9.792 10.847 1 63.16 83 THR B N 1
ATOM 2562 C CA . THR B 1 83 ? 5.144 9.94 10.02 1 63.16 83 THR B CA 1
ATOM 2563 C C . THR B 1 83 ? 4.337 8.644 9.998 1 63.16 83 THR B C 1
ATOM 2565 O O . THR B 1 83 ? 4.906 7.552 10.057 1 63.16 83 THR B O 1
ATOM 2568 N N . ALA B 1 84 ? 3.284 8.409 10.597 1 80.89 84 ALA B N 1
ATOM 2569 C CA . ALA B 1 84 ? 2.233 7.4 10.493 1 80.89 84 ALA B CA 1
ATOM 2570 C C . ALA B 1 84 ? 2.361 6.608 9.194 1 80.89 84 ALA B C 1
ATOM 2572 O O . ALA B 1 84 ? 2.116 5.4 9.17 1 80.89 84 ALA B O 1
ATOM 2573 N N . GLN B 1 85 ? 3.083 7.073 8.265 1 86.69 85 GLN B N 1
ATOM 2574 C CA . GLN B 1 85 ? 3.187 6.431 6.959 1 86.69 85 GLN B CA 1
ATOM 2575 C C . GLN B 1 85 ? 4.312 5.401 6.94 1 86.69 85 GLN B C 1
ATOM 2577 O O . GLN B 1 85 ? 4.17 4.328 6.349 1 86.69 85 GLN B O 1
ATOM 2582 N N . ALA B 1 86 ? 5.398 5.747 7.631 1 87.51 86 ALA B N 1
ATOM 2583 C CA . ALA B 1 86 ? 6.521 4.813 7.661 1 87.51 86 ALA B CA 1
ATOM 2584 C C . ALA B 1 86 ? 6.157 3.542 8.423 1 87.51 86 ALA B C 1
ATOM 2586 O O . ALA B 1 86 ? 6.467 2.434 7.978 1 87.51 86 ALA B O 1
ATOM 2587 N N . SER B 1 87 ? 5.509 3.731 9.572 1 89.77 87 SER B N 1
ATOM 2588 C CA . SER B 1 87 ? 5.065 2.58 10.351 1 89.77 87 SER B CA 1
ATOM 2589 C C . SER B 1 87 ? 4.109 1.705 9.547 1 89.77 87 SER B C 1
ATOM 2591 O O . SER B 1 87 ? 4.215 0.477 9.571 1 89.77 87 SER B O 1
ATOM 2593 N N . ALA B 1 88 ? 3.241 2.335 8.813 1 92.06 88 ALA B N 1
ATOM 2594 C CA . ALA B 1 88 ? 2.297 1.602 7.974 1 92.06 88 ALA B CA 1
ATOM 2595 C C . ALA B 1 88 ? 3.024 0.823 6.882 1 92.06 88 ALA B C 1
ATOM 2597 O O . ALA B 1 88 ? 2.675 -0.324 6.591 1 92.06 88 ALA B O 1
ATOM 2598 N N . GLY B 1 89 ? 4.039 1.443 6.315 1 91.41 89 GLY B N 1
ATOM 2599 C CA . GLY B 1 89 ? 4.832 0.78 5.292 1 91.41 89 GLY B CA 1
ATOM 2600 C C . GLY B 1 89 ? 5.566 -0.444 5.807 1 91.41 89 GLY B C 1
ATOM 2601 O O . GLY B 1 89 ? 5.589 -1.484 5.146 1 91.41 89 GLY B O 1
ATOM 2602 N N . VAL B 1 90 ? 6.105 -0.344 6.941 1 90.78 90 VAL B N 1
ATOM 2603 C CA . VAL B 1 90 ? 6.855 -1.449 7.53 1 90.78 90 VAL B CA 1
ATOM 2604 C C . VAL B 1 90 ? 5.902 -2.583 7.898 1 90.78 90 VAL B C 1
ATOM 2606 O O . VAL B 1 90 ? 6.182 -3.752 7.622 1 90.78 90 VAL B O 1
ATOM 2609 N N . VAL B 1 91 ? 4.814 -2.213 8.492 1 91.53 91 VAL B N 1
ATOM 2610 C CA . VAL B 1 91 ? 3.832 -3.219 8.882 1 91.53 91 VAL B CA 1
ATOM 2611 C C . VAL B 1 91 ? 3.31 -3.94 7.641 1 91.53 91 VAL B C 1
ATOM 2613 O O . VAL B 1 91 ? 3.15 -5.163 7.648 1 91.53 91 VAL B O 1
ATOM 2616 N N . LEU B 1 92 ? 3.043 -3.204 6.611 1 93.88 92 LEU B N 1
ATOM 2617 C CA . LEU B 1 92 ? 2.586 -3.762 5.343 1 93.88 92 LEU B CA 1
ATOM 2618 C C . LEU B 1 92 ? 3.58 -4.789 4.812 1 93.88 92 LEU B C 1
ATOM 2620 O O . LEU B 1 92 ? 3.201 -5.917 4.488 1 93.88 92 LEU B O 1
ATOM 2624 N N . THR B 1 93 ? 4.84 -4.464 4.796 1 92.68 93 THR B N 1
ATOM 2625 C CA . THR B 1 93 ? 5.858 -5.315 4.189 1 92.68 93 THR B CA 1
ATOM 2626 C C . THR B 1 93 ? 6.133 -6.536 5.062 1 92.68 93 THR B C 1
ATOM 2628 O O . THR B 1 93 ? 6.288 -7.647 4.552 1 92.68 93 THR B O 1
ATOM 2631 N N . VAL B 1 94 ? 6.183 -6.313 6.357 1 92.25 94 VAL B N 1
ATOM 2632 C CA . VAL B 1 94 ? 6.413 -7.427 7.27 1 92.25 94 VAL B CA 1
ATOM 2633 C C . VAL B 1 94 ? 5.231 -8.392 7.217 1 92.25 94 VAL B C 1
ATOM 2635 O O . VAL B 1 94 ? 5.416 -9.611 7.204 1 92.25 94 VAL B O 1
ATOM 2638 N N . GLY B 1 95 ? 4.089 -7.835 7.277 1 93.8 95 GLY B N 1
ATOM 2639 C CA . GLY B 1 95 ? 2.903 -8.671 7.185 1 93.8 95 GLY B CA 1
ATOM 2640 C C . GLY B 1 95 ? 2.879 -9.54 5.942 1 93.8 95 GLY B C 1
ATOM 2641 O O . GLY B 1 95 ? 2.705 -10.757 6.032 1 93.8 95 GLY B O 1
ATOM 2642 N N . PHE B 1 96 ? 3.083 -8.932 4.81 1 93.1 96 PHE B N 1
ATOM 2643 C CA . PHE B 1 96 ? 3.035 -9.678 3.558 1 93.1 96 PHE B CA 1
ATOM 2644 C C . PHE B 1 96 ? 4.188 -10.67 3.474 1 93.1 96 PHE B C 1
ATOM 2646 O O . PHE B 1 96 ? 4.003 -11.811 3.044 1 93.1 96 PHE B O 1
ATOM 2653 N N . ALA B 1 97 ? 5.411 -10.25 3.842 1 93.32 97 ALA B N 1
ATOM 2654 C CA . ALA B 1 97 ? 6.585 -11.118 3.799 1 93.32 97 ALA B CA 1
ATOM 2655 C C . ALA B 1 97 ? 6.391 -12.347 4.683 1 93.32 97 ALA B C 1
ATOM 2657 O O . ALA B 1 97 ? 6.731 -13.464 4.287 1 93.32 97 ALA B O 1
ATOM 2658 N N . LEU B 1 98 ? 5.892 -12.14 5.831 1 93.2 98 LEU B N 1
ATOM 2659 C CA . LEU B 1 98 ? 5.627 -13.254 6.736 1 93.2 98 LEU B CA 1
ATOM 2660 C C . LEU B 1 98 ? 4.584 -14.197 6.147 1 93.2 98 LEU B C 1
ATOM 2662 O O . LEU B 1 98 ? 4.727 -15.419 6.233 1 93.2 98 LEU B O 1
ATOM 2666 N N . GLY B 1 99 ? 3.52 -13.639 5.644 1 92.83 99 GLY B N 1
ATOM 2667 C CA . GLY B 1 99 ? 2.526 -14.466 4.978 1 92.83 99 GLY B CA 1
ATOM 2668 C C . GLY B 1 99 ? 3.096 -15.275 3.828 1 92.83 99 GLY B C 1
ATOM 2669 O O . GLY B 1 99 ? 2.8 -16.464 3.691 1 92.83 99 GLY B O 1
ATOM 2670 N N . TYR B 1 100 ? 3.84 -14.587 3.02 1 88.91 100 TYR B N 1
ATOM 2671 C CA . TYR B 1 100 ? 4.49 -15.246 1.892 1 88.91 100 TYR B CA 1
ATOM 2672 C C . TYR B 1 100 ? 5.387 -16.383 2.367 1 88.91 100 TYR B C 1
ATOM 2674 O O . TYR B 1 100 ? 5.358 -17.48 1.805 1 88.91 100 TYR B O 1
ATOM 2682 N N . PHE B 1 101 ? 6.16 -16.144 3.381 1 87.8 101 PHE B N 1
ATOM 2683 C CA . PHE B 1 101 ? 7.054 -17.139 3.962 1 87.8 101 PHE B CA 1
ATOM 2684 C C . PHE B 1 101 ? 6.267 -18.331 4.492 1 87.8 101 PHE B C 1
ATOM 2686 O O . PHE B 1 101 ? 6.59 -19.481 4.185 1 87.8 101 PHE B O 1
ATOM 2693 N N . LEU B 1 102 ? 5.275 -18.104 5.231 1 90.63 102 LEU B N 1
ATOM 2694 C CA . LEU B 1 102 ? 4.473 -19.17 5.823 1 90.63 102 LEU B CA 1
ATOM 2695 C C . LEU B 1 102 ? 3.759 -19.976 4.743 1 90.63 102 LEU B C 1
ATOM 2697 O O . LEU B 1 102 ? 3.615 -21.195 4.865 1 90.63 102 LEU B O 1
ATOM 2701 N N . ASN B 1 103 ? 3.3 -19.254 3.731 1 90.2 103 ASN B N 1
ATOM 2702 C CA . ASN B 1 103 ? 2.629 -19.917 2.618 1 90.2 103 ASN B CA 1
ATOM 2703 C C . ASN B 1 103 ? 3.552 -20.91 1.917 1 90.2 103 ASN B C 1
ATOM 2705 O O . ASN B 1 103 ? 3.122 -21.998 1.53 1 90.2 103 ASN B O 1
ATOM 2709 N N . LYS B 1 104 ? 4.769 -20.595 1.776 1 85.44 104 LYS B N 1
ATOM 2710 C CA . LYS B 1 104 ? 5.749 -21.476 1.146 1 85.44 104 LYS B CA 1
ATOM 2711 C C . LYS B 1 104 ? 6.2 -22.573 2.106 1 85.44 104 LYS B C 1
ATOM 2713 O O . LYS B 1 104 ? 6.4 -23.719 1.698 1 85.44 104 LYS B O 1
ATOM 2718 N N . TRP B 1 105 ? 6.285 -22.26 3.321 1 86.06 105 TRP B N 1
ATOM 2719 C CA . TRP B 1 105 ? 6.774 -23.192 4.332 1 86.06 105 TRP B CA 1
ATOM 2720 C C . TRP B 1 105 ? 5.782 -24.33 4.548 1 86.06 105 TRP B C 1
ATOM 2722 O O . TRP B 1 105 ? 6.18 -25.488 4.695 1 86.06 105 TRP B O 1
ATOM 2732 N N . PHE B 1 106 ? 4.517 -24.028 4.545 1 89.35 106 PHE B N 1
ATOM 2733 C CA . PHE B 1 106 ? 3.499 -25.026 4.852 1 89.35 106 PHE B CA 1
ATOM 2734 C C . PHE B 1 106 ? 2.878 -25.576 3.573 1 89.35 106 PHE B C 1
ATOM 2736 O O . PHE B 1 106 ? 1.837 -26.236 3.617 1 89.35 106 PHE B O 1
ATOM 2743 N N . ALA B 1 107 ? 3.438 -25.355 2.484 1 83.28 107 ALA B N 1
ATOM 2744 C CA . ALA B 1 107 ? 2.9 -25.825 1.21 1 83.28 107 ALA B CA 1
ATOM 2745 C C . ALA B 1 107 ? 2.726 -27.341 1.215 1 83.28 107 ALA B C 1
ATOM 2747 O O . ALA B 1 107 ? 3.514 -28.061 1.832 1 83.28 107 ALA B O 1
ATOM 2748 N N . PRO B 1 108 ? 1.75 -27.67 0.634 1 82.64 108 PRO B N 1
ATOM 2749 C CA . PRO B 1 108 ? 0.73 -26.995 -0.173 1 82.64 108 PRO B CA 1
ATOM 2750 C C . PRO B 1 108 ? -0.455 -26.51 0.659 1 82.64 108 PRO B C 1
ATOM 2752 O O . PRO B 1 108 ? -0.877 -27.193 1.595 1 82.64 108 PRO B O 1
ATOM 2755 N N . LEU B 1 109 ? -0.887 -25.327 0.489 1 84.15 109 LEU B N 1
ATOM 2756 C CA . LEU B 1 109 ? -2.047 -24.763 1.17 1 84.15 109 LEU B CA 1
ATOM 2757 C C . LEU B 1 109 ? -3.108 -24.327 0.165 1 84.15 109 LEU B C 1
ATOM 2759 O O . LEU B 1 109 ? -2.793 -24.042 -0.992 1 84.15 109 LEU B O 1
ATOM 2763 N N . PRO B 1 110 ? -4.338 -24.397 0.572 1 78.44 110 PRO B N 1
ATOM 2764 C CA . PRO B 1 110 ? -5.419 -23.958 -0.314 1 78.44 110 PRO B CA 1
ATOM 2765 C C . PRO B 1 110 ? -5.421 -22.447 -0.538 1 78.44 110 PRO B C 1
ATOM 2767 O O . PRO B 1 110 ? -6.103 -21.954 -1.439 1 78.44 110 PRO B O 1
ATOM 2770 N N . ILE B 1 111 ? -4.728 -21.774 0.168 1 79.55 111 ILE B N 1
ATOM 2771 C CA . ILE B 1 111 ? -4.649 -20.325 0.012 1 79.55 111 ILE B CA 1
ATOM 2772 C C . ILE B 1 111 ? -3.477 -19.967 -0.897 1 79.55 111 ILE B C 1
ATOM 2774 O O . ILE B 1 111 ? -2.315 -20.108 -0.508 1 79.55 111 ILE B O 1
ATOM 2778 N N . ARG B 1 112 ? -3.823 -19.593 -2.09 1 83.73 112 ARG B N 1
ATOM 2779 C CA . ARG B 1 112 ? -2.811 -19.132 -3.035 1 83.73 112 ARG B CA 1
ATOM 2780 C C . ARG B 1 112 ? -2.665 -17.615 -2.983 1 83.73 112 ARG B C 1
ATOM 2782 O O . ARG B 1 112 ? -3.634 -16.901 -2.714 1 83.73 112 ARG B O 1
ATOM 2789 N N . ILE B 1 113 ? -1.507 -17.103 -3.269 1 84.28 113 ILE B N 1
ATOM 2790 C CA . ILE B 1 113 ? -1.196 -15.678 -3.231 1 84.28 113 ILE B CA 1
ATOM 2791 C C . ILE B 1 113 ? -2.116 -14.923 -4.188 1 84.28 113 ILE B C 1
ATOM 2793 O O . ILE B 1 113 ? -2.62 -13.848 -3.856 1 84.28 113 ILE B O 1
ATOM 2797 N N . GLU B 1 114 ? -2.323 -15.492 -5.302 1 84.63 114 GLU B N 1
ATOM 2798 C CA . GLU B 1 114 ? -3.192 -14.863 -6.292 1 84.63 114 GLU B CA 1
ATOM 2799 C C . GLU B 1 114 ? -4.613 -14.703 -5.758 1 84.63 114 GLU B C 1
ATOM 2801 O O . GLU B 1 114 ? -5.258 -13.679 -5.992 1 84.63 114 GLU B O 1
ATOM 2806 N N . GLY B 1 115 ? -5.066 -15.769 -5.126 1 84.84 115 GLY B N 1
ATOM 2807 C CA . GLY B 1 115 ? -6.386 -15.705 -4.52 1 84.84 115 GLY B CA 1
ATOM 2808 C C . GLY B 1 115 ? -6.486 -14.667 -3.418 1 84.84 115 GLY B C 1
ATOM 2809 O O . GLY B 1 115 ? -7.524 -14.021 -3.259 1 84.84 115 GLY B O 1
ATOM 2810 N N . PHE B 1 116 ? -5.445 -14.492 -2.704 1 87.32 116 PHE B N 1
ATOM 2811 C CA . PHE B 1 116 ? -5.403 -13.51 -1.627 1 87.32 116 PHE B CA 1
ATOM 2812 C C . PHE B 1 116 ? -5.403 -12.093 -2.187 1 87.32 116 PHE B C 1
ATOM 2814 O O . PHE B 1 116 ? -6.023 -11.193 -1.616 1 87.32 116 PHE B O 1
ATOM 2821 N N . LEU B 1 117 ? -4.78 -11.882 -3.302 1 85.78 117 LEU B N 1
ATOM 2822 C CA . LEU B 1 117 ? -4.652 -10.553 -3.89 1 85.78 117 LEU B CA 1
ATOM 2823 C C . LEU B 1 117 ? -5.892 -10.196 -4.702 1 85.78 117 LEU B C 1
ATOM 2825 O O . LEU B 1 117 ? -6.433 -9.096 -4.565 1 85.78 117 LEU B O 1
ATOM 2829 N N . ALA B 1 118 ? -6.328 -11.12 -5.539 1 86.5 118 ALA B N 1
ATOM 2830 C CA . ALA B 1 118 ? -7.376 -10.809 -6.508 1 86.5 118 ALA B CA 1
ATOM 2831 C C . ALA B 1 118 ? -8.723 -11.362 -6.054 1 86.5 118 ALA B C 1
ATOM 2833 O O . ALA B 1 118 ? -9.77 -10.969 -6.576 1 86.5 118 ALA B O 1
ATOM 2834 N N . GLY B 1 119 ? -8.706 -12.2 -5.098 1 82.79 119 GLY B N 1
ATOM 2835 C CA . GLY B 1 119 ? -9.935 -12.776 -4.574 1 82.79 119 GLY B CA 1
ATOM 2836 C C . GLY B 1 119 ? -10.514 -13.858 -5.466 1 82.79 119 GLY B C 1
ATOM 2837 O O . GLY B 1 119 ? -9.973 -14.143 -6.536 1 82.79 119 GLY B O 1
ATOM 2838 N N . SER B 1 120 ? -11.553 -14.557 -5.017 1 85.63 120 SER B N 1
ATOM 2839 C CA . SER B 1 120 ? -12.338 -15.566 -5.721 1 85.63 120 SER B CA 1
ATOM 2840 C C . SER B 1 120 ? -13.828 -15.243 -5.668 1 85.63 120 SER B C 1
ATOM 2842 O O . SER B 1 120 ? -14.612 -15.997 -5.088 1 85.63 120 SER B O 1
ATOM 2844 N N . VAL B 1 121 ? -14.139 -14.243 -6.404 1 88.34 121 VAL B N 1
ATOM 2845 C CA . VAL B 1 121 ? -15.478 -13.675 -6.284 1 88.34 121 VAL B CA 1
ATOM 2846 C C . VAL B 1 121 ? -16.513 -14.677 -6.789 1 88.34 121 VAL B C 1
ATOM 2848 O O . VAL B 1 121 ? -17.582 -14.829 -6.193 1 88.34 121 VAL B O 1
ATOM 2851 N N . LEU B 1 122 ? -16.212 -15.452 -7.82 1 89.4 122 LEU B N 1
ATOM 2852 C CA . LEU B 1 122 ? -17.162 -16.365 -8.445 1 89.4 122 LEU B CA 1
ATOM 2853 C C . LEU B 1 122 ? -17.271 -17.663 -7.652 1 89.4 122 LEU B C 1
ATOM 2855 O O . LEU B 1 122 ? -18.217 -18.432 -7.838 1 89.4 122 LEU B O 1
ATOM 2859 N N . SER B 1 123 ? -16.312 -17.888 -6.752 1 87.68 123 SER B N 1
ATOM 2860 C CA . SER B 1 123 ? -16.321 -19.113 -5.959 1 87.68 123 SER B CA 1
ATOM 2861 C C . SER B 1 123 ? -16.594 -18.818 -4.488 1 87.68 123 SER B C 1
ATOM 2863 O O . SER B 1 123 ? -16.121 -19.538 -3.607 1 87.68 123 SER B O 1
ATOM 2865 N N . VAL B 1 124 ? -17.239 -17.764 -4.301 1 90.73 124 VAL B N 1
ATOM 2866 C CA . VAL B 1 124 ? -17.55 -17.353 -2.935 1 90.73 124 VAL B CA 1
ATOM 2867 C C . VAL B 1 124 ? -18.446 -18.397 -2.272 1 90.73 124 VAL B C 1
ATOM 2869 O O . VAL B 1 124 ? -19.354 -18.938 -2.908 1 90.73 124 VAL B O 1
ATOM 2872 N N . ARG B 1 125 ? -18.23 -18.647 -1.025 1 89.47 125 ARG B N 1
ATOM 2873 C CA . ARG B 1 125 ? -19.014 -19.605 -0.253 1 89.47 125 ARG B CA 1
ATOM 2874 C C . ARG B 1 125 ? -20.087 -18.899 0.57 1 89.47 125 ARG B C 1
ATOM 2876 O O . ARG B 1 125 ? -19.988 -17.697 0.827 1 89.47 125 ARG B O 1
ATOM 2883 N N . LEU B 1 126 ? -21.047 -19.62 1.038 1 93.07 126 LEU B N 1
ATOM 2884 C CA . LEU B 1 126 ? -22.135 -19.083 1.848 1 93.07 126 LEU B CA 1
ATOM 2885 C C . LEU B 1 126 ? -21.602 -18.478 3.143 1 93.07 126 LEU B C 1
ATOM 2887 O O . LEU B 1 126 ? -22.118 -17.463 3.617 1 93.07 126 LEU B O 1
ATOM 2891 N N . ILE B 1 127 ? -20.589 -19.028 3.739 1 92.06 127 ILE B N 1
ATOM 2892 C CA . ILE B 1 127 ? -20.026 -18.539 4.992 1 92.06 127 ILE B CA 1
ATOM 2893 C C . ILE B 1 127 ? -19.438 -17.145 4.785 1 92.06 127 ILE B C 1
ATOM 2895 O O . ILE B 1 127 ? -19.495 -16.301 5.683 1 92.06 127 ILE B O 1
ATOM 2899 N N . ASP B 1 128 ? -18.832 -16.936 3.661 1 92.67 128 ASP B N 1
ATOM 2900 C CA . ASP B 1 128 ? -18.299 -15.613 3.354 1 92.67 128 ASP B CA 1
ATOM 2901 C C . ASP B 1 128 ? -19.405 -14.561 3.357 1 92.67 128 ASP B C 1
ATOM 2903 O O . ASP B 1 128 ? -19.231 -13.47 3.905 1 92.67 128 ASP B O 1
ATOM 2907 N N . VAL B 1 129 ? -20.542 -14.91 2.755 1 95.26 129 VAL B N 1
ATOM 2908 C CA . VAL B 1 129 ? -21.679 -14 2.656 1 95.26 129 VAL B CA 1
ATOM 2909 C C . VAL B 1 129 ? -22.236 -13.714 4.049 1 95.26 129 VAL B C 1
ATOM 2911 O O . VAL B 1 129 ? -22.532 -12.564 4.382 1 95.26 129 VAL B O 1
ATOM 2914 N N . ILE B 1 130 ? -22.352 -14.695 4.829 1 96.32 130 ILE B N 1
ATOM 2915 C CA . ILE B 1 130 ? -22.919 -14.562 6.166 1 96.32 130 ILE B CA 1
ATOM 2916 C C . ILE B 1 130 ? -22.013 -13.682 7.025 1 96.32 130 ILE B C 1
ATOM 2918 O O . ILE B 1 130 ? -22.488 -12.77 7.706 1 96.32 130 ILE B O 1
ATOM 2922 N N . VAL B 1 131 ? -20.743 -13.916 7 1 95.92 131 VAL B N 1
ATOM 2923 C CA . VAL B 1 131 ? -19.791 -13.158 7.806 1 95.92 131 VAL B CA 1
ATOM 2924 C C . VAL B 1 131 ? -19.819 -11.688 7.393 1 95.92 131 VAL B C 1
ATOM 2926 O O . VAL B 1 131 ? -19.88 -10.799 8.245 1 95.92 131 VAL B O 1
ATOM 2929 N N . SER B 1 132 ? -19.769 -11.428 6.081 1 97.12 132 SER B N 1
ATOM 2930 C CA . SER B 1 132 ? -19.815 -10.051 5.6 1 97.12 132 SER B CA 1
ATOM 2931 C C . SER B 1 132 ? -21.126 -9.375 5.985 1 97.12 132 SER B C 1
ATOM 2933 O O . SER B 1 132 ? -21.145 -8.187 6.313 1 97.12 132 SER B O 1
ATOM 2935 N N . ALA B 1 133 ? -22.226 -10.121 5.918 1 98.05 133 ALA B N 1
ATOM 2936 C CA . ALA B 1 133 ? -23.528 -9.571 6.286 1 98.05 133 ALA B CA 1
ATOM 2937 C C . ALA B 1 133 ? -23.563 -9.186 7.762 1 98.05 133 ALA B C 1
ATOM 2939 O O . ALA B 1 133 ? -24.094 -8.133 8.123 1 98.05 133 ALA B O 1
ATOM 2940 N N . VAL B 1 134 ? -23.047 -10.021 8.572 1 98.19 134 VAL B N 1
ATOM 2941 C CA . VAL B 1 134 ? -23.012 -9.755 10.006 1 98.19 134 VAL B CA 1
ATOM 2942 C C . VAL B 1 134 ? -22.177 -8.506 10.28 1 98.19 134 VAL B C 1
ATOM 2944 O O . VAL B 1 134 ? -22.581 -7.64 11.059 1 98.19 134 VAL B O 1
ATOM 2947 N N . VAL B 1 135 ? -21.034 -8.392 9.646 1 98.27 135 VAL B N 1
ATOM 2948 C CA . VAL B 1 135 ? -20.164 -7.237 9.843 1 98.27 135 VAL B CA 1
ATOM 2949 C C . VAL B 1 135 ? -20.861 -5.974 9.341 1 98.27 135 VAL B C 1
ATOM 2951 O O . VAL B 1 135 ? -20.757 -4.913 9.959 1 98.27 135 VAL B O 1
ATOM 2954 N N . LEU B 1 136 ? -21.573 -6.1 8.202 1 98.55 136 LEU B N 1
ATOM 2955 C CA . LEU B 1 136 ? -22.314 -4.954 7.689 1 98.55 136 LEU B CA 1
ATOM 2956 C C . LEU B 1 136 ? -23.341 -4.47 8.707 1 98.55 136 LEU B C 1
ATOM 2958 O O . LEU B 1 136 ? -23.449 -3.268 8.962 1 98.55 136 LEU B O 1
ATOM 2962 N N . VAL B 1 137 ? -24.083 -5.364 9.256 1 98.38 137 VAL B N 1
ATOM 2963 C CA . VAL B 1 137 ? -25.108 -5.017 10.236 1 98.38 137 VAL B CA 1
ATOM 2964 C C . VAL B 1 137 ? -24.461 -4.34 11.442 1 98.38 137 VAL B C 1
ATOM 2966 O O . VAL B 1 137 ? -24.968 -3.333 11.942 1 98.38 137 VAL B O 1
ATOM 2969 N N . VAL B 1 138 ? -23.345 -4.856 11.897 1 98.28 138 VAL B N 1
ATOM 2970 C CA . VAL B 1 138 ? -22.641 -4.311 13.053 1 98.28 138 VAL B CA 1
ATOM 2971 C C . VAL B 1 138 ? -22.133 -2.907 12.734 1 98.28 138 VAL B C 1
ATOM 2973 O O . VAL B 1 138 ? -22.289 -1.985 13.538 1 98.28 138 VAL B O 1
ATOM 2976 N N . VAL B 1 139 ? -21.539 -2.742 11.572 1 98.22 139 VAL B N 1
ATOM 2977 C CA . VAL B 1 139 ? -20.982 -1.453 11.175 1 98.22 139 VAL B CA 1
ATOM 2978 C C . VAL B 1 139 ? -22.103 -0.427 11.031 1 98.22 139 VAL B C 1
ATOM 2980 O O . VAL B 1 139 ? -21.979 0.707 11.498 1 98.22 139 VAL B O 1
ATOM 2983 N N . VAL B 1 140 ? -23.209 -0.807 10.391 1 97.72 140 VAL B N 1
ATOM 2984 C CA . VAL B 1 140 ? -24.355 0.087 10.254 1 97.72 140 VAL B CA 1
ATOM 2985 C C . VAL B 1 140 ? -24.89 0.456 11.636 1 97.72 140 VAL B C 1
ATOM 2987 O O . VAL B 1 140 ? -25.242 1.612 11.884 1 97.72 140 VAL B O 1
ATOM 2990 N N . GLY B 1 141 ? -24.959 -0.542 12.503 1 97.76 141 GLY B N 1
ATOM 2991 C CA . GLY B 1 141 ? -25.391 -0.283 13.868 1 97.76 141 GLY B CA 1
ATOM 2992 C C . GLY B 1 141 ? -24.504 0.711 14.595 1 97.76 141 GLY B C 1
ATOM 2993 O O . GLY B 1 141 ? -25 1.626 15.255 1 97.76 141 GLY B O 1
ATOM 2994 N N . ILE B 1 142 ? -23.221 0.591 14.495 1 97.22 142 ILE B N 1
ATOM 2995 C CA . ILE B 1 142 ? -22.259 1.475 15.144 1 97.22 142 ILE B CA 1
ATOM 2996 C C . ILE B 1 142 ? -22.387 2.885 14.572 1 97.22 142 ILE B C 1
ATOM 2998 O O . ILE B 1 142 ? -22.444 3.863 15.321 1 97.22 142 ILE B O 1
ATOM 3002 N N . VAL B 1 143 ? -22.473 2.996 13.255 1 96 143 VAL B N 1
ATOM 3003 C CA . VAL B 1 143 ? -22.532 4.295 12.594 1 96 143 VAL B CA 1
ATOM 3004 C C . VAL B 1 143 ? -23.842 4.997 12.947 1 96 143 VAL B C 1
ATOM 3006 O O . VAL B 1 143 ? -23.862 6.209 13.175 1 96 143 VAL B O 1
ATOM 3009 N N . ASN B 1 144 ? -24.928 4.238 12.998 1 94.96 144 ASN B N 1
ATOM 3010 C CA . ASN B 1 144 ? -26.21 4.827 13.37 1 94.96 144 ASN B CA 1
ATOM 3011 C C . ASN B 1 144 ? -26.219 5.272 14.83 1 94.96 144 ASN B C 1
ATOM 3013 O O . ASN B 1 144 ? -26.807 6.302 15.165 1 94.96 144 ASN B O 1
ATOM 3017 N N . SER B 1 145 ? -25.569 4.556 15.701 1 95.37 145 SER B N 1
ATOM 3018 C CA . SER B 1 145 ? -25.565 4.848 17.131 1 95.37 145 SER B CA 1
ATOM 3019 C C . SER B 1 145 ? -24.607 5.988 17.46 1 95.37 145 SER B C 1
ATOM 3021 O O . SER B 1 145 ? -24.848 6.76 18.39 1 95.37 145 SER B O 1
ATOM 3023 N N . PHE B 1 146 ? -23.557 6.122 16.671 1 94.22 146 PHE B N 1
ATOM 3024 C CA . PHE B 1 146 ? -22.522 7.093 17.008 1 94.22 146 PHE B CA 1
ATOM 3025 C C . PHE B 1 146 ? -22.332 8.096 15.877 1 94.22 146 PHE B C 1
ATOM 3027 O O . PHE B 1 146 ? -21.265 8.701 15.75 1 94.22 146 PHE B O 1
ATOM 3034 N N . HIS B 1 147 ? -23.245 8.212 15.026 1 89.22 147 HIS B N 1
ATOM 3035 C CA . HIS B 1 147 ? -23.112 9.011 13.813 1 89.22 147 HIS B CA 1
ATOM 3036 C C . HIS B 1 147 ? -22.712 10.446 14.14 1 89.22 147 HIS B C 1
ATOM 3038 O O . HIS B 1 147 ? -21.804 10.999 13.514 1 89.22 147 HIS B O 1
ATOM 3044 N N . THR B 1 148 ? -23.329 11.104 15.129 1 88.25 148 THR B N 1
ATOM 3045 C CA . THR B 1 148 ? -23.031 12.487 15.487 1 88.25 148 THR B CA 1
ATOM 3046 C C . THR B 1 148 ? -21.619 12.607 16.053 1 88.25 148 THR B C 1
ATOM 3048 O O . THR B 1 148 ? -20.862 13.498 15.663 1 88.25 148 THR B O 1
ATOM 3051 N N . SER B 1 149 ? -21.301 11.654 16.858 1 91.78 149 SER B N 1
ATOM 3052 C CA . SER B 1 149 ? -19.992 11.667 17.504 1 91.78 149 SER B CA 1
ATOM 3053 C C . SER B 1 149 ? -18.877 11.414 16.495 1 91.78 149 SER B C 1
ATOM 3055 O O . SER B 1 149 ? -17.856 12.105 16.505 1 91.78 149 SER B O 1
ATOM 3057 N N . LEU B 1 150 ? -19.101 10.479 15.611 1 94 150 LEU B N 1
ATOM 3058 C CA . LEU B 1 150 ? -18.081 10.116 14.632 1 94 150 LEU B CA 1
ATOM 3059 C C . LEU B 1 150 ? -17.9 11.225 13.6 1 94 150 LEU B C 1
ATOM 3061 O O . LEU B 1 150 ? -16.772 11.553 13.227 1 94 150 LEU B O 1
ATOM 3065 N N . MET B 1 151 ? -18.962 11.798 13.23 1 90.32 151 MET B N 1
ATOM 3066 C CA . MET B 1 151 ? -18.873 12.879 12.253 1 90.32 151 MET B CA 1
ATOM 3067 C C . MET B 1 151 ? -18.195 14.104 12.857 1 90.32 151 MET B C 1
ATOM 3069 O O . MET B 1 151 ? -17.372 14.748 12.205 1 90.32 151 MET B O 1
ATOM 3073 N N . LEU B 1 152 ? -18.556 14.404 14.089 1 90.64 152 LEU B N 1
ATOM 3074 C CA . LEU B 1 152 ? -17.911 15.522 14.77 1 90.64 152 LEU B CA 1
ATOM 3075 C C . LEU B 1 152 ? -16.414 15.275 14.922 1 90.64 152 LEU B C 1
ATOM 3077 O O . LEU B 1 152 ? -15.609 16.192 14.744 1 90.64 152 LEU B O 1
ATOM 3081 N N . TYR B 1 153 ? -16.081 14.074 15.21 1 92.75 153 TYR B N 1
ATOM 3082 C CA . TYR B 1 153 ? -14.676 13.707 15.341 1 92.75 153 TYR B CA 1
ATOM 3083 C C . TYR B 1 153 ? -13.943 13.874 14.015 1 92.75 153 TYR B C 1
ATOM 3085 O O . TYR B 1 153 ? -12.805 14.349 13.983 1 92.75 153 TYR B O 1
ATOM 3093 N N . CYS B 1 154 ? -14.566 13.553 12.938 1 89.83 154 CYS B N 1
ATOM 3094 C CA . CYS B 1 154 ? -13.942 13.591 11.62 1 89.83 154 CYS B CA 1
ATOM 3095 C C . CYS B 1 154 ? -13.844 15.022 11.104 1 89.83 154 CYS B C 1
ATOM 3097 O O . CYS B 1 154 ? -12.864 15.385 10.45 1 89.83 154 CYS B O 1
ATOM 3099 N N . PHE B 1 155 ? -14.726 15.93 11.488 1 86.63 155 PHE B N 1
ATOM 3100 C CA . PHE B 1 155 ? -14.788 17.242 10.856 1 86.63 155 PHE B CA 1
ATOM 3101 C C . PHE B 1 155 ? -14.308 18.327 11.812 1 86.63 155 PHE B C 1
ATOM 3103 O O . PHE B 1 155 ? -13.843 19.383 11.377 1 86.63 155 PHE B O 1
ATOM 3110 N N . ASP B 1 156 ? -14.538 18.079 13.144 1 88.24 156 ASP B N 1
ATOM 3111 C CA . ASP B 1 156 ? -14.161 19.065 14.152 1 88.24 156 ASP B CA 1
ATOM 3112 C C . ASP B 1 156 ? -13.603 18.387 15.402 1 88.24 156 ASP B C 1
ATOM 3114 O O . ASP B 1 156 ? -14.262 18.353 16.443 1 88.24 156 ASP B O 1
ATOM 3118 N N . GLU B 1 157 ? -12.338 18.011 15.196 1 89.1 157 GLU B N 1
ATOM 3119 C CA . GLU B 1 157 ? -11.721 17.247 16.276 1 89.1 157 GLU B CA 1
ATOM 3120 C C . GLU B 1 157 ? -11.621 18.078 17.553 1 89.1 157 GLU B C 1
ATOM 3122 O O . GLU B 1 157 ? -11.959 17.601 18.638 1 89.1 157 GLU B O 1
ATOM 3127 N N . PRO B 1 158 ? -11.183 19.339 17.458 1 89.86 158 PRO B N 1
ATOM 3128 C CA . PRO B 1 158 ? -11.176 20.148 18.679 1 89.86 158 PRO B CA 1
ATOM 3129 C C . PRO B 1 158 ? -12.561 20.278 19.308 1 89.86 158 PRO B C 1
ATOM 3131 O O . PRO B 1 158 ? -12.697 20.204 20.532 1 89.86 158 PRO B O 1
ATOM 3134 N N . GLY B 1 159 ? -13.548 20.485 18.474 1 91.88 159 GLY B N 1
ATOM 3135 C CA . GLY B 1 159 ? -14.911 20.559 18.976 1 91.88 159 GLY B CA 1
ATOM 3136 C C . GLY B 1 159 ? -15.382 19.268 19.617 1 91.88 159 GLY B C 1
ATOM 3137 O O . GLY B 1 159 ? -16.083 19.292 20.631 1 91.88 159 GLY B O 1
ATOM 3138 N N . PHE B 1 160 ? -14.945 18.198 19.039 1 93.42 160 PHE B N 1
ATOM 3139 C CA . PHE B 1 160 ? -15.278 16.883 19.573 1 93.42 160 PHE B CA 1
ATOM 3140 C C . PHE B 1 160 ? -14.7 16.704 20.972 1 93.42 160 PHE B C 1
ATOM 3142 O O . PHE B 1 160 ? -15.39 16.232 21.878 1 93.42 160 PHE B O 1
ATOM 3149 N N . VAL B 1 161 ? -13.494 17.127 21.166 1 92.49 161 VAL B N 1
ATOM 3150 C CA . VAL B 1 161 ? -12.832 17.014 22.461 1 92.49 161 VAL B CA 1
ATOM 3151 C C . VAL B 1 161 ? -13.471 17.981 23.455 1 92.49 161 VAL B C 1
ATOM 3153 O O . VAL B 1 161 ? -13.704 17.628 24.613 1 92.49 161 VAL B O 1
ATOM 3156 N N . ALA B 1 162 ? -13.747 19.171 23.017 1 93.7 162 ALA B N 1
ATOM 3157 C CA . ALA B 1 162 ? -14.372 20.188 23.859 1 93.7 162 ALA B CA 1
ATOM 3158 C C . ALA B 1 162 ? -15.741 19.728 24.35 1 93.7 162 ALA B C 1
ATOM 3160 O O . ALA B 1 162 ? -16.161 20.078 25.455 1 93.7 162 ALA B O 1
ATOM 3161 N N . ALA B 1 163 ? -16.371 18.927 23.568 1 93.96 163 ALA B N 1
ATOM 3162 C CA . ALA B 1 163 ? -17.706 18.443 23.911 1 93.96 163 ALA B CA 1
ATOM 3163 C C . ALA B 1 163 ? -17.629 17.213 24.81 1 93.96 163 ALA B C 1
ATOM 3165 O O . ALA B 1 163 ? -18.656 16.622 25.153 1 93.96 163 ALA B O 1
ATOM 3166 N N . GLY B 1 164 ? -16.419 16.831 25.209 1 92.03 164 GLY B N 1
ATOM 3167 C CA . GLY B 1 164 ? -16.224 15.727 26.136 1 92.03 164 GLY B CA 1
ATOM 3168 C C . GLY B 1 164 ? -15.924 14.411 25.443 1 92.03 164 GLY B C 1
ATOM 3169 O O . GLY B 1 164 ? -15.913 13.356 26.08 1 92.03 164 GLY B O 1
ATOM 3170 N N . GLY B 1 165 ? -15.789 14.544 24.192 1 92.45 165 GLY B N 1
ATOM 3171 C CA . GLY B 1 165 ? -15.482 13.331 23.452 1 92.45 165 GLY B CA 1
ATOM 3172 C C . GLY B 1 165 ? -14.086 12.803 23.723 1 92.45 165 GLY B C 1
ATOM 3173 O O . GLY B 1 165 ? -13.156 13.58 23.948 1 92.45 165 GLY B O 1
ATOM 3174 N N . LYS B 1 166 ? -14.048 11.508 23.768 1 94.41 166 LYS B N 1
ATOM 3175 C CA . LYS B 1 166 ? -12.748 10.866 23.944 1 94.41 166 LYS B CA 1
ATOM 3176 C C . LYS B 1 166 ? -12.161 10.439 22.602 1 94.41 166 LYS B C 1
ATOM 3178 O O . LYS B 1 166 ? -12.634 9.481 21.987 1 94.41 166 LYS B O 1
ATOM 3183 N N . GLN B 1 167 ? -11.141 10.987 22.224 1 91.93 167 GLN B N 1
ATOM 3184 C CA . GLN B 1 167 ? -10.505 10.759 20.931 1 91.93 167 GLN B CA 1
ATOM 3185 C C . GLN B 1 167 ? -10.138 9.289 20.75 1 91.93 167 GLN B C 1
ATOM 3187 O O . GLN B 1 167 ? -10.366 8.713 19.684 1 91.93 167 GLN B O 1
ATOM 3192 N N . HIS B 1 168 ? -9.635 8.733 21.797 1 90.78 168 HIS B N 1
ATOM 3193 C CA . HIS B 1 168 ? -9.151 7.36 21.712 1 90.78 168 HIS B CA 1
ATOM 3194 C C . HIS B 1 168 ? -10.294 6.391 21.426 1 90.78 168 HIS B C 1
ATOM 3196 O O . HIS B 1 168 ? -10.108 5.396 20.721 1 90.78 168 HIS B O 1
ATOM 3202 N N . ARG B 1 169 ? -11.443 6.665 21.915 1 93.51 169 ARG B N 1
ATOM 3203 C CA . ARG B 1 169 ? -12.594 5.798 21.682 1 93.51 169 ARG B CA 1
ATOM 3204 C C . ARG B 1 169 ? -13.086 5.916 20.243 1 93.51 169 ARG B C 1
ATOM 3206 O O . ARG B 1 169 ? -13.399 4.909 19.605 1 93.51 169 ARG B O 1
ATOM 3213 N N . ALA B 1 170 ? -13.171 7.129 19.763 1 94.7 170 ALA B N 1
ATOM 3214 C CA . ALA B 1 170 ? -13.6 7.349 18.384 1 94.7 170 ALA B CA 1
ATOM 3215 C C . ALA B 1 170 ? -12.622 6.717 17.398 1 94.7 170 ALA B C 1
ATOM 3217 O O . ALA B 1 170 ? -13.036 6.06 16.439 1 94.7 170 ALA B O 1
ATOM 3218 N N . GLU B 1 171 ? -11.415 6.861 17.698 1 92.95 171 GLU B N 1
ATOM 3219 C CA . GLU B 1 171 ? -10.37 6.28 16.86 1 92.95 171 GLU B CA 1
ATOM 3220 C C . GLU B 1 171 ? -10.431 4.755 16.88 1 92.95 171 GLU B C 1
ATOM 3222 O O . GLU B 1 171 ? -10.298 4.11 15.838 1 92.95 171 GLU B O 1
ATOM 3227 N N . ALA B 1 172 ? -10.589 4.256 18.026 1 93.48 172 ALA B N 1
ATOM 3228 C CA . ALA B 1 172 ? -10.674 2.805 18.172 1 93.48 172 ALA B CA 1
ATOM 3229 C C . ALA B 1 172 ? -11.865 2.244 17.4 1 93.48 172 ALA B C 1
ATOM 3231 O O . ALA B 1 172 ? -11.779 1.162 16.814 1 93.48 172 ALA B O 1
ATOM 3232 N N . LEU B 1 173 ? -12.946 2.943 17.42 1 95.87 173 LEU B N 1
ATOM 3233 C CA . LEU B 1 173 ? -14.142 2.515 16.702 1 95.87 173 LEU B CA 1
ATOM 3234 C C . LEU B 1 173 ? -13.902 2.517 15.196 1 95.87 173 LEU B C 1
ATOM 3236 O O . LEU B 1 173 ? -14.272 1.566 14.503 1 95.87 173 LEU B O 1
ATOM 3240 N N . ILE B 1 174 ? -13.3 3.552 14.725 1 95.56 174 ILE B N 1
ATOM 3241 C CA . ILE B 1 174 ? -13.018 3.672 13.299 1 95.56 174 ILE B CA 1
ATOM 3242 C C . ILE B 1 174 ? -12.048 2.573 12.87 1 95.56 174 ILE B C 1
ATOM 3244 O O . ILE B 1 174 ? -12.301 1.858 11.897 1 95.56 174 ILE B O 1
ATOM 3248 N N . LEU B 1 175 ? -11.006 2.398 13.648 1 95.34 175 LEU B N 1
ATOM 3249 C CA . LEU B 1 175 ? -10.005 1.389 13.32 1 95.34 175 LEU B CA 1
ATOM 3250 C C . LEU B 1 175 ? -10.589 -0.015 13.438 1 95.34 175 LEU B C 1
ATOM 3252 O O . LEU B 1 175 ? -10.265 -0.896 12.638 1 95.34 175 LEU B O 1
ATOM 3256 N N . GLY B 1 176 ? -11.412 -0.178 14.431 1 96.81 176 GLY B N 1
ATOM 3257 C CA . GLY B 1 176 ? -12.09 -1.455 14.585 1 96.81 176 GLY B CA 1
ATOM 3258 C C . GLY B 1 176 ? -12.974 -1.808 13.404 1 96.81 176 GLY B C 1
ATOM 3259 O O . GLY B 1 176 ? -12.987 -2.955 12.953 1 96.81 176 GLY B O 1
ATOM 3260 N N . MET B 1 177 ? -13.717 -0.869 12.896 1 97.71 177 MET B N 1
ATOM 3261 C CA . MET B 1 177 ? -14.563 -1.087 11.726 1 97.71 177 MET B CA 1
ATOM 3262 C C . MET B 1 177 ? -13.72 -1.423 10.5 1 97.71 177 MET B C 1
ATOM 3264 O O . MET B 1 177 ? -14.083 -2.299 9.713 1 97.71 177 MET B O 1
ATOM 3268 N N . ILE B 1 178 ? -12.603 -0.785 10.358 1 97.11 178 ILE B N 1
ATOM 3269 C CA . ILE B 1 178 ? -11.709 -1.031 9.231 1 97.11 178 ILE B CA 1
ATOM 3270 C C . ILE B 1 178 ? -11.171 -2.458 9.303 1 97.11 178 ILE B C 1
ATOM 3272 O O . ILE B 1 178 ? -11.236 -3.203 8.322 1 97.11 178 ILE B O 1
ATOM 3276 N N . VAL B 1 179 ? -10.713 -2.858 10.471 1 97.25 179 VAL B N 1
ATOM 3277 C CA . VAL B 1 179 ? -10.129 -4.18 10.671 1 97.25 179 VAL B CA 1
ATOM 3278 C C . VAL B 1 179 ? -11.18 -5.255 10.402 1 97.25 179 VAL B C 1
ATOM 3280 O O . VAL B 1 179 ? -10.93 -6.203 9.654 1 97.25 179 VAL B O 1
ATOM 3283 N N . ALA B 1 180 ? -12.334 -5.057 10.987 1 97.48 180 ALA B N 1
ATOM 3284 C CA . ALA B 1 180 ? -13.411 -6.027 10.803 1 97.48 180 ALA B CA 1
ATOM 3285 C C . ALA B 1 180 ? -13.788 -6.155 9.33 1 97.48 180 ALA B C 1
ATOM 3287 O O . ALA B 1 180 ? -14.031 -7.26 8.839 1 97.48 180 ALA B O 1
ATOM 3288 N N . THR B 1 181 ? -13.846 -5.09 8.659 1 97.88 181 THR B N 1
ATOM 3289 C CA . THR B 1 181 ? -14.214 -5.076 7.248 1 97.88 181 THR B CA 1
ATOM 3290 C C . THR B 1 181 ? -13.164 -5.796 6.407 1 97.88 181 THR B C 1
ATOM 3292 O O . THR B 1 181 ? -13.496 -6.676 5.609 1 97.88 181 THR B O 1
ATOM 3295 N N . VAL B 1 182 ? -11.904 -5.503 6.612 1 96.96 182 VAL B N 1
ATOM 3296 C CA . VAL B 1 182 ? -10.813 -6.073 5.828 1 96.96 182 VAL B CA 1
ATOM 3297 C C . VAL B 1 182 ? -10.762 -7.585 6.037 1 96.96 182 VAL B C 1
ATOM 3299 O O . VAL B 1 182 ? -10.649 -8.347 5.074 1 96.96 182 VAL B O 1
ATOM 3302 N N . VAL B 1 183 ? -10.925 -8.007 7.245 1 96.07 183 VAL B N 1
ATOM 3303 C CA . VAL B 1 183 ? -10.831 -9.42 7.599 1 96.07 183 VAL B CA 1
ATOM 3304 C C . VAL B 1 183 ? -11.948 -10.201 6.911 1 96.07 183 VAL B C 1
ATOM 3306 O O . VAL B 1 183 ? -11.728 -11.312 6.424 1 96.07 183 VAL B O 1
ATOM 3309 N N . CYS B 1 184 ? -13.108 -9.658 6.778 1 95.16 184 CYS B N 1
ATOM 3310 C CA . CYS B 1 184 ? -14.243 -10.44 6.301 1 95.16 184 CYS B CA 1
ATOM 3311 C C . CYS B 1 184 ? -14.33 -10.402 4.78 1 95.16 184 CYS B C 1
ATOM 3313 O O . CYS B 1 184 ? -14.903 -11.302 4.163 1 95.16 184 CYS B O 1
ATOM 3315 N N . VAL B 1 185 ? -13.759 -9.359 4.156 1 95.32 185 VAL B N 1
ATOM 3316 C CA . VAL B 1 185 ? -14.03 -9.218 2.729 1 95.32 185 VAL B CA 1
ATOM 3317 C C . VAL B 1 185 ? -12.882 -9.821 1.923 1 95.32 185 VAL B C 1
ATOM 3319 O O . VAL B 1 185 ? -13.067 -10.223 0.772 1 95.32 185 VAL B O 1
ATOM 3322 N N . ILE B 1 186 ? -11.729 -9.955 2.416 1 93.02 186 ILE B N 1
ATOM 3323 C CA . ILE B 1 186 ? -10.526 -10.3 1.665 1 93.02 186 ILE B CA 1
ATOM 3324 C C . ILE B 1 186 ? -10.647 -11.722 1.122 1 93.02 186 ILE B C 1
ATOM 3326 O O . ILE B 1 186 ? -10.318 -11.98 -0.038 1 93.02 186 ILE B O 1
ATOM 3330 N N . PRO B 1 187 ? -11.182 -12.706 1.913 1 89.38 187 PRO B N 1
ATOM 3331 C CA . PRO B 1 187 ? -11.309 -14.048 1.341 1 89.38 187 PRO B CA 1
ATOM 3332 C C . PRO B 1 187 ? -12.178 -14.075 0.086 1 89.38 187 PRO B C 1
ATOM 3334 O O . PRO B 1 187 ? -11.942 -14.884 -0.815 1 89.38 187 PRO B O 1
ATOM 3337 N N . ALA B 1 188 ? -13.099 -13.156 0.022 1 89.87 188 ALA B N 1
ATOM 3338 C CA . ALA B 1 188 ? -14.038 -13.163 -1.096 1 89.87 188 ALA B CA 1
ATOM 3339 C C . ALA B 1 188 ? -13.514 -12.324 -2.258 1 89.87 188 ALA B C 1
ATOM 3341 O O . ALA B 1 188 ? -13.567 -12.751 -3.413 1 89.87 188 ALA B O 1
ATOM 3342 N N . ILE B 1 189 ? -12.987 -11.127 -1.904 1 92.81 189 ILE B N 1
ATOM 3343 C CA . ILE B 1 189 ? -12.762 -10.218 -3.023 1 92.81 189 ILE B CA 1
ATOM 3344 C C . ILE B 1 189 ? -11.279 -9.866 -3.113 1 92.81 189 ILE B C 1
ATOM 3346 O O . ILE B 1 189 ? -10.858 -9.152 -4.025 1 92.81 189 ILE B O 1
ATOM 3350 N N . GLY B 1 190 ? -10.499 -10.35 -2.186 1 91.94 190 GLY B N 1
ATOM 3351 C CA . GLY B 1 190 ? -9.065 -10.116 -2.239 1 91.94 190 GLY B CA 1
ATOM 3352 C C . GLY B 1 190 ? -8.666 -8.739 -1.743 1 91.94 190 GLY B C 1
ATOM 3353 O O . GLY B 1 190 ? -9.525 -7.891 -1.492 1 91.94 190 GLY B O 1
ATOM 3354 N N . THR B 1 191 ? -7.359 -8.438 -1.677 1 91.75 191 THR B N 1
ATOM 3355 C CA . THR B 1 191 ? -6.847 -7.207 -1.084 1 91.75 191 THR B CA 1
ATOM 3356 C C . THR B 1 191 ? -6.981 -6.04 -2.058 1 91.75 191 THR B C 1
ATOM 3358 O O . THR B 1 191 ? -7.294 -4.919 -1.652 1 91.75 191 THR B O 1
ATOM 3361 N N . ILE B 1 192 ? -6.748 -6.288 -3.326 1 88.98 192 ILE B N 1
ATOM 3362 C CA . ILE B 1 192 ? -6.75 -5.231 -4.331 1 88.98 192 ILE B CA 1
ATOM 3363 C C . ILE B 1 192 ? -8.138 -4.599 -4.412 1 88.98 192 ILE B C 1
ATOM 3365 O O . ILE B 1 192 ? -8.277 -3.377 -4.329 1 88.98 192 ILE B O 1
ATOM 3369 N N . LEU B 1 193 ? -9.087 -5.45 -4.527 1 92.91 193 LEU B N 1
ATOM 3370 C CA . LEU B 1 193 ? -10.451 -4.958 -4.687 1 92.91 193 LEU B CA 1
ATOM 3371 C C . LEU B 1 193 ? -10.952 -4.315 -3.398 1 92.91 193 LEU B C 1
ATOM 3373 O O . LEU B 1 193 ? -11.718 -3.349 -3.438 1 92.91 193 LEU B O 1
ATOM 3377 N N . SER B 1 194 ? -10.543 -4.798 -2.286 1 95.55 194 SER B N 1
ATOM 3378 C CA . SER B 1 194 ? -10.977 -4.23 -1.013 1 95.55 194 SER B CA 1
ATOM 3379 C C . SER B 1 194 ? -10.555 -2.77 -0.887 1 95.55 194 SER B C 1
ATOM 3381 O O . SER B 1 194 ? -11.371 -1.908 -0.553 1 95.55 194 SER B O 1
ATOM 3383 N N . ILE B 1 195 ? -9.317 -2.494 -1.177 1 94.52 195 ILE B N 1
ATOM 3384 C CA . ILE B 1 195 ? -8.823 -1.126 -1.065 1 94.52 195 ILE B CA 1
ATOM 3385 C C . ILE B 1 195 ? -9.501 -0.245 -2.112 1 94.52 195 ILE B C 1
ATOM 3387 O O . ILE B 1 195 ? -9.792 0.925 -1.853 1 94.52 195 ILE B O 1
ATOM 3391 N N . ALA B 1 196 ? -9.76 -0.775 -3.299 1 95.96 196 ALA B N 1
ATOM 3392 C CA . ALA B 1 196 ? -10.435 -0.021 -4.352 1 95.96 196 ALA B CA 1
ATOM 3393 C C . ALA B 1 196 ? -11.819 0.434 -3.899 1 95.96 196 ALA B C 1
ATOM 3395 O O . ALA B 1 196 ? -12.191 1.594 -4.09 1 95.96 196 ALA B O 1
ATOM 3396 N N . LEU B 1 197 ? -12.51 -0.447 -3.285 1 97.46 197 LEU B N 1
ATOM 3397 C CA . LEU B 1 197 ? -13.89 -0.167 -2.905 1 97.46 197 LEU B CA 1
ATOM 3398 C C . LEU B 1 197 ? -13.944 0.683 -1.64 1 97.46 197 LEU B C 1
ATOM 3400 O O . LEU B 1 197 ? -14.926 1.389 -1.402 1 97.46 197 LEU B O 1
ATOM 3404 N N . ILE B 1 198 ? -12.917 0.613 -0.851 1 97.16 198 ILE B N 1
ATOM 3405 C CA . ILE B 1 198 ? -12.885 1.419 0.365 1 97.16 198 ILE B CA 1
ATOM 3406 C C . ILE B 1 198 ? -12.505 2.857 0.021 1 97.16 198 ILE B C 1
ATOM 3408 O O . ILE B 1 198 ? -13.086 3.804 0.556 1 97.16 198 ILE B O 1
ATOM 3412 N N . ALA B 1 199 ? -11.655 3.041 -0.916 1 95.67 199 ALA B N 1
ATOM 3413 C CA . ALA B 1 199 ? -11.08 4.357 -1.176 1 95.67 199 ALA B CA 1
ATOM 3414 C C . ALA B 1 199 ? -11.867 5.098 -2.253 1 95.67 199 ALA B C 1
ATOM 3416 O O . ALA B 1 199 ? -12.278 6.243 -2.054 1 95.67 199 ALA B O 1
ATOM 3417 N N . ALA B 1 200 ? -12.209 4.489 -3.308 1 96.12 200 ALA B N 1
ATOM 3418 C CA . ALA B 1 200 ? -12.635 5.167 -4.529 1 96.12 200 ALA B CA 1
ATOM 3419 C C . ALA B 1 200 ? -14.017 5.791 -4.357 1 96.12 200 ALA B C 1
ATOM 3421 O O . ALA B 1 200 ? -14.213 6.972 -4.653 1 96.12 200 ALA B O 1
ATOM 3422 N N . PRO B 1 201 ? -15.012 5.014 -3.878 1 96.77 201 PRO B N 1
ATOM 3423 C CA . PRO B 1 201 ? -16.338 5.629 -3.791 1 96.77 201 PRO B CA 1
ATOM 3424 C C . PRO B 1 201 ? -16.37 6.832 -2.851 1 96.77 201 PRO B C 1
ATOM 3426 O O . PRO B 1 201 ? -16.887 7.891 -3.216 1 96.77 201 PRO B O 1
ATOM 3429 N N . ALA B 1 202 ? -15.808 6.638 -1.658 1 95.48 202 ALA B N 1
ATOM 3430 C CA . ALA B 1 202 ? -15.825 7.704 -0.659 1 95.48 202 ALA B CA 1
ATOM 3431 C C . ALA B 1 202 ? -14.976 8.889 -1.107 1 95.48 202 ALA B C 1
ATOM 3433 O O . ALA B 1 202 ? -15.404 10.041 -1.006 1 95.48 202 ALA B O 1
ATOM 3434 N N . ALA B 1 203 ? -13.834 8.656 -1.615 1 93.39 203 ALA B N 1
ATOM 3435 C CA . ALA B 1 203 ? -12.934 9.723 -2.045 1 93.39 203 ALA B CA 1
ATOM 3436 C C . ALA B 1 203 ? -13.501 10.467 -3.251 1 93.39 203 ALA B C 1
ATOM 3438 O O . ALA B 1 203 ? -13.361 11.688 -3.357 1 93.39 203 ALA B O 1
ATOM 3439 N N . GLY B 1 204 ? -14.044 9.722 -4.153 1 93.52 204 GLY B N 1
ATOM 3440 C CA . GLY B 1 204 ? -14.652 10.351 -5.315 1 93.52 204 GLY B CA 1
ATOM 3441 C C . GLY B 1 204 ? -15.821 11.251 -4.963 1 93.52 204 GLY B C 1
ATOM 3442 O O . GLY B 1 204 ? -15.887 12.396 -5.414 1 93.52 204 GLY B O 1
ATOM 3443 N N . LEU B 1 205 ? -16.685 10.798 -4.158 1 94.38 205 LEU B N 1
ATOM 3444 C CA . LEU B 1 205 ? -17.922 11.511 -3.861 1 94.38 205 LEU B CA 1
ATOM 3445 C C . LEU B 1 205 ? -17.675 12.637 -2.862 1 94.38 205 LEU B C 1
ATOM 3447 O O . LEU B 1 205 ? -18.475 13.57 -2.762 1 94.38 205 LEU B O 1
ATOM 3451 N N . LYS B 1 206 ? -16.606 12.491 -2.063 1 90.35 206 LYS B N 1
ATOM 3452 C CA . LYS B 1 206 ? -16.279 13.536 -1.098 1 90.35 206 LYS B CA 1
ATOM 3453 C C . LYS B 1 206 ? -16.155 14.896 -1.781 1 90.35 206 LYS B C 1
ATOM 3455 O O . LYS B 1 206 ? -16.471 15.927 -1.184 1 90.35 206 LYS B O 1
ATOM 3460 N N . THR B 1 207 ? -15.779 14.897 -3.03 1 84.88 207 THR B N 1
ATOM 3461 C CA . THR B 1 207 ? -15.544 16.14 -3.756 1 84.88 207 THR B CA 1
ATOM 3462 C C . THR B 1 207 ? -16.821 16.615 -4.443 1 84.88 207 THR B C 1
ATOM 3464 O O . THR B 1 207 ? -16.902 17.761 -4.889 1 84.88 207 THR B O 1
ATOM 3467 N N . VAL B 1 208 ? -17.758 15.746 -4.469 1 87.8 208 VAL B N 1
ATOM 3468 C CA . VAL B 1 208 ? -18.943 16.041 -5.268 1 87.8 208 VAL B CA 1
ATOM 3469 C C . VAL B 1 208 ? -20.133 16.308 -4.348 1 87.8 208 VAL B C 1
ATOM 3471 O O . VAL B 1 208 ? -21.03 17.081 -4.691 1 87.8 208 VAL B O 1
ATOM 3474 N N . VAL B 1 209 ? -20.077 15.683 -3.215 1 88.03 209 VAL B N 1
ATOM 3475 C CA . VAL B 1 209 ? -21.231 15.792 -2.328 1 88.03 209 VAL B CA 1
ATOM 3476 C C . VAL B 1 209 ? -21.087 17.026 -1.441 1 88.03 209 VAL B C 1
ATOM 3478 O O . VAL B 1 209 ? -19.976 17.51 -1.216 1 88.03 209 VAL B O 1
ATOM 3481 N N . ALA B 1 210 ? -22.19 17.484 -0.86 1 81.83 210 ALA B N 1
ATOM 3482 C CA . ALA B 1 210 ? -22.264 18.782 -0.194 1 81.83 210 ALA B CA 1
ATOM 3483 C C . ALA B 1 210 ? -22.036 18.641 1.308 1 81.83 210 ALA B C 1
ATOM 3485 O O . ALA B 1 210 ? -21.675 19.61 1.981 1 81.83 210 ALA B O 1
ATOM 3486 N N . SER B 1 211 ? -22.325 17.41 1.806 1 86.5 211 SER B N 1
ATOM 3487 C CA . SER B 1 211 ? -22.239 17.267 3.255 1 86.5 211 SER B CA 1
ATOM 3488 C C . SER B 1 211 ? -21.761 15.872 3.645 1 86.5 211 SER B C 1
ATOM 3490 O O . SER B 1 211 ? -21.903 14.923 2.871 1 86.5 211 SER B O 1
ATOM 3492 N N . PRO B 1 212 ? -21.265 15.758 4.784 1 85.28 212 PRO B N 1
ATOM 3493 C CA . PRO B 1 212 ? -20.837 14.454 5.296 1 85.28 212 PRO B CA 1
ATOM 3494 C C . PRO B 1 212 ? -21.99 13.462 5.42 1 85.28 212 PRO B C 1
ATOM 3496 O O . PRO B 1 212 ? -21.797 12.258 5.232 1 85.28 212 PRO B O 1
ATOM 3499 N N . ARG B 1 213 ? -23.139 13.968 5.743 1 87.37 213 ARG B N 1
ATOM 3500 C CA . ARG B 1 213 ? -24.31 13.104 5.854 1 87.37 213 ARG B CA 1
ATOM 3501 C C . ARG B 1 213 ? -24.662 12.483 4.506 1 87.37 213 ARG B C 1
ATOM 3503 O O . ARG B 1 213 ? -25.05 11.315 4.437 1 87.37 213 ARG B O 1
ATOM 3510 N N . GLN B 1 214 ? -24.527 13.221 3.488 1 93.24 214 GLN B N 1
ATOM 3511 C CA . GLN B 1 214 ? -24.769 12.711 2.142 1 93.24 214 GLN B CA 1
ATOM 3512 C C . GLN B 1 214 ? -23.704 11.696 1.739 1 93.24 214 GLN B C 1
ATOM 3514 O O . GLN B 1 214 ? -23.999 10.721 1.044 1 93.24 214 GLN B O 1
ATOM 3519 N N . LEU B 1 215 ? -22.553 11.95 2.208 1 94 215 LEU B N 1
ATOM 3520 C CA . LEU B 1 215 ? -21.443 11.072 1.855 1 94 215 LEU B CA 1
ATOM 3521 C C . LEU B 1 215 ? -21.643 9.679 2.444 1 94 215 LEU B C 1
ATOM 3523 O O . LEU B 1 215 ? -21.369 8.675 1.782 1 94 215 LEU B O 1
ATOM 3527 N N . ILE B 1 216 ? -22.193 9.667 3.674 1 94.33 216 ILE B N 1
ATOM 3528 C CA . ILE B 1 216 ? -22.364 8.409 4.392 1 94.33 216 ILE B CA 1
ATOM 3529 C C . ILE B 1 216 ? -23.4 7.544 3.678 1 94.33 216 ILE B C 1
ATOM 3531 O O . ILE B 1 216 ? -23.334 6.313 3.732 1 94.33 216 ILE B O 1
ATOM 3535 N N . VAL B 1 217 ? -24.281 8.139 2.962 1 95.09 217 VAL B N 1
ATOM 3536 C CA . VAL B 1 217 ? -25.328 7.411 2.253 1 95.09 217 VAL B CA 1
ATOM 3537 C C . VAL B 1 217 ? -24.886 7.136 0.817 1 95.09 217 VAL B C 1
ATOM 3539 O O . VAL B 1 217 ? -25.093 6.038 0.296 1 95.09 217 VAL B O 1
ATOM 3542 N N . ALA B 1 218 ? -24.274 8.062 0.196 1 97.53 218 ALA B N 1
ATOM 3543 C CA . ALA B 1 218 ? -23.936 7.982 -1.223 1 97.53 218 ALA B CA 1
ATOM 3544 C C . ALA B 1 218 ? -22.785 7.008 -1.458 1 97.53 218 ALA B C 1
ATOM 3546 O O . ALA B 1 218 ? -22.737 6.332 -2.489 1 97.53 218 ALA B O 1
ATOM 3547 N N . ALA B 1 219 ? -21.845 6.972 -0.56 1 97.79 219 ALA B N 1
ATOM 3548 C CA . ALA B 1 219 ? -20.649 6.157 -0.761 1 97.79 219 ALA B CA 1
ATOM 3549 C C . ALA B 1 219 ? -21.001 4.674 -0.825 1 97.79 219 ALA B C 1
ATOM 3551 O O . ALA B 1 219 ? -20.572 3.966 -1.739 1 97.79 219 ALA B O 1
ATOM 3552 N N . PRO B 1 220 ? -21.824 4.195 0.15 1 98.27 220 PRO B N 1
ATOM 3553 C CA . PRO B 1 220 ? -22.216 2.787 0.044 1 98.27 220 PRO B CA 1
ATOM 3554 C C . PRO B 1 220 ? -23.027 2.493 -1.216 1 98.27 220 PRO B C 1
ATOM 3556 O O . PRO B 1 220 ? -22.889 1.42 -1.807 1 98.27 220 PRO B O 1
ATOM 3559 N N . VAL B 1 221 ? -23.845 3.355 -1.593 1 98.45 221 VAL B N 1
ATOM 3560 C CA . VAL B 1 221 ? -24.623 3.171 -2.814 1 98.45 221 VAL B CA 1
ATOM 3561 C C . VAL B 1 221 ? -23.686 3.093 -4.017 1 98.45 221 VAL B C 1
ATOM 3563 O O . VAL B 1 221 ? -23.84 2.221 -4.876 1 98.45 221 VAL B O 1
ATOM 3566 N N . ALA B 1 222 ? -22.76 3.982 -4.106 1 98.42 222 ALA B N 1
ATOM 3567 C CA . ALA B 1 222 ? -21.771 3.96 -5.181 1 98.42 222 ALA B CA 1
ATOM 3568 C C . ALA B 1 222 ? -20.968 2.662 -5.159 1 98.42 222 ALA B C 1
ATOM 3570 O O . ALA B 1 222 ? -20.656 2.1 -6.212 1 98.42 222 ALA B O 1
ATOM 3571 N N . GLY B 1 223 ? -20.579 2.232 -3.912 1 98.58 223 GLY B N 1
ATOM 3572 C CA . GLY B 1 223 ? -19.876 0.965 -3.794 1 98.58 223 GLY B CA 1
ATOM 3573 C C . GLY B 1 223 ? -20.638 -0.199 -4.397 1 98.58 223 GLY B C 1
ATOM 3574 O O . GLY B 1 223 ? -20.057 -1.035 -5.092 1 98.58 223 GLY B O 1
ATOM 3575 N N . VAL B 1 224 ? -21.935 -0.216 -4.139 1 98.62 224 VAL B N 1
ATOM 3576 C CA . VAL B 1 224 ? -22.785 -1.277 -4.67 1 98.62 224 VAL B CA 1
ATOM 3577 C C . VAL B 1 224 ? -22.871 -1.159 -6.19 1 98.62 224 VAL B C 1
ATOM 3579 O O . VAL B 1 224 ? -22.738 -2.155 -6.904 1 98.62 224 VAL B O 1
ATOM 3582 N N . VAL B 1 225 ? -23.054 -0.006 -6.683 1 98.58 225 VAL B N 1
ATOM 3583 C CA . VAL B 1 225 ? -23.202 0.224 -8.117 1 98.58 225 VAL B CA 1
ATOM 3584 C C . VAL B 1 225 ? -21.905 -0.142 -8.835 1 98.58 225 VAL B C 1
ATOM 3586 O O . VAL B 1 225 ? -21.93 -0.799 -9.879 1 98.58 225 VAL B O 1
ATOM 3589 N N . ILE B 1 226 ? -20.813 0.277 -8.319 1 98.44 226 ILE B N 1
ATOM 3590 C CA . ILE B 1 226 ? -19.504 -0.02 -8.892 1 98.44 226 ILE B CA 1
ATOM 3591 C C . ILE B 1 226 ? -19.286 -1.53 -8.928 1 98.44 226 ILE B C 1
ATOM 3593 O O . ILE B 1 226 ? -18.827 -2.074 -9.935 1 98.44 226 ILE B O 1
ATOM 3597 N N . SER B 1 227 ? -19.606 -2.196 -7.814 1 98.06 227 SER B N 1
ATOM 3598 C CA . SER B 1 227 ? -19.415 -3.639 -7.707 1 98.06 227 SER B CA 1
ATOM 3599 C C . SER B 1 227 ? -20.274 -4.387 -8.72 1 98.06 227 SER B C 1
ATOM 3601 O O . SER B 1 227 ? -19.798 -5.31 -9.384 1 98.06 227 SER B O 1
ATOM 3603 N N . LEU B 1 228 ? -21.524 -3.968 -8.828 1 97.65 228 LEU B N 1
ATOM 3604 C CA . LEU B 1 228 ? -22.44 -4.641 -9.743 1 97.65 228 LEU B CA 1
ATOM 3605 C C . LEU B 1 228 ? -22.074 -4.346 -11.194 1 97.65 228 LEU B C 1
ATOM 3607 O O . LEU B 1 228 ? -22.119 -5.238 -12.044 1 97.65 228 LEU B O 1
ATOM 3611 N N . ALA B 1 229 ? -21.773 -3.127 -11.488 1 97.82 229 ALA B N 1
ATOM 3612 C CA . ALA B 1 229 ? -21.341 -2.776 -12.839 1 97.82 229 ALA B CA 1
ATOM 3613 C C . ALA B 1 229 ? -20.104 -3.573 -13.243 1 97.82 229 ALA B C 1
ATOM 3615 O O . ALA B 1 229 ? -20.039 -4.11 -14.352 1 97.82 229 ALA B O 1
ATOM 3616 N N . GLY B 1 230 ? -19.149 -3.606 -12.319 1 96.43 230 GLY B N 1
ATOM 3617 C CA . GLY B 1 230 ? -17.943 -4.37 -12.592 1 9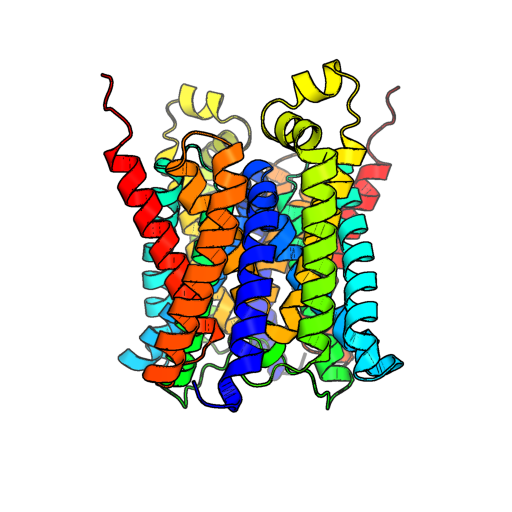6.43 230 GLY B CA 1
ATOM 3618 C C . GLY B 1 230 ? -18.207 -5.851 -12.789 1 96.43 230 GLY B C 1
ATOM 3619 O O . GLY B 1 230 ? -17.603 -6.484 -13.658 1 96.43 230 GLY B O 1
ATOM 3620 N N . LEU B 1 231 ? -19.074 -6.399 -11.973 1 95.92 231 LEU B N 1
ATOM 3621 C CA . LEU B 1 231 ? -19.417 -7.813 -12.085 1 95.92 231 LEU B CA 1
ATOM 3622 C C . LEU B 1 231 ? -20.033 -8.116 -13.447 1 95.92 231 LEU B C 1
ATOM 3624 O O . LEU B 1 231 ? -19.628 -9.069 -14.118 1 95.92 231 LEU B O 1
ATOM 3628 N N . PHE B 1 232 ? -20.934 -7.339 -13.871 1 95.69 232 PHE B N 1
ATOM 3629 C CA . PHE B 1 232 ? -21.631 -7.58 -15.129 1 95.69 232 PHE B CA 1
ATOM 3630 C C . PHE B 1 232 ? -20.687 -7.409 -16.312 1 95.69 232 PHE B C 1
ATOM 3632 O O . PHE B 1 232 ? -20.719 -8.199 -17.258 1 95.69 232 PHE B O 1
ATOM 3639 N N . ILE B 1 233 ? -19.865 -6.423 -16.261 1 95.55 233 ILE B N 1
ATOM 3640 C CA . ILE B 1 233 ? -18.879 -6.212 -17.315 1 95.55 233 ILE B CA 1
ATOM 3641 C C . ILE B 1 233 ? -17.915 -7.396 -17.364 1 95.55 233 ILE B C 1
ATOM 3643 O O . ILE B 1 233 ? -17.592 -7.897 -18.443 1 95.55 233 ILE B O 1
ATOM 3647 N N . ALA B 1 234 ? -17.486 -7.815 -16.17 1 93.59 234 ALA B N 1
ATOM 3648 C CA . ALA B 1 234 ? -16.522 -8.909 -16.085 1 93.59 234 ALA B CA 1
ATOM 3649 C C . ALA B 1 234 ? -17.106 -10.199 -16.655 1 93.59 234 ALA B C 1
ATOM 3651 O O . ALA B 1 234 ? -16.429 -10.921 -17.391 1 93.59 234 ALA B O 1
ATOM 3652 N N . VAL B 1 235 ? -18.341 -10.513 -16.345 1 91.94 235 VAL B N 1
ATOM 3653 C CA . VAL B 1 235 ? -18.99 -11.742 -16.792 1 91.94 235 VAL B CA 1
ATOM 3654 C C . VAL B 1 235 ? -19.25 -11.672 -18.295 1 91.94 235 VAL B C 1
ATOM 3656 O O . VAL B 1 235 ? -19.046 -12.654 -19.013 1 91.94 235 VAL B O 1
ATOM 3659 N N . TYR B 1 236 ? -19.647 -10.594 -18.681 1 92.87 236 TYR B N 1
ATOM 3660 C CA . TYR B 1 236 ? -19.965 -10.43 -20.095 1 92.87 236 TYR B CA 1
ATOM 3661 C C . TYR B 1 236 ? -18.715 -10.572 -20.956 1 92.87 236 TYR B C 1
ATOM 3663 O O . TYR B 1 236 ? -18.748 -11.215 -22.008 1 92.87 236 TYR B O 1
ATOM 3671 N N . PHE B 1 237 ? -17.633 -10.05 -20.569 1 91.82 237 PHE B N 1
ATOM 3672 C CA . PHE B 1 237 ? -16.419 -10.042 -21.376 1 91.82 237 PHE B CA 1
ATOM 3673 C C . PHE B 1 237 ? -15.462 -11.138 -20.925 1 91.82 237 PHE B C 1
ATOM 3675 O O . PHE B 1 237 ? -14.317 -11.197 -21.38 1 91.82 237 PHE B O 1
ATOM 3682 N N . LYS B 1 238 ? -15.891 -11.979 -19.944 1 89.7 238 LYS B N 1
ATOM 3683 C CA . LYS B 1 238 ? -15.089 -13.094 -19.448 1 89.7 238 LYS B CA 1
ATOM 3684 C C . LYS B 1 238 ? -13.749 -12.607 -18.904 1 89.7 238 LYS B C 1
ATOM 3686 O O . LYS B 1 238 ? -12.697 -13.137 -19.266 1 89.7 238 LYS B O 1
ATOM 3691 N N . LEU B 1 239 ? -13.885 -11.54 -18.151 1 89.54 239 LEU B N 1
ATOM 3692 C CA . LEU B 1 239 ? -12.713 -10.945 -17.518 1 89.54 239 LEU B CA 1
ATOM 3693 C C . LEU B 1 239 ? -12.65 -11.31 -16.039 1 89.54 239 LEU B C 1
ATOM 3695 O O . LEU B 1 239 ? -13.602 -11.872 -15.493 1 89.54 239 LEU B O 1
ATOM 3699 N N . SER B 1 240 ? -11.461 -11.055 -15.44 1 87.41 240 SER B N 1
ATOM 3700 C CA . SER B 1 240 ? -11.345 -11.208 -13.994 1 87.41 240 SER B CA 1
ATOM 3701 C C . SER B 1 240 ? -12.29 -10.263 -13.26 1 87.41 240 SER B C 1
ATOM 3703 O O . SER B 1 240 ? -12.251 -9.049 -13.473 1 87.41 240 SER B O 1
ATOM 3705 N N . VAL B 1 241 ? -13.128 -10.78 -12.456 1 90.01 241 VAL B N 1
ATOM 3706 C CA . VAL B 1 241 ? -14.161 -9.997 -11.786 1 90.01 241 VAL B CA 1
ATOM 3707 C C . VAL B 1 241 ? -13.513 -8.959 -10.873 1 90.01 241 VAL B C 1
ATOM 3709 O O . VAL B 1 241 ? -13.847 -7.773 -10.935 1 90.01 241 VAL B O 1
ATOM 3712 N N . GLY B 1 242 ? -12.568 -9.35 -10.029 1 89.19 242 GLY B N 1
ATOM 3713 C CA . GLY B 1 242 ? -11.893 -8.442 -9.116 1 89.19 242 GLY B CA 1
ATOM 3714 C C . GLY B 1 242 ? -11.184 -7.303 -9.824 1 89.19 242 GLY B C 1
ATOM 3715 O O . GLY B 1 242 ? -11.326 -6.141 -9.438 1 89.19 242 GLY B O 1
ATOM 3716 N N . GLY B 1 243 ? -10.442 -7.66 -10.819 1 90.06 243 GLY B N 1
ATOM 3717 C CA . GLY B 1 243 ? -9.735 -6.643 -11.581 1 90.06 243 GLY B CA 1
ATOM 3718 C C . GLY B 1 243 ? -10.663 -5.656 -12.264 1 90.06 243 GLY B C 1
ATOM 3719 O O . GLY B 1 243 ? -10.412 -4.45 -12.253 1 90.06 243 GLY B O 1
ATOM 3720 N N . THR B 1 244 ? -11.705 -6.127 -12.842 1 93.13 244 THR B N 1
ATOM 3721 C CA . THR B 1 244 ? -12.643 -5.271 -13.561 1 93.13 244 THR B CA 1
ATOM 3722 C C . THR B 1 244 ? -13.334 -4.303 -12.606 1 93.13 244 THR B C 1
ATOM 3724 O O . THR B 1 244 ? -13.479 -3.118 -12.913 1 93.13 244 THR B O 1
ATOM 3727 N N . ILE B 1 245 ? -13.745 -4.755 -11.482 1 95.8 245 ILE B N 1
ATOM 3728 C CA . ILE B 1 245 ? -14.406 -3.895 -10.506 1 95.8 245 ILE B CA 1
ATOM 3729 C C . ILE B 1 245 ? -13.441 -2.808 -10.038 1 95.8 245 ILE B C 1
ATOM 3731 O O . ILE B 1 245 ? -13.828 -1.647 -9.889 1 95.8 245 ILE B O 1
ATOM 3735 N N . ALA B 1 246 ? -12.219 -3.187 -9.811 1 95.15 246 ALA B N 1
ATOM 3736 C CA . ALA B 1 246 ? -11.214 -2.22 -9.377 1 95.15 246 ALA B CA 1
ATOM 3737 C C . ALA B 1 246 ? -11.018 -1.127 -10.424 1 95.15 246 ALA B C 1
ATOM 3739 O O . ALA B 1 246 ? -10.875 0.05 -10.083 1 95.15 246 ALA B O 1
ATOM 3740 N N . ILE B 1 247 ? -11.016 -1.501 -11.655 1 94.56 247 ILE B N 1
ATOM 3741 C CA . ILE B 1 247 ? -10.854 -0.536 -12.737 1 94.56 247 ILE B CA 1
ATOM 3742 C C . ILE B 1 247 ? -12.076 0.378 -12.8 1 94.56 247 ILE B C 1
ATOM 3744 O O . ILE B 1 247 ? -11.941 1.593 -12.962 1 94.56 247 ILE B O 1
ATOM 3748 N N . VAL B 1 248 ? -13.212 -0.187 -12.659 1 97.15 248 VAL B N 1
ATOM 3749 C CA . VAL B 1 248 ? -14.441 0.6 -12.654 1 97.15 248 VAL B CA 1
ATOM 3750 C C . VAL B 1 248 ? -14.413 1.596 -11.497 1 97.15 248 VAL B C 1
ATOM 3752 O O . VAL B 1 248 ? -14.832 2.745 -11.649 1 97.15 248 VAL B O 1
ATOM 3755 N N . ALA B 1 249 ? -13.951 1.16 -10.353 1 97.29 249 ALA B N 1
ATOM 3756 C CA . ALA B 1 249 ? -13.812 2.041 -9.197 1 97.29 249 ALA B CA 1
ATOM 3757 C C . ALA B 1 249 ? -12.872 3.205 -9.503 1 97.29 249 ALA B C 1
ATOM 3759 O O . ALA B 1 249 ? -13.15 4.348 -9.135 1 97.29 249 ALA B O 1
ATOM 3760 N N . GLY B 1 250 ? -11.784 2.873 -10.142 1 95.14 250 GLY B N 1
ATOM 3761 C CA . GLY B 1 250 ? -10.845 3.913 -10.53 1 95.14 250 GLY B CA 1
ATOM 3762 C C . GLY B 1 250 ? -11.433 4.914 -11.507 1 95.14 250 GLY B C 1
ATOM 3763 O O . GLY B 1 250 ? -11.221 6.12 -11.372 1 95.14 250 GLY B O 1
ATOM 3764 N N . VAL B 1 251 ? -12.102 4.434 -12.453 1 95.55 251 VAL B N 1
ATOM 3765 C CA . VAL B 1 251 ? -12.747 5.297 -13.438 1 95.55 251 VAL B CA 1
ATOM 3766 C C . VAL B 1 251 ? -13.773 6.193 -12.746 1 95.55 251 VAL B C 1
ATOM 3768 O O . VAL B 1 251 ? -13.863 7.386 -13.042 1 95.55 251 VAL B O 1
ATOM 3771 N N . PHE B 1 252 ? -14.544 5.609 -11.879 1 96.56 252 PHE B N 1
ATOM 3772 C CA . PHE B 1 252 ? -15.515 6.375 -11.107 1 96.56 252 PHE B CA 1
ATOM 3773 C C . PHE B 1 252 ? -14.833 7.509 -10.352 1 96.56 252 PHE B C 1
ATOM 3775 O O . PHE B 1 252 ? -15.298 8.651 -10.383 1 96.56 252 PHE B O 1
ATOM 3782 N N . TYR B 1 253 ? -13.784 7.208 -9.66 1 94.75 253 TYR B N 1
ATOM 3783 C CA . TYR B 1 253 ? -13.028 8.201 -8.905 1 94.75 253 TYR B CA 1
ATOM 3784 C C . TYR B 1 253 ? -12.545 9.326 -9.813 1 94.75 253 TYR B C 1
ATOM 3786 O O . TYR B 1 253 ? -12.678 10.505 -9.477 1 94.75 253 TYR B O 1
ATOM 3794 N N . CYS B 1 254 ? -12.002 8.964 -10.949 1 91.62 254 CYS B N 1
ATOM 3795 C CA . CYS B 1 254 ? -11.488 9.951 -11.892 1 91.62 254 CYS B CA 1
ATOM 3796 C C . CYS B 1 254 ? -12.612 10.833 -12.424 1 91.62 254 CYS B C 1
ATOM 3798 O O . CYS B 1 254 ? -12.427 12.038 -12.607 1 91.62 254 CYS B O 1
ATOM 3800 N N . LEU B 1 255 ? -13.696 10.275 -12.687 1 92.85 255 LEU B N 1
ATOM 3801 C CA . LEU B 1 255 ? -14.843 11.035 -13.171 1 92.85 255 LEU B CA 1
ATOM 3802 C C . LEU B 1 255 ? -15.318 12.033 -12.12 1 92.85 255 LEU B C 1
ATOM 3804 O O . LEU B 1 255 ? -15.619 13.185 -12.443 1 92.85 255 LEU B O 1
ATOM 3808 N N . CYS B 1 256 ? -15.417 11.619 -10.894 1 92.62 256 CYS B N 1
ATOM 3809 C CA . CYS B 1 256 ? -15.833 12.501 -9.81 1 92.62 256 CYS B CA 1
ATOM 3810 C C . CYS B 1 256 ? -14.859 13.662 -9.647 1 92.62 256 CYS B C 1
ATOM 3812 O O . CYS B 1 256 ? -15.274 14.799 -9.415 1 92.62 256 CYS B O 1
ATOM 3814 N N . MET B 1 257 ? -13.607 13.315 -9.768 1 88.36 257 MET B N 1
ATOM 3815 C CA . MET B 1 257 ? -12.589 14.353 -9.632 1 88.36 257 MET B CA 1
ATOM 3816 C C . MET B 1 257 ? -12.696 15.371 -10.762 1 88.36 257 MET B C 1
ATOM 3818 O O . MET B 1 257 ? -12.514 16.57 -10.543 1 88.36 257 MET B O 1
ATOM 3822 N N . SER B 1 258 ? -12.954 14.897 -11.923 1 86.53 258 SER B N 1
ATOM 3823 C CA . SER B 1 258 ? -13.109 15.788 -13.068 1 86.53 258 SER B CA 1
ATOM 3824 C C . SER B 1 258 ? -14.339 16.676 -12.914 1 86.53 258 SER B C 1
ATOM 3826 O O . SER B 1 258 ? -14.322 17.843 -13.31 1 86.53 258 SER B O 1
ATOM 3828 N N . LEU B 1 259 ? -15.356 16.183 -12.338 1 86.55 259 LEU B N 1
ATOM 3829 C CA . LEU B 1 259 ? -16.585 16.941 -12.13 1 86.55 259 LEU B CA 1
ATOM 3830 C C . LEU B 1 259 ? -16.391 18.003 -11.053 1 86.55 259 LEU B C 1
ATOM 3832 O O . LEU B 1 259 ? -17.006 19.071 -11.11 1 86.55 259 LEU B O 1
ATOM 3836 N N . SER B 1 260 ? -15.638 17.665 -10.076 1 82.26 260 SER B N 1
ATOM 3837 C CA . SER B 1 260 ? -15.382 18.616 -8.999 1 82.26 260 SER B CA 1
ATOM 3838 C C . SER B 1 260 ? -14.61 19.83 -9.506 1 82.26 260 SER B C 1
ATOM 3840 O O . SER B 1 260 ? -14.747 20.929 -8.964 1 82.26 260 SER B O 1
ATOM 3842 N N . CYS B 1 261 ? -13.733 19.626 -10.409 1 76.58 261 CYS B N 1
ATOM 3843 C CA . CYS B 1 261 ? -12.977 20.723 -11.003 1 76.58 261 CYS B CA 1
ATOM 3844 C C . CYS B 1 261 ? -13.891 21.65 -11.795 1 76.58 261 CYS B C 1
ATOM 3846 O O . CYS B 1 261 ? -13.614 22.844 -11.921 1 76.58 261 CYS B O 1
ATOM 3848 N N . LEU B 1 262 ? -14.881 21.002 -12.261 1 71.09 262 LEU B N 1
ATOM 3849 C CA . LEU B 1 262 ? -15.809 21.808 -13.048 1 71.09 262 LEU B CA 1
ATOM 3850 C C . LEU B 1 262 ? -16.72 22.629 -12.142 1 71.09 262 LEU B C 1
ATOM 3852 O O . LEU B 1 262 ? -17.19 23.7 -12.533 1 71.09 262 LEU B O 1
ATOM 3856 N N . LYS B 1 263 ? -17.04 22.184 -10.917 1 64.19 263 LYS B N 1
ATOM 3857 C CA . LYS B 1 263 ? -17.935 22.877 -9.995 1 64.19 263 LYS B CA 1
ATOM 3858 C C . LYS B 1 263 ? -17.185 23.936 -9.192 1 64.19 263 LYS B C 1
ATOM 3860 O O . LYS B 1 263 ? -17.802 24.792 -8.555 1 64.19 263 LYS B O 1
ATOM 3865 N N . SER B 1 264 ? -15.899 23.727 -8.768 1 56.94 264 SER B N 1
ATOM 3866 C CA . SER B 1 264 ? -15.204 24.782 -8.036 1 56.94 264 SER B CA 1
ATOM 3867 C C . SER B 1 264 ? -15.318 26.121 -8.756 1 56.94 264 SER B C 1
ATOM 3869 O O . SER B 1 264 ? -14.892 26.252 -9.905 1 56.94 264 SER B O 1
ATOM 3871 N N . PRO B 1 265 ? -16.224 26.859 -8.392 1 45.71 265 PRO B N 1
ATOM 3872 C CA . PRO B 1 265 ? -16.296 28.223 -8.922 1 45.71 265 PRO B CA 1
ATOM 3873 C C . PRO B 1 265 ? -14.953 28.948 -8.868 1 45.71 265 PRO B C 1
ATOM 3875 O O . PRO B 1 265 ? -14.171 28.739 -7.938 1 45.71 265 PRO B O 1
ATOM 3878 N N . ARG B 1 266 ? -14.223 29.244 -9.991 1 39.07 266 ARG B N 1
ATOM 3879 C CA . ARG B 1 266 ? -13.292 30.36 -10.124 1 39.07 266 ARG B CA 1
ATOM 3880 C C . ARG B 1 266 ? -13.704 31.525 -9.23 1 39.07 266 ARG B C 1
ATOM 3882 O O . ARG B 1 266 ? -14.487 32.384 -9.642 1 39.07 266 ARG B O 1
ATOM 3889 N N . THR B 1 267 ? -14.173 31.604 -8.06 1 29.82 267 THR B N 1
ATOM 3890 C CA . THR B 1 267 ? -14.147 32.969 -7.547 1 29.82 267 THR B CA 1
ATOM 3891 C C . THR B 1 267 ? -12.728 33.529 -7.575 1 29.82 267 THR B C 1
ATOM 3893 O O . THR B 1 267 ? -11.846 33.039 -6.866 1 29.82 267 THR B O 1
ATOM 3896 N N . THR B 1 268 ? -12.255 33.902 -8.655 1 23.32 268 THR B N 1
ATOM 3897 C CA . THR B 1 268 ? -11.613 35.211 -8.618 1 23.32 268 THR B CA 1
ATOM 3898 C C . THR B 1 268 ? -12.411 36.181 -7.751 1 23.32 268 THR B C 1
ATOM 3900 O O . THR B 1 268 ? -13.635 36.267 -7.873 1 23.32 268 THR B O 1
#

Solven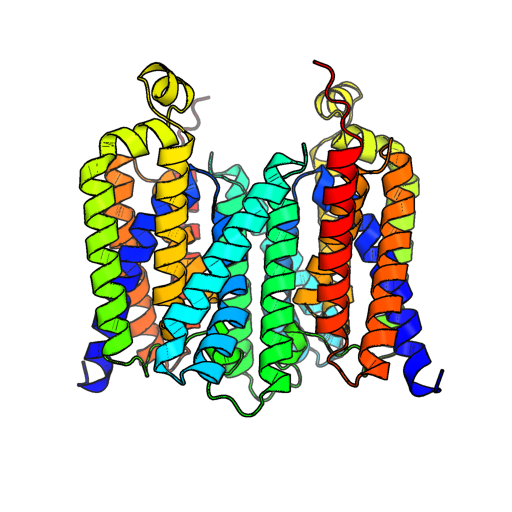t-accessible surface area (backbone atoms only — not comparable to full-atom values): 25481 Å² total; per-residue (Å²): 128,60,85,72,47,50,63,38,49,54,38,34,42,47,49,16,29,41,28,4,44,49,9,40,54,26,48,64,64,65,34,43,55,52,50,56,17,44,48,27,21,26,43,32,15,26,53,51,13,28,75,73,54,35,82,78,16,26,58,58,24,13,45,53,34,31,53,52,48,52,50,48,39,51,55,52,35,71,68,32,100,50,56,62,45,39,43,27,43,30,45,22,24,30,22,37,23,48,17,53,48,50,49,62,70,57,52,84,60,92,73,44,71,64,42,49,39,42,20,36,48,83,70,53,52,70,64,52,42,51,51,38,46,53,51,37,52,51,48,51,48,49,45,70,74,38,40,70,59,52,49,34,43,57,76,32,47,69,58,27,44,74,71,67,45,54,64,68,59,55,49,48,52,55,51,47,50,48,51,54,50,48,49,45,42,24,74,34,34,2,45,43,30,47,48,16,36,18,30,18,32,20,51,17,40,59,59,63,48,93,44,69,72,53,41,57,55,48,9,14,52,43,14,23,49,34,35,51,51,13,42,53,53,10,64,72,68,72,46,61,45,37,34,36,22,17,41,45,25,37,51,50,24,52,50,30,52,56,50,30,63,68,63,55,71,82,75,120,128,60,84,73,47,50,62,39,50,54,39,34,41,49,48,16,29,41,28,4,44,50,10,42,57,26,49,64,64,66,35,43,56,53,52,55,16,44,48,27,22,25,44,33,15,25,52,51,13,28,72,74,54,36,81,78,17,25,58,58,22,12,44,54,33,30,52,52,50,51,50,49,40,52,54,52,36,71,70,31,101,51,57,65,45,38,44,28,43,28,46,22,22,30,21,35,23,49,17,54,48,50,50,62,70,58,54,85,58,92,74,45,71,64,41,49,39,42,21,38,48,84,70,53,51,70,66,51,42,50,51,38,47,52,50,37,53,51,50,51,49,51,45,69,75,36,41,70,60,51,49,33,43,57,75,34,48,69,57,27,44,74,72,68,45,56,64,68,58,55,50,48,51,54,52,46,49,48,52,55,49,48,50,45,42,24,74,34,34,2,45,44,29,47,48,16,36,19,29,18,33,19,51,16,40,59,59,64,47,93,43,71,72,53,41,57,55,47,9,16,52,44,15,23,50,34,35,50,53,13,42,52,51,10,63,72,68,73,46,60,45,37,33,37,22,18,42,45,25,38,51,50,23,52,50,29,50,55,51,30,63,68,62,55,71,79,74,121

Foldseek 3Di:
DPPLCVLLLLLLLLLLLLLLQLLLLCALQVPLLVLLLLLLQLLLQQLVLCVVPNNVRRLVSSLVSSVVLNVVLVVVVVPDVDDSNVSSVVSSVVSNVNSVVSPVVPPPDPDDPCCQAFNASSPDDPVLSVLSNVLSVVLVVVCVVCVVLLQCCSPPVVVSVVVVHDNVVSVCSSSVSSSSSSSSCRNHGHSLLSSLSNHQLLLLCVLVDDDSVCSSVRRSVVSSVLLVVLQVVCVVVVHRSNVSSSVSSVVSSVVSVVVSVVPPPPPD/DPPLCVQLLLLLLLLLLLLLQLLQLCALQVPLLVLLLLLLQLLLQQLVLCVVPNNVGRLVSSLVSSVVLNVVLVVVVVPDVDDSNVSSVVSSVVSNVNSVVSPVVPPPDPDDPCCQAFNASSPDDPVLSVLSNVLSVVLVVVCVVCVVLLQCCSPPVVVSVVVVHDNVVSVCSSSVSSSSSSSSSRNHGHSLLSSLSNHQLLLLCVLVDDDSVCSSVRRSVVSSVLLVVLQVVCVVVVHRSNVSSSVSSVVSSVVSVVVSVVPPPPPD

Nearest PDB structures (foldseek):
  7kyp-assembly4_N  TM=9.223E-01  e=2.582E-12  Streptococcus pneumoniae D39
  7kyo-assembly1_C-2  TM=8.979E-01  e=2.372E-12  Streptococcus pneumoniae D39
  2nq2-assembly1_B  TM=7.141E-01  e=1.057E-04  Haemophilus influenzae
  5b58-assembly1_B  TM=7.327E-01  e=2.775E-03  Burkholderia cenocepacia J2315
  6r37-assembly1_A-2  TM=2.067E-01  e=7.440E+00  Trypanosoma brucei